Protein AF-A0A0M1JBV6-F1 (afdb_monomer_lite)

Secondary structure (DSSP, 8-state):
---PPP-PPP--SHHHHHHHHHHHHHHHHHHHHHS-TT---EEEEEEEEETTT----HHHHHHHHHHHHHHHHHHHHTS----EEE-HHHHHHHHTT---SSS-----HHHHHTT-SEEEEEEE-TTSEEEEEEEE--SSSS----EEEEEEEE--STTS-HHHHHHHTT-----PPPPPPP-------S------------PPP----PPP-----EEEEEEEEETT---EEEEEEEEE--SSSEEEEEEEESSS--EEEEEEEEEEE-SSSTT-EEEEEEEEEE-SSS-TTS----EEEEEEEE---TTS--EEEEEEEE--BTTBTT-EEEEEEEEEPPHHHHHHHHHHHHHHTT-HHHHHHHHHHHHTSTTGGG-HHHHHHHHHHHHHTT-HHHHHHHHHHHHHH-TT-HHHHHHHHHHHHHTT-HHHHHHHHHHHHHH-SS-HHHHHHHHHHHHHHT-HHHHHHHHHHHGGG---HHHHHHTHHHHHHHHHHTTSSHHHHHHHHHHHHHHHHT-

pLDDT: mean 70.24, std 21.96, range [20.8, 98.56]

Foldseek 3Di:
DDDDDDDDDDDDPPPQLVLLLVVLVVVQVLCVVQDDLPAAWEEAQAAEAEDPQLDDPPVLRVVSSVSSLVSNVVVQVVDVHSYHYQDVVQCVVLNVVFDSHDPCRDSPLVSVLVRTQKYWYWYAYLQQKIKIWIFGRDDDDDDRDDTSDIDMTGGDLVSDDPSSSCVSNVNDDDDDDDDDDDDDDDDDDDDDDDDDDDDDDDDDDDDDDWPDDPWPKWKWKDWKDFPVDPFTWIKIWIWTCPTQKIWIWMATHGDLDGFIWTWIWHWDQDDPDSPKIKTWTKTWTDHDLDAPPDFPTKIKIKIWIFDQDPDPWRWIKTKMWTAAGDVRNRTTITIDTITIDDPLVSLLVVLLRCLSNLVLVVSLVSLVVSVVDPVLLLALSSLQSNLSSCVSVPVLVSSLVSLVSSCVNVVLPLVSLLSNLVSCVSVLVLVVSLVSLVSSCVSPVLDLSSLLSNLSSCVLVVNLVVSVVSLLSNLVRQPDPCSCVVPNLVSLVVCCVVVGSVVSSVVVNVVSVVSNVVD

Sequence (519 aa):
MLVLLPVASYADESELERTLDLASSSVFYSLRSKIPQQSKPNIAFANFYAAKSKHECRPLTEFLADALSEQFVVLNNNQSAPFRVVPRSVLGAVEDECSYGSKDSACDHSSLVTAADILVTAEWKDNGSISIYAIHMDTPSHSGTETLYQTTIKIGLEDLAPDLYQCWTGRAKYAAPKPPESAGTIKPPGSGSNVPPWGEEPRPPRNEEPPSPTSTVRAWHGTAADVASEITDKIFVTIDSKGPQLQLLAKFDGTTMFGTIEGFGNTTICGPKDTIRCYDFTGTMYPNDVAVSNATNPHATVHLTHSASFGGTFLVAGTFEIGPSPGHPQGQKGKLRLELADSTTAERYKLGMLVRMQRYPAALELCQIMAERTENRKTAGFHRDCGTAHAGLQHYPEAVTSLLQATKLEPENIENWNDICVYQTLQGAFTAAQSSCRKGYDLDNQQYPLMVNLANAYLLAGDYNIALEWYRKAVPLIPSREALESGPLADLAGFVAKDWQVADCKKARAWLLQAFEAR

Structure (mmCIF, N/CA/C/O backbone):
data_AF-A0A0M1JBV6-F1
#
_entry.id   AF-A0A0M1JBV6-F1
#
loop_
_atom_site.group_PDB
_atom_site.id
_atom_site.type_symbol
_atom_site.label_atom_id
_atom_site.label_alt_id
_atom_site.label_comp_id
_atom_site.label_asym_id
_atom_site.label_entity_id
_atom_site.label_seq_id
_atom_site.pdbx_PDB_ins_code
_atom_site.Cartn_x
_atom_site.Cartn_y
_atom_site.Cartn_z
_atom_site.occupancy
_atom_site.B_iso_or_equiv
_atom_site.auth_seq_id
_atom_site.auth_comp_id
_atom_site.auth_asym_id
_atom_site.auth_atom_id
_atom_site.pdbx_PDB_model_num
ATOM 1 N N . MET A 1 1 ? -32.955 -26.549 -18.558 1.00 27.52 1 MET A N 1
ATOM 2 C CA . MET A 1 1 ? -33.806 -26.834 -17.386 1.00 27.52 1 MET A CA 1
ATOM 3 C C . MET A 1 1 ? -33.354 -25.888 -16.285 1.00 27.52 1 MET A C 1
ATOM 5 O O . MET A 1 1 ? -32.301 -26.126 -15.714 1.00 27.52 1 MET A O 1
ATOM 9 N N . LEU A 1 2 ? -34.042 -24.756 -16.095 1.00 20.80 2 LEU A N 1
ATOM 10 C CA . LEU A 1 2 ? -33.745 -23.859 -14.973 1.00 20.80 2 LEU A CA 1
ATOM 11 C C . LEU A 1 2 ? -34.314 -24.480 -13.696 1.00 20.80 2 LEU A C 1
ATOM 13 O O . LEU A 1 2 ? -35.461 -24.921 -13.701 1.00 20.80 2 LEU A O 1
ATOM 17 N N . VAL A 1 3 ? -33.547 -24.435 -12.611 1.00 21.39 3 VAL A N 1
ATOM 18 C CA . VAL A 1 3 ? -34.086 -24.527 -11.252 1.00 21.39 3 VAL A CA 1
ATOM 19 C C . VAL A 1 3 ? -33.714 -23.226 -10.558 1.00 21.39 3 VAL A C 1
ATOM 21 O O . VAL A 1 3 ? -32.574 -23.028 -10.150 1.00 21.39 3 VAL A O 1
ATOM 24 N N . LEU A 1 4 ? -34.684 -22.317 -10.487 1.00 22.23 4 LEU A N 1
ATOM 25 C CA . LEU A 1 4 ? -34.633 -21.183 -9.574 1.00 22.23 4 LEU A CA 1
ATOM 26 C C . LEU A 1 4 ? -34.860 -21.736 -8.165 1.00 22.23 4 LEU A C 1
ATOM 28 O O . LEU A 1 4 ? -35.923 -22.295 -7.894 1.00 22.23 4 LEU A O 1
ATOM 32 N N . LEU A 1 5 ? -33.871 -21.594 -7.286 1.00 22.45 5 LEU A N 1
ATOM 33 C CA . LEU A 1 5 ? -34.093 -21.701 -5.845 1.00 22.45 5 LEU A CA 1
ATOM 34 C C . LEU A 1 5 ? -34.523 -20.324 -5.312 1.00 22.45 5 LEU A C 1
ATOM 36 O O . LEU A 1 5 ? -34.151 -19.305 -5.900 1.00 22.45 5 LEU A O 1
ATOM 40 N N . PRO A 1 6 ? -35.380 -20.278 -4.278 1.00 22.20 6 PRO A N 1
ATOM 41 C CA . PRO A 1 6 ? -36.106 -19.066 -3.937 1.00 22.20 6 PRO A CA 1
ATOM 42 C C . PRO A 1 6 ? -35.184 -17.996 -3.356 1.00 22.20 6 PRO A C 1
ATOM 44 O O . PRO A 1 6 ? -34.336 -18.276 -2.510 1.00 22.20 6 PRO A O 1
ATOM 47 N N . VAL A 1 7 ? -35.429 -16.750 -3.758 1.00 25.19 7 VAL A N 1
ATOM 48 C CA . VAL A 1 7 ? -34.974 -15.579 -3.009 1.00 25.19 7 VAL A CA 1
ATOM 49 C C . VAL A 1 7 ? -35.665 -15.631 -1.648 1.00 25.19 7 VAL A C 1
ATOM 51 O O . VAL A 1 7 ? -36.876 -15.426 -1.564 1.00 25.19 7 VAL A O 1
ATOM 54 N N . ALA A 1 8 ? -34.910 -15.927 -0.591 1.00 22.97 8 ALA A N 1
ATOM 55 C CA . ALA A 1 8 ? -35.364 -15.644 0.760 1.00 22.97 8 ALA A CA 1
ATOM 56 C C . ALA A 1 8 ? -35.470 -14.120 0.891 1.00 22.97 8 ALA A C 1
ATOM 58 O O . ALA A 1 8 ? -34.503 -13.399 0.645 1.00 22.97 8 ALA A O 1
ATOM 59 N N . SER A 1 9 ? -36.665 -13.628 1.204 1.00 23.17 9 SER A N 1
ATOM 60 C CA . SER A 1 9 ? -36.906 -12.206 1.418 1.00 23.17 9 SER A CA 1
ATOM 61 C C . SER A 1 9 ? -36.116 -11.729 2.633 1.00 23.17 9 SER A C 1
ATOM 63 O O . SER A 1 9 ? -36.410 -12.156 3.750 1.00 23.17 9 SER A O 1
ATOM 65 N N . TYR A 1 10 ? -35.169 -10.815 2.421 1.00 29.17 10 TYR A N 1
ATOM 66 C CA . TYR A 1 10 ? -34.678 -9.961 3.497 1.00 29.17 10 TYR A CA 1
ATOM 67 C C . TYR A 1 10 ? -35.864 -9.174 4.065 1.00 29.17 10 TYR A C 1
ATOM 69 O O . TYR A 1 10 ? -36.532 -8.449 3.326 1.00 29.17 10 TYR A O 1
ATOM 77 N N . ALA A 1 11 ? -36.116 -9.343 5.359 1.00 24.94 11 ALA A N 1
ATOM 78 C CA . ALA A 1 11 ? -37.010 -8.510 6.145 1.00 24.94 11 ALA A CA 1
ATOM 79 C C . ALA A 1 11 ? -36.175 -7.890 7.274 1.00 24.94 11 ALA A C 1
ATOM 81 O O . ALA A 1 11 ? -35.711 -8.597 8.159 1.00 24.94 11 ALA A O 1
ATOM 82 N N . ASP A 1 12 ? -35.923 -6.592 7.126 1.00 34.09 12 ASP A N 1
ATOM 83 C CA . ASP A 1 12 ? -35.499 -5.604 8.123 1.00 34.09 12 ASP A CA 1
ATOM 84 C C . ASP A 1 12 ? -34.621 -6.008 9.331 1.00 34.09 12 ASP A C 1
ATOM 86 O O . ASP A 1 12 ? -35.067 -5.975 10.470 1.00 34.09 12 ASP A O 1
ATOM 90 N N . GLU A 1 13 ? -33.297 -6.056 9.121 1.00 42.06 13 GLU A N 1
ATOM 91 C CA . GLU A 1 13 ? -32.368 -5.470 10.120 1.00 42.06 13 GLU A CA 1
ATOM 92 C C . GLU A 1 13 ? -32.595 -3.944 10.269 1.00 42.06 13 GLU A C 1
ATOM 94 O O . GLU A 1 13 ? -32.215 -3.343 11.273 1.00 42.06 13 GLU A O 1
ATOM 99 N N . SER A 1 14 ? -33.257 -3.300 9.293 1.00 53.56 14 SER A N 1
ATOM 100 C CA . SER A 1 14 ? -33.427 -1.844 9.254 1.00 53.56 14 SER A CA 1
ATOM 101 C C . SER A 1 14 ? -34.419 -1.289 10.283 1.00 53.56 14 SER A C 1
ATOM 103 O O . SER A 1 14 ? -34.242 -0.155 10.724 1.00 53.56 14 SER A O 1
ATOM 105 N N . GLU A 1 15 ? -35.441 -2.041 10.710 1.00 62.56 15 GLU A N 1
ATOM 106 C CA . GLU A 1 15 ? -36.515 -1.478 11.547 1.00 62.56 15 GLU A CA 1
ATOM 107 C C . GLU A 1 15 ? -36.105 -1.353 13.023 1.00 62.56 15 GLU A C 1
ATOM 109 O O . GLU A 1 15 ? -36.491 -0.378 13.676 1.00 62.56 15 GLU A O 1
ATOM 114 N N . LEU A 1 16 ? -35.255 -2.252 13.540 1.00 66.50 16 LEU A N 1
ATOM 115 C CA . LEU A 1 16 ? -34.654 -2.120 14.874 1.00 66.50 16 LEU A CA 1
ATOM 116 C C . LEU A 1 16 ? -33.731 -0.894 14.942 1.00 66.50 16 LEU A C 1
ATOM 118 O O . LEU A 1 16 ? -33.911 -0.040 15.814 1.00 66.50 16 LEU A O 1
ATOM 122 N N . GLU A 1 17 ? -32.789 -0.768 14.001 1.00 67.06 17 GLU A N 1
ATOM 123 C CA . GLU A 1 17 ? -31.879 0.383 13.932 1.00 67.06 17 GLU A CA 1
ATOM 124 C C . GLU A 1 17 ? -32.648 1.697 13.741 1.00 67.06 17 GLU A C 1
ATOM 126 O O . GLU A 1 17 ? -32.435 2.654 14.487 1.00 67.06 17 GLU A O 1
ATOM 131 N N . ARG A 1 18 ? -33.613 1.732 12.812 1.00 67.75 18 ARG A N 1
ATOM 132 C CA . ARG A 1 18 ? -34.461 2.907 12.554 1.00 67.75 18 ARG A CA 1
ATOM 133 C C . ARG A 1 18 ? -35.306 3.288 13.768 1.00 67.75 18 ARG A C 1
ATOM 135 O O . ARG A 1 18 ? -35.502 4.474 14.029 1.00 67.75 18 ARG A O 1
ATOM 142 N N . THR A 1 19 ? -35.789 2.313 14.535 1.00 70.81 19 THR A N 1
ATOM 143 C CA . THR A 1 19 ? -36.532 2.567 15.779 1.00 70.81 19 THR A CA 1
ATOM 144 C C . THR A 1 19 ? -35.638 3.183 16.856 1.00 70.81 19 THR A C 1
ATOM 146 O O . THR A 1 19 ? -36.072 4.106 17.551 1.00 70.81 19 THR A O 1
ATOM 149 N N . LEU A 1 20 ? -34.394 2.714 16.987 1.00 76.19 20 LEU A N 1
ATOM 150 C CA . LEU A 1 20 ? -33.423 3.247 17.946 1.00 76.19 20 LEU A CA 1
ATOM 151 C C . LEU A 1 20 ? -32.917 4.645 17.542 1.00 76.19 20 LEU A C 1
ATOM 153 O O . LEU A 1 20 ? -32.858 5.528 18.397 1.00 76.19 20 LEU A O 1
ATOM 157 N N . ASP A 1 21 ? -32.662 4.901 16.256 1.00 76.25 21 ASP A N 1
ATOM 158 C CA . ASP A 1 21 ? -32.335 6.243 15.743 1.00 76.25 21 ASP A CA 1
ATOM 159 C C . ASP A 1 21 ? -33.480 7.246 15.981 1.00 76.25 21 ASP A C 1
ATOM 161 O O . ASP A 1 21 ? -33.272 8.324 16.547 1.00 76.25 21 ASP A O 1
ATOM 165 N N . LEU A 1 22 ? -34.725 6.872 15.657 1.00 75.50 22 LEU A N 1
ATOM 166 C CA . LEU A 1 22 ? -35.901 7.702 15.943 1.00 75.50 22 LEU A CA 1
ATOM 167 C C . LEU A 1 22 ? -36.050 7.996 17.445 1.00 75.50 22 LEU A C 1
ATOM 169 O O . LEU A 1 22 ? -36.423 9.113 17.822 1.00 75.50 22 LEU A O 1
ATOM 173 N N . ALA A 1 23 ? -35.735 7.025 18.308 1.00 79.00 23 ALA A N 1
ATOM 174 C CA . ALA A 1 23 ? -35.739 7.204 19.754 1.00 79.00 23 ALA A CA 1
ATOM 175 C C . ALA A 1 23 ? -34.666 8.209 20.207 1.00 79.00 23 ALA A C 1
ATOM 177 O O . ALA A 1 23 ? -35.001 9.188 20.880 1.00 79.00 23 ALA A O 1
ATOM 178 N N . SER A 1 24 ? -33.408 8.029 19.793 1.00 81.75 24 SER A N 1
ATOM 179 C CA . SER A 1 24 ? -32.301 8.935 20.134 1.00 81.75 24 SER A CA 1
ATOM 180 C C . SER A 1 24 ? -32.501 10.343 19.581 1.00 81.75 24 SER A C 1
ATOM 182 O O . SER A 1 24 ? -32.294 11.318 20.307 1.00 81.75 24 SER A O 1
ATOM 184 N N . SER A 1 25 ? -33.007 10.470 18.353 1.00 83.69 25 SER A N 1
ATOM 185 C CA . SER A 1 25 ? -33.442 11.741 17.767 1.00 83.69 25 SER A CA 1
ATOM 186 C C . SER A 1 25 ? -34.508 12.427 18.628 1.00 83.69 25 SER A C 1
ATOM 188 O O . SER A 1 25 ? -34.387 13.612 18.952 1.00 83.69 25 SER A O 1
ATOM 190 N N . SER A 1 26 ? -35.537 11.690 19.061 1.00 83.44 26 SER A N 1
ATOM 191 C CA . SER A 1 26 ? -36.613 12.243 19.893 1.00 83.44 26 SER A CA 1
ATOM 192 C C . SER A 1 26 ? -36.121 12.686 21.280 1.00 83.44 26 SER A C 1
ATOM 194 O O . SER A 1 26 ? -36.504 13.768 21.737 1.00 83.44 26 SER A O 1
ATOM 196 N N . VAL A 1 27 ? -35.223 11.919 21.914 1.00 85.94 27 VAL A N 1
ATOM 197 C CA . VAL A 1 27 ? -34.541 12.303 23.166 1.00 85.94 27 VAL A CA 1
ATOM 198 C C . VAL A 1 27 ? -33.722 13.583 22.952 1.00 85.94 27 VAL A C 1
ATOM 200 O O . VAL A 1 27 ? -33.894 14.557 23.688 1.00 85.94 27 VAL A O 1
ATOM 203 N N . PHE A 1 28 ? -32.876 13.622 21.917 1.00 87.81 28 PHE A N 1
ATOM 204 C CA . PHE A 1 28 ? -31.960 14.729 21.624 1.00 87.81 28 PHE A CA 1
ATOM 205 C C . PHE A 1 28 ? -32.681 16.066 21.419 1.00 87.81 28 PHE A C 1
ATOM 207 O O . PHE A 1 28 ? -32.374 17.049 22.100 1.00 87.81 28 PHE A O 1
ATOM 214 N N . TYR A 1 29 ? -33.672 16.12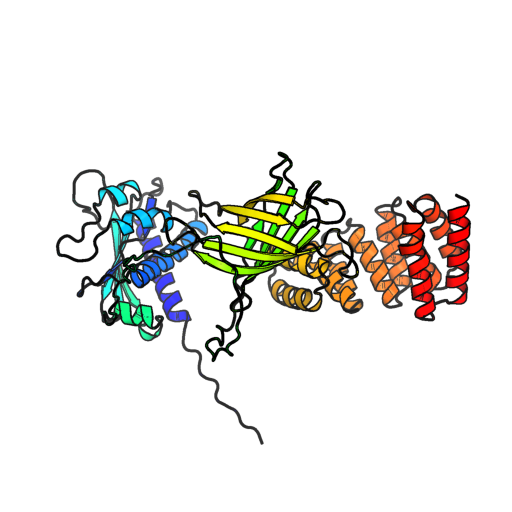1 20.523 1.00 86.38 29 TYR A N 1
ATOM 215 C CA . TYR A 1 29 ? -34.395 17.369 20.249 1.00 86.38 29 TYR A CA 1
ATOM 216 C C . TYR A 1 29 ? -35.273 17.815 21.427 1.00 86.38 29 TYR A C 1
ATOM 218 O O . TYR A 1 29 ? -35.408 19.017 21.680 1.00 86.38 29 TYR A O 1
ATOM 226 N N . SER A 1 30 ? -35.819 16.872 22.199 1.00 86.25 30 SER A N 1
ATOM 227 C CA . SER A 1 30 ? -36.616 17.194 23.386 1.00 86.25 30 SER A CA 1
ATOM 228 C C . SER A 1 30 ? -35.761 17.771 24.512 1.00 86.25 30 SER A C 1
ATOM 230 O O . SER A 1 30 ? -36.137 18.784 25.097 1.00 86.25 30 SER A O 1
ATOM 232 N N . LEU A 1 31 ? -34.576 17.208 24.766 1.00 86.94 31 LEU A N 1
ATOM 233 C CA . LEU A 1 31 ? -33.623 17.778 25.720 1.00 86.94 31 LEU A CA 1
ATOM 234 C C . LEU A 1 31 ? -33.117 19.149 25.245 1.00 86.94 31 LEU A C 1
ATOM 236 O O . LEU A 1 31 ? -33.126 20.109 26.014 1.00 86.94 31 LEU A O 1
ATOM 240 N N . ARG A 1 32 ? -32.776 19.292 23.957 1.00 84.75 32 ARG A N 1
ATOM 241 C CA . ARG A 1 32 ? -32.294 20.560 23.373 1.00 84.75 32 ARG A CA 1
ATOM 242 C C . ARG A 1 32 ? -33.313 21.702 23.425 1.00 84.75 32 ARG A C 1
ATOM 244 O O . ARG A 1 32 ? -32.903 22.858 23.442 1.00 84.75 32 ARG A O 1
ATOM 251 N N . SER A 1 33 ? -34.612 21.406 23.451 1.00 84.25 33 SER A N 1
ATOM 252 C CA . SER A 1 33 ? -35.655 22.434 23.603 1.00 84.25 33 SER A CA 1
ATOM 253 C C . SER A 1 33 ? -35.934 22.828 25.059 1.00 84.25 33 SER A C 1
ATOM 255 O O . SER A 1 33 ? -36.467 23.911 25.291 1.00 84.25 33 SER A O 1
ATOM 257 N N . LYS A 1 34 ? -35.558 21.987 26.032 1.00 82.25 34 LYS A N 1
ATOM 258 C CA . LYS A 1 34 ? -35.791 22.218 27.469 1.00 82.25 34 LYS A CA 1
ATOM 259 C C . LYS A 1 34 ? -34.580 22.766 28.224 1.00 82.25 34 LYS A C 1
ATOM 261 O O . LYS A 1 34 ? -34.753 23.423 29.244 1.00 82.25 34 LYS A O 1
ATOM 266 N N . ILE A 1 35 ? -33.369 22.516 27.732 1.00 78.00 35 ILE A N 1
ATOM 267 C CA . ILE A 1 35 ? -32.118 22.939 28.373 1.00 78.00 35 ILE A CA 1
ATOM 268 C C . ILE A 1 35 ? -31.679 24.306 27.813 1.00 78.00 35 ILE A C 1
ATOM 270 O O . ILE A 1 35 ? -31.635 24.472 26.590 1.00 78.00 35 ILE A O 1
ATOM 274 N N . PRO A 1 36 ? -31.318 25.295 28.657 1.00 71.88 36 PRO A N 1
ATOM 275 C CA . PRO A 1 36 ? -30.829 26.593 28.193 1.00 71.88 36 PRO A CA 1
ATOM 276 C C . PRO A 1 36 ? -29.596 26.480 27.282 1.00 71.88 36 PRO A C 1
ATOM 278 O O . PRO A 1 36 ? -28.641 25.774 27.591 1.00 71.88 36 PRO A O 1
ATOM 281 N N . GLN A 1 37 ? -29.551 27.255 26.192 1.00 61.78 37 GLN A N 1
ATOM 282 C CA . GLN A 1 37 ? -28.463 27.184 25.195 1.00 61.78 37 GLN A CA 1
ATOM 283 C C . GLN A 1 37 ? -27.053 27.516 25.732 1.00 61.78 37 GLN A C 1
ATOM 285 O O . GLN A 1 37 ? -26.066 27.283 25.037 1.00 61.78 37 GLN A O 1
ATOM 290 N N . GLN A 1 38 ? -26.945 28.088 26.936 1.00 60.44 38 GLN A N 1
ATOM 291 C CA . GLN A 1 38 ? -25.669 28.445 27.570 1.00 60.44 38 GLN A CA 1
ATOM 292 C C . GLN A 1 38 ? -25.141 27.369 28.535 1.00 60.44 38 GLN A C 1
ATOM 294 O O . GLN A 1 38 ? -23.945 27.358 28.823 1.00 60.44 38 GLN A O 1
ATOM 299 N N . SER A 1 39 ? -25.989 26.455 29.018 1.00 67.25 39 SER A N 1
ATOM 300 C CA . SER A 1 39 ? -25.554 25.314 29.834 1.00 67.25 39 SER A CA 1
ATOM 301 C C . SER A 1 39 ? -25.032 24.184 28.948 1.00 67.25 39 SER A C 1
ATOM 303 O O . SER A 1 39 ? -25.646 23.870 27.932 1.00 67.25 39 SER A O 1
ATOM 305 N N . LYS A 1 40 ? -23.923 23.553 29.358 1.00 77.19 40 LYS A N 1
ATOM 306 C CA . LYS A 1 40 ? -23.342 22.373 28.695 1.00 77.19 40 LYS A CA 1
ATOM 307 C C . LYS A 1 40 ? -23.359 21.143 29.612 1.00 77.19 40 LYS A C 1
ATOM 309 O O . LYS A 1 40 ? -22.280 20.737 30.053 1.00 77.19 40 LYS A O 1
ATOM 314 N N . PRO A 1 41 ? -24.544 20.592 29.936 1.00 79.56 41 PRO A N 1
ATOM 315 C CA . PRO A 1 41 ? -24.654 19.483 30.873 1.00 79.56 41 PRO A CA 1
ATOM 316 C C . PRO A 1 41 ? -23.985 18.212 30.341 1.00 79.56 41 PRO A C 1
ATOM 318 O O . PRO A 1 41 ? -23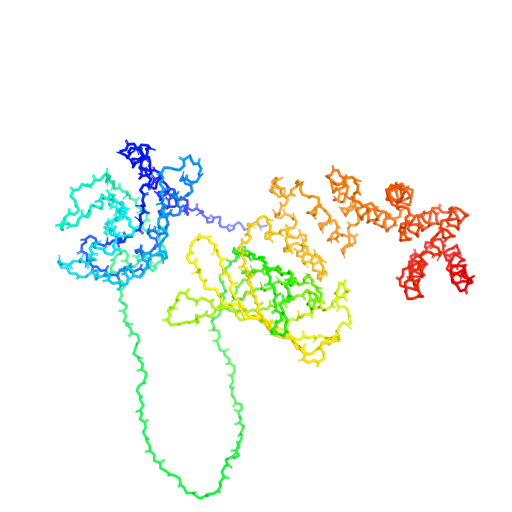.965 17.947 29.132 1.00 79.56 41 PRO A O 1
ATOM 321 N N . ASN A 1 42 ? -23.465 17.432 31.280 1.00 80.50 42 ASN A N 1
ATOM 322 C CA . ASN A 1 42 ? -23.019 16.061 31.122 1.00 80.50 42 ASN A CA 1
ATOM 323 C C . ASN A 1 42 ? -24.250 15.139 31.038 1.00 80.50 42 ASN A C 1
ATOM 325 O O . ASN A 1 42 ? -25.070 15.120 31.956 1.00 80.50 42 ASN A O 1
ATOM 329 N N . ILE A 1 43 ? -24.383 14.374 29.953 1.00 84.25 43 ILE A N 1
ATOM 330 C CA . ILE A 1 43 ? -25.494 13.443 29.708 1.00 84.25 43 ILE A CA 1
ATOM 331 C C . ILE A 1 43 ? -24.968 12.008 29.687 1.00 84.25 43 ILE A C 1
ATOM 333 O O . ILE A 1 43 ? -24.071 11.700 28.903 1.00 84.25 43 ILE A O 1
ATOM 337 N N . ALA A 1 44 ? -25.545 11.134 30.509 1.00 79.19 44 ALA A N 1
ATOM 338 C CA . ALA A 1 44 ? -25.202 9.713 30.604 1.00 79.19 44 ALA A CA 1
ATOM 339 C C . ALA A 1 44 ? -26.354 8.809 30.141 1.00 79.19 44 ALA A C 1
ATOM 341 O O . ALA A 1 44 ? -27.512 9.102 30.427 1.00 79.19 44 ALA A O 1
ATOM 342 N N . PHE A 1 45 ? -26.031 7.685 29.495 1.00 82.88 45 PHE A N 1
ATOM 343 C CA . PHE A 1 45 ? -26.972 6.613 29.144 1.00 82.88 45 PHE A CA 1
ATOM 344 C C . PHE A 1 45 ? -26.638 5.365 29.971 1.00 82.88 45 PHE A C 1
ATOM 346 O O . PHE A 1 45 ? -25.591 4.746 29.765 1.00 82.88 45 PHE A O 1
ATOM 353 N N . ALA A 1 46 ? -27.492 5.019 30.935 1.00 73.94 46 ALA A N 1
ATOM 354 C CA . ALA A 1 46 ? -27.247 3.923 31.878 1.00 73.94 46 ALA A CA 1
ATOM 355 C C . ALA A 1 46 ? -28.538 3.415 32.533 1.00 73.94 46 ALA A C 1
ATOM 357 O O . ALA A 1 46 ? -29.599 4.027 32.399 1.00 73.94 46 ALA A O 1
ATOM 358 N N . ASN A 1 47 ? -28.433 2.314 33.287 1.00 69.75 47 ASN A N 1
ATOM 359 C CA . ASN A 1 47 ? -29.529 1.783 34.108 1.00 69.75 47 ASN A CA 1
ATOM 360 C C . ASN A 1 47 ? -30.814 1.530 33.288 1.00 69.75 47 ASN A C 1
ATOM 362 O O . ASN A 1 47 ? -31.865 2.124 33.528 1.00 69.75 47 ASN A O 1
ATOM 366 N N . PHE A 1 48 ? -30.714 0.675 32.273 1.00 77.50 48 PHE A N 1
ATOM 367 C CA . PHE A 1 48 ? -31.868 0.129 31.555 1.00 77.50 48 PHE A CA 1
ATOM 368 C C . PHE A 1 48 ? -32.316 -1.148 32.280 1.00 77.50 48 PHE A C 1
ATOM 370 O O . PHE A 1 48 ? -31.469 -1.992 32.575 1.00 77.50 48 PHE A O 1
ATOM 377 N N . TYR A 1 49 ? -33.609 -1.312 32.576 1.00 72.81 49 TYR A N 1
ATOM 378 C CA . TYR A 1 49 ? -34.100 -2.419 33.414 1.00 72.81 49 TYR A CA 1
ATOM 379 C C . TYR A 1 49 ? -35.469 -2.985 32.997 1.00 72.81 49 TYR A C 1
ATOM 381 O O . TYR A 1 49 ? -36.258 -2.354 32.294 1.00 72.81 49 TYR A O 1
ATOM 389 N N . ALA A 1 50 ? -35.780 -4.192 33.481 1.00 72.25 50 ALA A N 1
ATOM 390 C CA . ALA A 1 50 ? -37.043 -4.883 33.220 1.00 72.25 50 ALA A CA 1
ATOM 391 C C . ALA A 1 50 ? -38.174 -4.459 34.181 1.00 72.25 50 ALA A C 1
ATOM 393 O O . ALA A 1 50 ? -38.063 -4.637 35.397 1.00 72.25 50 ALA A O 1
ATOM 394 N N . ALA A 1 51 ? -39.309 -4.016 33.629 1.00 67.06 51 ALA A N 1
ATOM 395 C CA . ALA A 1 51 ? -40.481 -3.505 34.356 1.00 67.06 51 ALA A CA 1
ATOM 396 C C . ALA A 1 51 ? -41.040 -4.447 35.439 1.00 67.06 51 ALA A C 1
ATOM 398 O O . ALA A 1 51 ? -41.302 -4.056 36.576 1.00 67.06 51 ALA A O 1
ATOM 399 N N . LYS A 1 52 ? -41.291 -5.707 35.060 1.00 60.16 52 LYS A N 1
ATOM 400 C CA . LYS A 1 52 ? -42.009 -6.682 35.899 1.00 60.16 52 LYS A CA 1
ATOM 401 C C . LYS A 1 52 ? -41.093 -7.581 36.705 1.00 60.16 52 LYS A C 1
ATOM 403 O O . LYS A 1 52 ? -41.403 -7.914 37.844 1.00 60.16 52 LYS A O 1
ATOM 408 N N . SER A 1 53 ? -40.043 -8.073 36.059 1.00 57.19 53 SER A N 1
ATOM 409 C CA . SER A 1 53 ? -39.261 -9.193 36.569 1.00 57.19 53 SER A CA 1
ATOM 410 C C . SER A 1 53 ? -38.174 -8.745 37.543 1.00 57.19 53 SER A C 1
ATOM 412 O O . SER A 1 53 ? -37.738 -9.559 38.355 1.00 57.19 53 SER A O 1
ATOM 414 N N . LYS A 1 54 ? -37.724 -7.478 37.462 1.00 53.75 54 LYS A N 1
ATOM 415 C CA . LYS A 1 54 ? -36.472 -7.008 38.086 1.00 53.75 54 LYS A CA 1
ATOM 416 C C . LYS A 1 54 ? -35.311 -7.988 37.834 1.00 53.75 54 LYS A C 1
ATOM 418 O O . LYS A 1 54 ? -34.517 -8.259 38.725 1.00 53.75 54 LYS A O 1
ATOM 423 N N . HIS A 1 55 ? -35.293 -8.622 36.658 1.00 53.47 55 HIS A N 1
ATOM 424 C CA . HIS A 1 55 ? -34.250 -9.574 36.290 1.00 53.47 55 HIS A CA 1
ATOM 425 C C . HIS A 1 55 ? -33.063 -8.830 35.689 1.00 53.47 55 HIS A C 1
ATOM 427 O O . HIS A 1 55 ? -33.219 -8.026 34.769 1.00 53.47 55 HIS A O 1
ATOM 433 N N . GLU A 1 56 ? -31.880 -9.154 36.193 1.00 58.38 56 GLU A N 1
ATOM 434 C CA . GLU A 1 56 ? -30.612 -8.591 35.753 1.00 58.38 56 GLU A CA 1
ATOM 435 C C . GLU A 1 56 ? -30.193 -9.247 34.428 1.00 58.38 56 GLU A C 1
ATOM 437 O O . GLU A 1 56 ? -29.540 -10.289 34.418 1.00 58.38 56 GLU A O 1
ATOM 442 N N . CYS A 1 57 ? -30.567 -8.652 33.289 1.00 66.44 57 CYS A N 1
ATOM 443 C CA . CYS A 1 57 ? -29.881 -8.938 32.029 1.00 66.44 57 CYS A CA 1
ATOM 444 C C . CYS A 1 57 ? -28.953 -7.791 31.645 1.00 66.44 57 CYS A C 1
ATOM 446 O O . CYS A 1 57 ? -29.293 -6.925 30.838 1.00 66.44 57 CYS A O 1
ATOM 448 N N . ARG A 1 58 ? -27.740 -7.858 32.191 1.00 69.19 58 ARG A N 1
ATOM 449 C CA . ARG A 1 58 ? -26.643 -6.951 31.866 1.00 69.19 58 ARG A CA 1
ATOM 450 C C . ARG A 1 58 ? -26.371 -6.829 30.350 1.00 69.19 58 ARG A C 1
ATOM 452 O O . ARG A 1 58 ? -26.337 -5.690 29.900 1.00 69.19 58 ARG A O 1
ATOM 459 N N . PRO A 1 59 ? -26.301 -7.913 29.541 1.00 65.12 59 PRO A N 1
ATOM 460 C CA . PRO A 1 59 ? -26.126 -7.793 28.086 1.00 65.12 59 PRO A CA 1
ATOM 461 C C . PRO A 1 59 ? -27.186 -6.934 27.380 1.00 65.12 59 PRO A C 1
ATOM 463 O O . PRO A 1 59 ? -26.861 -6.168 26.478 1.00 65.12 59 PRO A O 1
ATOM 466 N N . LEU A 1 60 ? -28.453 -7.027 27.800 1.00 71.69 60 LEU A N 1
ATOM 467 C CA . LEU A 1 60 ? -29.545 -6.245 27.213 1.00 71.69 60 LEU A CA 1
ATOM 468 C C . LEU A 1 60 ? -29.537 -4.792 27.703 1.00 71.69 60 LEU A C 1
ATOM 470 O O . LEU A 1 60 ? -29.766 -3.878 26.913 1.00 71.69 60 LEU A O 1
ATOM 474 N N . THR A 1 61 ? -29.242 -4.579 28.988 1.00 74.19 61 THR A N 1
ATOM 475 C CA . THR A 1 61 ? -29.015 -3.247 29.562 1.00 74.19 61 THR A CA 1
ATOM 476 C C . THR A 1 61 ? -27.885 -2.514 28.837 1.00 74.19 61 THR A C 1
ATOM 478 O O . THR A 1 61 ? -28.045 -1.347 28.489 1.00 74.19 61 THR A O 1
ATOM 481 N N . GLU A 1 62 ? -26.770 -3.204 28.581 1.00 72.38 62 GLU A N 1
ATOM 482 C CA . GLU A 1 62 ? -25.614 -2.677 27.855 1.00 72.38 62 GLU A CA 1
ATOM 483 C C . GLU A 1 62 ? -25.967 -2.362 26.399 1.00 72.38 62 GLU A C 1
ATOM 485 O O . GLU A 1 62 ? -25.832 -1.210 25.993 1.00 72.38 62 GLU A O 1
ATOM 490 N N . PHE A 1 63 ? -26.526 -3.328 25.661 1.00 77.44 63 PHE A N 1
ATOM 491 C CA . PHE A 1 63 ? -26.943 -3.149 24.266 1.00 77.44 63 PHE A CA 1
ATOM 492 C C . PHE A 1 63 ? -27.848 -1.924 24.058 1.00 77.44 63 PHE A C 1
ATOM 494 O O . PHE A 1 63 ? -27.587 -1.100 23.183 1.00 77.44 63 PHE A O 1
ATOM 501 N N . LEU A 1 64 ? -28.900 -1.774 24.873 1.00 75.12 64 LEU A N 1
ATOM 502 C CA . LEU A 1 64 ? -29.856 -0.672 24.727 1.00 75.12 64 LEU A CA 1
ATOM 503 C C . LEU A 1 64 ? -29.250 0.690 25.090 1.00 75.12 64 LEU A C 1
ATOM 505 O O . LEU A 1 64 ? -29.565 1.691 24.443 1.00 75.12 64 LEU A O 1
ATOM 509 N N . ALA A 1 65 ? -28.392 0.738 26.111 1.00 75.62 65 ALA A N 1
ATOM 510 C CA . ALA A 1 65 ? -27.733 1.969 26.525 1.00 75.62 65 ALA A CA 1
ATOM 511 C C . ALA A 1 65 ? -26.684 2.430 25.501 1.00 75.62 65 ALA A C 1
ATOM 513 O O . ALA A 1 65 ? -26.656 3.615 25.165 1.00 75.62 65 ALA A O 1
ATOM 514 N N . ASP A 1 66 ? -25.862 1.511 24.984 1.00 71.06 66 ASP A N 1
ATOM 515 C CA . ASP A 1 66 ? -24.853 1.818 23.967 1.00 71.06 66 ASP A CA 1
ATOM 516 C C . ASP A 1 66 ? -25.501 2.239 22.645 1.00 71.06 66 ASP A C 1
ATOM 518 O O . ASP A 1 66 ? -25.199 3.325 22.151 1.00 71.06 66 ASP A O 1
ATOM 522 N N . ALA A 1 67 ? -26.462 1.470 22.120 1.00 70.12 67 ALA A N 1
ATOM 523 C CA . ALA A 1 67 ? -27.092 1.777 20.833 1.00 70.12 67 ALA A CA 1
ATOM 524 C C . ALA A 1 67 ? -27.780 3.157 20.818 1.00 70.12 67 ALA A C 1
ATOM 526 O O . ALA A 1 67 ? -27.669 3.905 19.844 1.00 70.12 67 ALA A O 1
ATOM 527 N N . LEU A 1 68 ? -28.454 3.542 21.910 1.00 76.81 68 LEU A N 1
ATOM 528 C CA . LEU A 1 68 ? -29.054 4.876 22.016 1.00 76.81 68 LEU A CA 1
ATOM 529 C C . LEU A 1 68 ? -27.992 5.978 22.182 1.00 76.81 68 LEU A C 1
ATOM 531 O O . LEU A 1 68 ? -28.125 7.049 21.579 1.00 76.81 68 LEU A O 1
ATOM 535 N N . SER A 1 69 ? -26.939 5.715 22.960 1.00 78.69 69 SER A N 1
ATOM 536 C CA . SER A 1 69 ? -25.825 6.642 23.191 1.00 78.69 69 SER A CA 1
ATOM 537 C C . SER A 1 69 ? -25.050 6.948 21.905 1.00 78.69 69 SER A C 1
ATOM 539 O O . SER A 1 69 ? -24.804 8.117 21.605 1.00 78.69 69 SER A O 1
ATOM 541 N N . GLU A 1 70 ? -24.724 5.934 21.098 1.00 73.38 70 GLU A N 1
ATOM 542 C CA . GLU A 1 70 ? -23.985 6.099 19.840 1.00 73.38 70 GLU A CA 1
ATOM 543 C C . GLU A 1 70 ? -24.730 7.012 18.855 1.00 73.38 70 GLU A C 1
ATOM 545 O O . GLU A 1 70 ? -24.163 8.002 18.380 1.00 73.38 70 GLU A O 1
ATOM 550 N N . GLN A 1 71 ? -26.025 6.767 18.627 1.00 75.25 71 GLN A N 1
ATOM 551 C CA . GLN A 1 71 ? -26.845 7.625 17.761 1.00 75.25 71 GLN A CA 1
ATOM 552 C C . GLN A 1 71 ? -26.963 9.056 18.318 1.00 75.25 71 GLN A C 1
ATOM 554 O O . GLN A 1 71 ? -26.884 10.039 17.576 1.00 75.25 71 GLN A O 1
ATOM 559 N N . PHE A 1 72 ? -27.062 9.210 19.644 1.00 77.62 72 PHE A N 1
ATOM 560 C CA . PHE A 1 72 ? -27.071 10.527 20.286 1.00 77.62 72 PHE A CA 1
ATOM 561 C C . PHE A 1 72 ? -25.743 11.283 20.092 1.00 77.62 72 PHE A C 1
ATOM 563 O O . PHE A 1 72 ? -25.757 12.495 19.862 1.00 77.62 72 PHE A O 1
ATOM 570 N N . VAL A 1 73 ? -24.593 10.598 20.131 1.00 73.94 73 VAL A N 1
ATOM 571 C CA . VAL A 1 73 ? -23.272 11.195 19.850 1.00 73.94 73 VAL A CA 1
ATOM 572 C C . VAL A 1 73 ? -23.183 11.690 18.405 1.00 73.94 73 VAL A C 1
ATOM 574 O O . VAL A 1 73 ? -22.710 12.808 18.179 1.00 73.94 73 VAL A O 1
ATOM 577 N N . VAL A 1 74 ? -23.677 10.917 17.432 1.00 71.94 74 VAL A N 1
ATOM 578 C CA . VAL A 1 74 ? -23.716 11.321 16.013 1.00 71.94 74 VAL A CA 1
ATOM 579 C C . VAL A 1 74 ? -24.553 12.593 15.826 1.00 71.94 74 VAL A C 1
ATOM 581 O O . VAL A 1 74 ? -24.091 13.556 15.206 1.00 71.94 74 VAL A O 1
ATOM 584 N N . LEU A 1 75 ? -25.749 12.645 16.421 1.00 73.38 75 LEU A N 1
ATOM 585 C CA . LEU A 1 75 ? -26.624 13.824 16.396 1.00 73.38 75 LEU A CA 1
ATOM 586 C C . LEU A 1 75 ? -25.992 15.047 17.078 1.00 73.38 75 LEU A C 1
ATOM 588 O O . LEU A 1 75 ? -26.119 16.166 16.577 1.00 73.38 75 LEU A O 1
ATOM 592 N N . ASN A 1 76 ? -25.288 14.841 18.195 1.00 76.69 76 ASN A N 1
ATOM 593 C CA . ASN A 1 76 ? -24.600 15.907 18.920 1.00 76.69 76 ASN A CA 1
ATOM 594 C C . ASN A 1 76 ? -23.448 16.497 18.087 1.00 76.69 76 ASN A C 1
ATOM 596 O O . ASN A 1 76 ? -23.347 17.717 17.988 1.00 76.69 76 ASN A O 1
ATOM 600 N N . ASN A 1 77 ? -22.633 15.656 17.438 1.00 71.31 77 ASN A N 1
ATOM 601 C CA . ASN A 1 77 ? -21.482 16.077 16.628 1.00 71.31 77 ASN A CA 1
ATOM 602 C C . ASN A 1 77 ? -21.875 16.767 15.309 1.00 71.31 77 ASN A C 1
ATOM 604 O O . ASN A 1 77 ? -21.206 17.707 14.884 1.00 71.31 77 ASN A O 1
ATOM 608 N N . ASN A 1 78 ? -22.968 16.335 14.671 1.00 62.75 78 ASN A N 1
ATOM 609 C CA . ASN A 1 78 ? -23.492 16.936 13.433 1.00 62.75 78 ASN A CA 1
ATOM 610 C C . ASN A 1 78 ? -24.274 18.244 13.667 1.00 62.75 78 ASN A C 1
ATOM 612 O O . ASN A 1 78 ? -24.823 18.840 12.736 1.00 62.75 78 ASN A O 1
ATOM 616 N N . GLN A 1 79 ? -24.363 18.689 14.917 1.00 64.00 79 GLN A N 1
ATOM 617 C CA . GLN A 1 79 ? -24.958 19.950 15.332 1.00 64.00 79 GLN A CA 1
ATOM 618 C C . GLN A 1 79 ? -23.908 20.775 16.084 1.00 64.00 79 GLN A C 1
ATOM 620 O O . GLN A 1 79 ? -22.864 20.276 16.493 1.00 64.00 79 GLN A O 1
ATOM 625 N N . SER A 1 80 ? -24.174 22.061 16.313 1.00 57.03 80 SER A N 1
ATOM 626 C CA . SER A 1 80 ? -23.374 22.869 17.239 1.00 57.03 80 SER A CA 1
ATOM 627 C C . SER A 1 80 ? -23.644 22.429 18.689 1.00 57.03 80 SER A C 1
ATOM 629 O O . SER A 1 80 ? -24.449 23.036 19.394 1.00 57.03 80 SER A O 1
ATOM 631 N N . ALA A 1 81 ? -22.999 21.327 19.088 1.00 58.81 81 ALA A N 1
ATOM 632 C CA . ALA A 1 81 ? -23.230 20.539 20.300 1.00 58.81 81 ALA A CA 1
ATOM 633 C C . ALA A 1 81 ? -23.434 21.371 21.588 1.00 58.81 81 ALA A C 1
ATOM 635 O O . ALA A 1 81 ? -22.478 21.979 22.092 1.00 58.81 81 ALA A O 1
ATOM 636 N N . PRO A 1 82 ? -24.647 21.360 22.179 1.00 69.62 82 PRO A N 1
ATOM 637 C CA . PRO A 1 82 ? -24.902 21.951 23.488 1.00 69.62 82 PRO A CA 1
ATOM 638 C C . PRO A 1 82 ? -24.632 20.978 24.651 1.00 69.62 82 PRO A C 1
ATOM 640 O O . PRO A 1 82 ? -24.716 21.397 25.797 1.00 69.62 82 PRO A O 1
ATOM 643 N N . PHE A 1 83 ? -24.298 19.705 24.398 1.00 79.88 83 PHE A N 1
ATOM 644 C CA . PHE A 1 83 ? -24.165 18.672 25.436 1.00 79.88 83 PHE A CA 1
ATOM 645 C C . PHE A 1 83 ? -22.781 18.026 25.483 1.00 79.88 83 PHE A C 1
ATOM 647 O O . PHE A 1 83 ? -22.112 17.877 24.456 1.00 79.88 83 PHE A O 1
ATOM 654 N N . ARG A 1 84 ? -22.379 17.586 26.679 1.00 79.88 84 ARG A N 1
ATOM 655 C CA . ARG A 1 84 ? -21.222 16.713 26.905 1.00 79.88 84 ARG A CA 1
ATOM 656 C C . ARG A 1 84 ? -21.733 15.290 27.110 1.00 79.88 84 ARG A C 1
ATOM 658 O O . ARG A 1 84 ? -22.391 15.027 28.105 1.00 79.88 84 ARG A O 1
ATOM 665 N N . VAL A 1 85 ? -21.467 14.373 26.187 1.00 79.50 85 VAL A N 1
ATOM 666 C CA . VAL A 1 85 ? -21.889 12.973 26.365 1.00 79.50 85 VAL A CA 1
ATOM 667 C C . VAL A 1 85 ? -20.863 12.243 27.230 1.00 79.50 85 VAL A C 1
ATOM 669 O O . VAL A 1 85 ? -19.666 12.304 26.953 1.00 79.50 85 VAL A O 1
ATOM 672 N N . VAL A 1 86 ? -21.334 11.573 28.280 1.00 72.88 86 VAL A N 1
ATOM 673 C CA . VAL A 1 86 ? -20.535 10.740 29.184 1.00 72.88 86 VAL A CA 1
ATOM 674 C C . VAL A 1 86 ? -20.467 9.327 28.593 1.00 72.88 86 VAL A C 1
ATOM 676 O O . VAL A 1 86 ? -21.509 8.677 28.484 1.00 72.88 86 VAL A O 1
ATOM 679 N N . PRO A 1 87 ? -19.284 8.823 28.193 1.00 63.97 87 PRO A N 1
ATOM 680 C CA . PRO A 1 87 ? -19.169 7.489 27.608 1.00 63.97 87 PRO A CA 1
ATOM 681 C C . PRO A 1 87 ? -19.562 6.391 28.601 1.00 63.97 87 PRO A C 1
ATOM 683 O O . PRO A 1 87 ? -19.194 6.458 29.775 1.00 63.97 87 PRO A O 1
ATOM 686 N N . ARG A 1 88 ? -20.217 5.323 28.129 1.00 62.69 88 ARG A N 1
ATOM 687 C CA . ARG A 1 88 ? -20.619 4.183 28.974 1.00 62.69 88 ARG A CA 1
ATOM 688 C C . ARG A 1 88 ? -19.440 3.514 29.692 1.00 62.69 88 ARG A C 1
ATOM 690 O O . ARG A 1 88 ? -19.579 3.076 30.827 1.00 62.69 88 ARG A O 1
ATOM 697 N N . SER A 1 89 ? -18.245 3.541 29.102 1.00 57.91 89 SER A N 1
ATOM 698 C CA . SER A 1 89 ? -17.003 3.074 29.739 1.00 57.91 89 SER A CA 1
ATOM 699 C C . SER A 1 89 ? -16.621 3.827 31.024 1.00 57.91 89 SER A C 1
ATOM 701 O O . SER A 1 89 ? -15.908 3.272 31.857 1.00 57.91 89 SER A O 1
ATOM 703 N N . VAL A 1 90 ? -17.108 5.060 31.212 1.00 54.75 90 VAL A N 1
ATOM 704 C CA . VAL A 1 90 ? -16.988 5.822 32.468 1.00 54.75 90 VAL A CA 1
ATOM 705 C C . VAL A 1 90 ? -18.005 5.338 33.503 1.00 54.75 90 VAL A C 1
ATOM 707 O O . VAL A 1 90 ? -17.705 5.286 34.693 1.00 54.75 90 VAL A O 1
ATOM 710 N N . LEU A 1 91 ? -19.196 4.959 33.038 1.00 54.38 91 LEU A N 1
ATOM 711 C CA . LEU A 1 91 ? -20.330 4.534 33.857 1.00 54.38 91 LEU A CA 1
ATOM 712 C C . LEU A 1 91 ? -20.217 3.074 34.310 1.00 54.38 91 LEU A C 1
ATOM 714 O O . LEU A 1 91 ? -20.760 2.742 35.354 1.00 54.38 91 LEU A O 1
ATOM 718 N N . GLY A 1 92 ? -19.478 2.220 33.594 1.00 54.19 92 GLY A N 1
ATOM 719 C CA . GLY A 1 92 ? -19.397 0.784 33.891 1.00 54.19 92 GLY A CA 1
ATOM 720 C C . GLY A 1 92 ? -18.952 0.452 35.322 1.00 54.19 92 GLY A C 1
ATOM 721 O O . GLY A 1 92 ? -19.498 -0.461 35.925 1.00 54.19 92 GLY A O 1
ATOM 722 N N . ALA A 1 93 ? -18.039 1.236 35.910 1.00 51.88 93 ALA A N 1
ATOM 723 C CA . ALA A 1 93 ? -17.652 1.065 37.316 1.00 51.88 93 ALA A CA 1
ATOM 724 C C . ALA A 1 93 ? -18.775 1.438 38.304 1.00 51.88 93 ALA A C 1
ATOM 726 O O . ALA A 1 93 ? -18.826 0.889 39.396 1.00 51.88 93 ALA A O 1
ATOM 727 N N . VAL A 1 94 ? -19.669 2.351 37.917 1.00 52.00 94 VAL A N 1
ATOM 728 C CA . VAL A 1 94 ? -20.841 2.754 38.706 1.00 52.00 94 VAL A CA 1
ATOM 729 C C . VAL A 1 94 ? -21.981 1.749 38.527 1.00 52.00 94 VAL A C 1
ATOM 731 O O . VAL A 1 94 ? -22.654 1.409 39.491 1.00 52.00 94 VAL A O 1
ATOM 734 N N . GLU A 1 95 ? -22.174 1.221 37.316 1.00 54.25 95 GLU A N 1
ATOM 735 C CA . GLU A 1 95 ? -23.163 0.173 37.032 1.00 54.25 95 GLU A CA 1
ATOM 736 C C . GLU A 1 95 ? -22.789 -1.182 37.658 1.00 54.25 95 GLU A C 1
ATOM 738 O O . GLU A 1 95 ? -23.686 -1.923 38.047 1.00 54.25 95 GLU A O 1
ATOM 743 N N . ASP A 1 96 ? -21.495 -1.480 37.835 1.00 53.31 96 ASP A N 1
ATOM 744 C CA . ASP A 1 96 ? -21.010 -2.622 38.632 1.00 53.31 96 ASP A CA 1
ATOM 745 C C . ASP A 1 96 ? -21.356 -2.492 40.134 1.00 53.31 96 ASP A C 1
ATOM 747 O O . ASP A 1 96 ? -21.489 -3.500 40.829 1.00 53.31 96 ASP A O 1
ATOM 751 N N . GLU A 1 97 ? -21.508 -1.264 40.645 1.00 50.34 97 GLU A N 1
ATOM 752 C CA . GLU A 1 97 ? -21.902 -0.968 42.034 1.00 50.34 97 GLU A CA 1
ATOM 753 C C . GLU A 1 97 ? -23.435 -0.879 42.212 1.00 50.34 97 GLU A C 1
ATOM 755 O O . GLU A 1 97 ? -23.939 -0.886 43.339 1.00 50.34 97 GLU A O 1
ATOM 760 N N . CYS A 1 98 ? -24.202 -0.843 41.118 1.00 50.47 98 CYS A N 1
ATOM 761 C CA . CYS A 1 98 ? -25.663 -0.804 41.134 1.00 50.47 98 CYS A CA 1
ATOM 762 C C . CYS A 1 98 ? -26.274 -2.208 41.288 1.00 50.47 98 CYS A C 1
ATOM 764 O O . CYS A 1 98 ? -26.172 -3.051 40.402 1.00 50.47 98 CYS A O 1
ATOM 766 N N . SER A 1 99 ? -27.010 -2.447 42.378 1.00 46.44 99 SER A N 1
ATOM 767 C CA . SER A 1 99 ? -27.788 -3.687 42.548 1.00 46.44 99 SER A CA 1
ATOM 768 C C . SER A 1 99 ? -29.158 -3.594 41.860 1.00 46.44 99 SER A C 1
ATOM 770 O O . SER A 1 99 ? -30.031 -2.832 42.290 1.00 46.44 99 SER A O 1
ATOM 772 N N . TYR A 1 100 ? -29.401 -4.415 40.836 1.00 51.34 100 TYR A N 1
ATOM 773 C CA . TYR A 1 100 ? -30.576 -4.333 39.958 1.00 51.34 100 TYR A CA 1
ATOM 774 C C . TYR A 1 100 ? -31.688 -5.344 40.321 1.00 51.34 100 TYR A C 1
ATOM 776 O O . TYR A 1 100 ? -32.365 -5.873 39.442 1.00 51.34 100 TYR A O 1
ATOM 784 N N . GLY A 1 101 ? -31.928 -5.598 41.620 1.00 44.94 101 GLY A N 1
ATOM 785 C CA . GLY A 1 101 ? -32.661 -6.809 42.041 1.00 44.94 101 GLY A CA 1
ATOM 786 C C . GLY A 1 101 ? -33.737 -6.724 43.137 1.00 44.94 101 GLY A C 1
ATOM 787 O O . GLY A 1 101 ? -34.321 -7.759 43.459 1.00 44.94 101 GLY A O 1
ATOM 788 N N . SER A 1 102 ? -34.054 -5.575 43.755 1.00 35.00 102 SER A N 1
ATOM 789 C CA . SER A 1 102 ? -35.096 -5.544 44.813 1.00 35.00 102 SER A CA 1
ATOM 790 C C . SER A 1 102 ? -35.892 -4.231 44.898 1.00 35.00 102 SER A C 1
ATOM 792 O O . SER A 1 102 ? -35.863 -3.429 43.964 1.00 35.00 102 SER A O 1
ATOM 794 N N . LYS A 1 103 ? -36.711 -4.034 45.947 1.00 37.03 103 LYS A N 1
ATOM 795 C CA . LYS A 1 103 ? -37.534 -2.815 46.116 1.00 37.03 103 LYS A CA 1
ATOM 796 C C . LYS A 1 103 ? -36.701 -1.545 46.301 1.00 37.03 103 LYS A C 1
ATOM 798 O O . LYS A 1 103 ? -37.175 -0.495 45.887 1.00 37.03 103 LYS A O 1
ATOM 803 N N . ASP A 1 104 ? -35.471 -1.687 46.780 1.00 42.78 104 ASP A N 1
ATOM 804 C CA . ASP A 1 104 ? -34.468 -0.629 46.851 1.00 42.78 104 ASP A CA 1
ATOM 805 C C . ASP A 1 104 ? -33.390 -0.902 45.789 1.00 42.78 104 ASP A C 1
ATOM 807 O O . ASP A 1 104 ? -32.268 -1.301 46.093 1.00 42.78 104 ASP A O 1
ATOM 811 N N . SER A 1 105 ? -33.754 -0.758 44.509 1.00 44.62 105 SER A N 1
ATOM 812 C CA . SER A 1 105 ? -32.807 -0.797 43.384 1.00 44.62 105 SER A CA 1
ATOM 813 C C . SER A 1 105 ? -32.008 0.506 43.342 1.00 44.62 105 SER A C 1
ATOM 815 O O . SER A 1 105 ? -32.212 1.357 42.474 1.00 44.62 105 SER A O 1
ATOM 817 N N . ALA A 1 106 ? -31.158 0.678 44.349 1.00 42.72 106 ALA A N 1
ATOM 818 C CA . ALA A 1 106 ? -30.282 1.817 44.511 1.00 42.72 106 ALA A CA 1
ATOM 819 C C . ALA A 1 106 ? -28.935 1.528 43.836 1.00 42.72 106 ALA A C 1
ATOM 821 O O . ALA A 1 106 ? -28.043 0.926 44.429 1.00 42.72 106 ALA A O 1
ATOM 822 N N . CYS A 1 107 ? -28.753 2.063 42.628 1.00 50.69 107 CYS A N 1
ATOM 823 C CA . CYS A 1 107 ? -27.551 2.873 42.457 1.00 50.69 107 CYS A CA 1
ATOM 824 C C . CYS A 1 107 ? -27.644 3.971 43.526 1.00 50.69 107 CYS A C 1
ATOM 826 O O . CYS A 1 107 ? -28.670 4.661 43.563 1.00 50.69 107 CYS A O 1
ATOM 828 N N . ASP A 1 108 ? -26.639 4.163 44.385 1.00 47.66 108 ASP A N 1
ATOM 829 C CA . ASP A 1 108 ? -26.593 5.443 45.090 1.00 47.66 108 ASP A CA 1
ATOM 830 C C . ASP A 1 108 ? -26.443 6.518 44.012 1.00 47.66 108 ASP A C 1
ATOM 832 O O . ASP A 1 108 ? -25.483 6.519 43.235 1.00 47.66 108 ASP A O 1
ATOM 836 N N . HIS A 1 109 ? -27.437 7.403 43.927 1.00 49.28 109 HIS A N 1
ATOM 837 C CA . HIS A 1 109 ? -27.446 8.467 42.939 1.00 49.28 109 HIS A CA 1
ATOM 838 C C . HIS A 1 109 ? -26.153 9.293 43.025 1.00 49.28 109 HIS A C 1
ATOM 840 O O . HIS A 1 109 ? -25.731 9.800 41.996 1.00 49.28 109 HIS A O 1
ATOM 846 N N . SER A 1 110 ? -25.477 9.376 44.180 1.00 46.56 110 SER A N 1
ATOM 847 C CA . SER A 1 110 ? -24.217 10.119 44.348 1.00 46.56 110 SER A CA 1
ATOM 848 C C . SER A 1 110 ? -23.149 9.831 43.270 1.00 46.56 110 SER A C 1
ATOM 850 O O . SER A 1 110 ? -22.582 10.778 42.713 1.00 46.56 110 SER A O 1
ATOM 852 N N . SER A 1 111 ? -22.924 8.567 42.893 1.00 53.47 111 SER A N 1
ATOM 853 C CA . SER A 1 111 ? -21.919 8.181 41.884 1.00 53.47 111 SER A CA 1
ATOM 854 C C . SER A 1 111 ? -22.343 8.505 40.443 1.00 53.47 111 SER A C 1
ATOM 856 O O . SER A 1 111 ? -21.498 8.812 39.605 1.00 53.47 111 SER A O 1
ATOM 858 N N . LEU A 1 112 ? -23.647 8.491 40.136 1.00 55.94 112 LEU A N 1
ATOM 859 C CA . LEU A 1 112 ? -24.159 8.897 38.815 1.00 55.94 112 LEU A CA 1
ATOM 860 C C . LEU A 1 112 ? -24.315 10.420 38.696 1.00 55.94 112 LEU A C 1
ATOM 862 O O . LEU A 1 112 ? -24.007 10.981 37.651 1.00 55.94 112 LEU A O 1
ATOM 866 N N . VAL A 1 113 ? -24.740 11.093 39.767 1.00 50.62 113 VAL A N 1
ATOM 867 C CA . VAL A 1 113 ? -24.906 12.555 39.851 1.00 50.62 113 VAL A CA 1
ATOM 868 C C . VAL A 1 113 ? -23.550 13.271 39.758 1.00 50.62 113 VAL A C 1
ATOM 870 O O . VAL A 1 113 ? -23.456 14.352 39.190 1.00 50.62 113 VAL A O 1
ATOM 873 N N . THR A 1 114 ? -22.468 12.672 40.268 1.00 55.09 114 THR A N 1
ATOM 874 C CA . THR A 1 114 ? -21.108 13.217 40.080 1.00 55.09 114 THR A CA 1
ATOM 875 C C . THR A 1 114 ? -20.564 13.021 38.661 1.00 55.09 114 THR A C 1
ATOM 877 O O . THR A 1 114 ? -19.668 13.761 38.253 1.00 55.09 114 THR A O 1
ATOM 880 N N . ALA A 1 115 ? -21.105 12.066 37.897 1.00 60.53 115 ALA A N 1
ATOM 881 C CA . ALA A 1 115 ? -20.717 11.804 36.513 1.00 60.53 115 ALA A CA 1
ATOM 882 C C . ALA A 1 115 ? -21.567 12.576 35.484 1.00 60.53 115 ALA A C 1
ATOM 884 O O . ALA A 1 115 ? -21.041 12.973 34.442 1.00 60.53 115 ALA A O 1
ATOM 885 N N . ALA A 1 116 ? -22.860 12.794 35.754 1.00 72.25 116 ALA A N 1
ATOM 886 C CA . ALA A 1 116 ? -23.813 13.370 34.809 1.00 72.25 116 ALA A CA 1
ATOM 887 C C . ALA A 1 116 ? -24.847 14.295 35.469 1.00 72.25 116 ALA A C 1
ATOM 889 O O . ALA A 1 116 ? -25.476 13.933 36.460 1.00 72.25 116 ALA A O 1
ATOM 890 N N . ASP A 1 117 ? -25.086 15.445 34.832 1.00 75.00 117 ASP A N 1
ATOM 891 C CA . ASP A 1 117 ? -26.147 16.397 35.186 1.00 75.00 117 ASP A CA 1
ATOM 892 C C . ASP A 1 117 ? -27.527 15.912 34.689 1.00 75.00 117 ASP A C 1
ATOM 894 O O . ASP A 1 117 ? -28.571 16.315 35.202 1.00 75.00 117 ASP A O 1
ATOM 898 N N . ILE A 1 118 ? -27.548 15.043 33.667 1.00 79.50 118 ILE A N 1
ATOM 899 C CA . ILE A 1 118 ? -28.761 14.424 33.119 1.00 79.50 118 ILE A CA 1
ATOM 900 C C . ILE A 1 118 ? -28.525 12.933 32.880 1.00 79.50 118 ILE A C 1
ATOM 902 O O . ILE A 1 118 ? -27.611 12.540 32.152 1.00 79.50 118 ILE A O 1
ATOM 906 N N . LEU A 1 119 ? -29.400 12.100 33.439 1.00 79.56 119 LEU A N 1
ATOM 907 C CA . LEU A 1 119 ? -29.384 10.652 33.251 1.00 79.56 119 LEU A CA 1
ATOM 908 C C . LEU A 1 119 ? -30.505 10.222 32.301 1.00 79.56 119 LEU A C 1
ATOM 910 O O . LEU A 1 119 ? -31.679 10.471 32.578 1.00 79.56 119 LEU A O 1
ATOM 914 N N . VAL A 1 120 ? -30.145 9.543 31.211 1.00 85.19 120 VAL A N 1
ATOM 915 C CA . VAL A 1 120 ? -31.065 8.827 30.322 1.00 85.19 120 VAL A CA 1
ATOM 916 C C . VAL A 1 120 ? -31.090 7.350 30.722 1.00 85.19 120 VAL A C 1
ATOM 918 O O . VAL A 1 120 ? -30.058 6.682 30.750 1.00 85.19 120 VAL A O 1
ATOM 921 N N . THR A 1 121 ? -32.282 6.857 31.043 1.00 81.31 121 THR A N 1
ATOM 922 C CA . THR A 1 121 ? -32.572 5.512 31.572 1.00 81.31 121 THR A CA 1
ATOM 923 C C . THR A 1 121 ? -33.844 4.979 30.912 1.00 81.31 121 THR A C 1
ATOM 925 O O . THR A 1 121 ? -34.633 5.760 30.368 1.00 81.31 121 THR A O 1
ATOM 928 N N . ALA A 1 122 ? -34.075 3.665 30.929 1.00 81.94 122 ALA A N 1
ATOM 929 C CA . ALA A 1 122 ? -35.304 3.106 30.378 1.00 81.94 122 ALA A CA 1
ATOM 930 C C . ALA A 1 122 ? -35.807 1.838 31.078 1.00 81.94 122 ALA A C 1
ATOM 932 O O . ALA A 1 122 ? -35.047 1.051 31.635 1.00 81.94 122 ALA A O 1
ATOM 933 N N . GLU A 1 123 ? -37.115 1.626 30.974 1.00 82.62 123 GLU A N 1
ATOM 934 C CA . GLU A 1 123 ? -37.848 0.468 31.476 1.00 82.62 123 GLU A CA 1
ATOM 935 C C . GLU A 1 123 ? -38.397 -0.340 30.284 1.00 82.62 123 GLU A C 1
ATOM 937 O O . GLU A 1 123 ? -39.257 0.156 29.549 1.00 82.62 123 GLU A O 1
ATOM 942 N N . TRP A 1 124 ? -37.960 -1.589 30.091 1.00 84.69 124 TRP A N 1
ATOM 943 C CA . TRP A 1 124 ? -38.512 -2.479 29.058 1.00 84.69 124 TRP A CA 1
ATOM 944 C C . TRP A 1 124 ? -39.578 -3.438 29.604 1.00 84.69 124 TRP A C 1
ATOM 946 O O . TRP A 1 124 ? -39.573 -3.833 30.773 1.00 84.69 124 TRP A O 1
ATOM 956 N N . LYS A 1 125 ? -40.521 -3.827 28.738 1.00 83.75 125 LYS A N 1
ATOM 957 C CA . LYS A 1 125 ? -41.687 -4.668 29.062 1.00 83.75 125 LYS A CA 1
ATOM 958 C C . LYS A 1 125 ? -41.758 -5.875 28.131 1.00 83.75 125 LYS A C 1
ATOM 960 O O . LYS A 1 125 ? -41.443 -5.762 26.950 1.00 83.75 125 LYS A O 1
ATOM 965 N N . ASP A 1 126 ? -42.254 -7.010 28.631 1.00 77.94 126 ASP A N 1
ATOM 966 C CA . ASP A 1 126 ? -42.345 -8.300 27.910 1.00 77.94 126 ASP A CA 1
ATOM 967 C C . ASP A 1 126 ? -43.095 -8.243 26.554 1.00 77.94 126 ASP A C 1
ATOM 969 O O . ASP A 1 126 ? -43.040 -9.185 25.772 1.00 77.94 126 ASP A O 1
ATOM 973 N N . ASN A 1 127 ? -43.825 -7.157 26.285 1.00 79.69 127 ASN A N 1
ATOM 974 C CA . ASN A 1 127 ? -44.598 -6.894 25.067 1.00 79.69 127 ASN A CA 1
ATOM 975 C C . ASN A 1 127 ? -43.831 -6.091 23.989 1.00 79.69 127 ASN A C 1
ATOM 977 O O . ASN A 1 127 ? -44.467 -5.548 23.085 1.00 79.69 127 ASN A O 1
ATOM 981 N N . GLY A 1 128 ? -42.512 -5.933 24.132 1.00 79.56 128 GLY A N 1
ATOM 982 C CA . GLY A 1 128 ? -41.651 -5.211 23.186 1.00 79.56 128 GLY A CA 1
ATOM 983 C C . GLY A 1 128 ? -41.627 -3.689 23.343 1.00 79.56 128 GLY A C 1
ATOM 984 O O . GLY A 1 128 ? -40.953 -3.013 22.575 1.00 79.56 128 GLY A O 1
ATOM 985 N N . SER A 1 129 ? -42.331 -3.107 24.323 1.00 85.06 129 SER A N 1
ATOM 986 C CA . SER A 1 129 ? -42.238 -1.657 24.565 1.00 85.06 129 SER A CA 1
ATOM 987 C C . SER A 1 129 ? -41.111 -1.290 25.530 1.00 85.06 129 SER A C 1
ATOM 989 O O . SER A 1 129 ? -40.987 -1.920 26.582 1.00 85.06 129 SER A O 1
ATOM 991 N N . ILE A 1 130 ? -40.369 -0.225 25.212 1.00 86.44 130 ILE A N 1
ATOM 992 C CA . ILE A 1 130 ? -39.430 0.450 26.118 1.00 86.44 130 ILE A CA 1
ATOM 993 C C . ILE A 1 130 ? -39.978 1.836 26.454 1.00 86.44 130 ILE A C 1
ATOM 995 O O . ILE A 1 130 ? -40.229 2.635 25.553 1.00 86.44 130 ILE A O 1
ATOM 999 N N . SER A 1 131 ? -40.113 2.147 27.740 1.00 86.06 131 SER A N 1
ATOM 1000 C CA . SER A 1 131 ? -40.339 3.504 28.241 1.00 86.06 131 SER A CA 1
ATOM 1001 C C . SER A 1 131 ? -38.989 4.158 28.552 1.00 86.06 131 SER A C 1
ATOM 1003 O O . SER A 1 131 ? -38.293 3.691 29.444 1.00 86.06 131 SER A O 1
ATOM 1005 N N . ILE A 1 132 ? -38.604 5.207 27.819 1.00 87.62 132 ILE A N 1
ATOM 1006 C CA . ILE A 1 132 ? -37.332 5.935 28.001 1.00 87.62 132 ILE A CA 1
ATOM 1007 C C . ILE A 1 132 ? -37.606 7.219 28.785 1.00 87.62 132 ILE A C 1
ATOM 1009 O O . ILE A 1 132 ? -38.591 7.908 28.508 1.00 87.62 132 ILE A O 1
ATOM 1013 N N . TYR A 1 133 ? -36.720 7.558 29.719 1.00 84.38 133 TYR A N 1
ATOM 1014 C CA . TYR A 1 133 ? -36.785 8.733 30.585 1.00 84.38 133 TYR A CA 1
ATOM 1015 C C . TYR A 1 133 ? -35.451 9.484 30.545 1.00 84.38 133 TYR A C 1
ATOM 1017 O O . TYR A 1 133 ? -34.394 8.862 30.475 1.00 84.38 133 TYR A O 1
ATOM 1025 N N . ALA A 1 134 ? -35.491 10.811 30.648 1.00 84.88 134 ALA A N 1
ATOM 1026 C CA . ALA A 1 134 ? -34.322 11.639 30.925 1.00 84.88 134 ALA A CA 1
ATOM 1027 C C . ALA A 1 134 ? -34.599 12.517 32.152 1.00 84.88 134 ALA A C 1
ATOM 1029 O O . ALA A 1 134 ? -35.611 13.223 32.192 1.00 84.88 134 ALA A O 1
ATOM 1030 N N . ILE A 1 135 ? -33.723 12.448 33.151 1.00 77.56 135 ILE A N 1
ATOM 1031 C CA . ILE A 1 135 ? -33.944 12.960 34.511 1.00 77.56 135 ILE A CA 1
ATOM 1032 C C . ILE A 1 135 ? -32.822 13.944 34.865 1.00 77.56 135 ILE A C 1
ATOM 1034 O O . ILE A 1 135 ? -31.659 13.649 34.592 1.00 77.56 135 ILE A O 1
ATOM 1038 N N . HIS A 1 136 ? -33.161 15.096 35.454 1.00 75.81 136 HIS A N 1
ATOM 1039 C CA . HIS A 1 136 ? -32.169 16.060 35.950 1.00 75.81 136 HIS A CA 1
ATOM 1040 C C . HIS A 1 136 ? -31.580 15.611 37.298 1.00 75.81 136 HIS A C 1
ATOM 1042 O O . HIS A 1 136 ? -32.296 15.083 38.153 1.00 75.81 136 HIS A O 1
ATOM 1048 N N . MET A 1 137 ? -30.275 15.810 37.479 1.00 68.62 137 MET A N 1
ATOM 1049 C CA . MET A 1 137 ? -29.479 15.227 38.562 1.00 68.62 137 MET A CA 1
ATOM 1050 C C . MET A 1 137 ? -28.911 16.324 39.481 1.00 68.62 137 MET A C 1
ATOM 1052 O O . MET A 1 137 ? -27.730 16.652 39.423 1.00 68.62 137 MET A O 1
ATOM 1056 N N . ASP A 1 138 ? -29.748 16.901 40.348 1.00 55.69 138 ASP A N 1
ATOM 1057 C CA . ASP A 1 138 ? -29.314 17.929 41.308 1.00 55.69 138 ASP A CA 1
ATOM 1058 C C . ASP A 1 138 ? -28.603 17.348 42.550 1.00 55.69 138 ASP A C 1
ATOM 1060 O O . ASP A 1 138 ? -29.007 16.330 43.120 1.00 55.69 138 ASP A O 1
ATOM 1064 N N . THR A 1 139 ? -27.560 18.040 43.024 1.00 45.66 139 THR A N 1
ATOM 1065 C CA . THR A 1 139 ? -26.841 17.725 44.277 1.00 45.66 139 THR A CA 1
ATOM 1066 C C . THR A 1 139 ? -27.294 18.618 45.444 1.00 45.66 139 THR A C 1
ATOM 1068 O O . THR A 1 139 ? -27.648 19.774 45.218 1.00 45.66 139 THR A O 1
ATOM 1071 N N . PRO A 1 140 ? -27.184 18.188 46.721 1.00 44.72 140 PRO A N 1
ATOM 1072 C CA . PRO A 1 140 ? -27.076 16.830 47.246 1.00 44.72 140 PRO A CA 1
ATOM 1073 C C . PRO A 1 140 ? -28.167 16.586 48.313 1.00 44.72 140 PRO A C 1
ATOM 1075 O O . PRO A 1 140 ? -27.918 16.666 49.516 1.00 44.72 140 PRO A O 1
ATOM 1078 N N . SER A 1 141 ? -29.395 16.282 47.891 1.00 38.78 141 SER A N 1
ATOM 1079 C CA . SER A 1 141 ? -30.415 15.726 48.793 1.00 38.78 141 SER A CA 1
ATOM 1080 C C . SER A 1 141 ? -31.319 14.765 48.025 1.00 38.78 141 SER A C 1
ATOM 1082 O O . SER A 1 141 ? -31.729 15.056 46.905 1.00 38.78 141 SER A O 1
ATOM 1084 N N . HIS A 1 142 ? -31.556 13.579 48.588 1.00 46.56 142 HIS A N 1
ATOM 1085 C CA . HIS A 1 142 ? -32.063 12.424 47.844 1.00 46.56 142 HIS A CA 1
ATOM 1086 C C . HIS A 1 142 ? -33.515 12.587 47.361 1.00 46.56 142 HIS A C 1
ATOM 1088 O O . HIS A 1 142 ? -34.449 12.193 48.054 1.00 46.56 142 HIS A O 1
ATOM 1094 N N . SER A 1 143 ? -33.706 13.116 46.150 1.00 43.38 143 SER A N 1
ATOM 1095 C CA . SER A 1 143 ? -34.745 12.683 45.199 1.00 43.38 143 SER A CA 1
ATOM 1096 C C . SER A 1 143 ? -34.578 13.418 43.862 1.00 43.38 143 SER A C 1
ATOM 1098 O O . SER A 1 143 ? -34.836 14.617 43.774 1.00 43.38 143 SER A O 1
ATOM 1100 N N . GLY A 1 144 ? -34.171 12.702 42.806 1.00 51.72 144 GLY A N 1
ATOM 1101 C CA . GLY A 1 144 ? -34.210 13.235 41.439 1.00 51.72 144 GLY A CA 1
ATOM 1102 C C . GLY A 1 144 ? -35.662 13.527 41.064 1.00 51.72 144 GLY A C 1
ATOM 1103 O O . GLY A 1 144 ? -36.445 12.599 40.869 1.00 51.72 144 GLY A O 1
ATOM 1104 N N . THR A 1 145 ? -36.044 14.804 41.074 1.00 52.38 145 THR A N 1
ATOM 1105 C CA . THR A 1 145 ? -37.454 15.221 41.183 1.00 52.38 145 THR A CA 1
ATOM 1106 C C . THR A 1 145 ? -38.037 15.819 39.906 1.00 52.38 145 THR A C 1
ATOM 1108 O O . THR A 1 145 ? -39.258 15.922 39.808 1.00 52.38 145 THR A O 1
ATOM 1111 N N . GLU A 1 146 ? -37.214 16.135 38.899 1.00 66.25 146 GLU A N 1
ATOM 1112 C CA . GLU A 1 146 ? -37.685 16.637 37.604 1.00 66.25 146 GLU A CA 1
ATOM 1113 C C . GLU A 1 146 ? -37.298 15.704 36.442 1.00 66.25 146 GLU A C 1
ATOM 1115 O O . GLU A 1 146 ? -36.135 15.555 36.061 1.00 66.25 146 GLU A O 1
ATOM 1120 N N . THR A 1 147 ? -38.315 15.063 35.854 1.00 76.38 147 THR A N 1
ATOM 1121 C CA . THR A 1 147 ? -38.178 14.306 34.602 1.00 76.38 147 THR A CA 1
ATOM 1122 C C . THR A 1 147 ? -38.268 15.274 33.426 1.00 76.38 147 THR A C 1
ATOM 1124 O O . THR A 1 147 ? -39.343 15.774 33.092 1.00 76.38 147 THR A O 1
ATOM 1127 N N . LEU A 1 148 ? -37.135 15.527 32.774 1.00 78.12 148 LEU A N 1
ATOM 1128 C CA . LEU A 1 148 ? -37.037 16.437 31.635 1.00 78.12 148 LEU A CA 1
ATOM 1129 C C . LEU A 1 148 ? -37.719 15.865 30.389 1.00 78.12 148 LEU A C 1
ATOM 1131 O O . LEU A 1 148 ? -38.334 16.610 29.628 1.00 78.12 148 LEU A O 1
ATOM 1135 N N . TYR A 1 149 ? -37.654 14.556 30.160 1.00 85.50 149 TYR A N 1
ATOM 1136 C CA . TYR A 1 149 ? -38.275 13.920 28.998 1.00 85.50 149 TYR A CA 1
ATOM 1137 C C . TYR A 1 149 ? -38.723 12.495 29.314 1.00 85.50 149 TYR A C 1
ATOM 1139 O O . TYR A 1 149 ? -38.077 11.793 30.086 1.00 85.50 149 TYR A O 1
ATOM 1147 N N . GLN A 1 150 ? -39.821 12.070 28.691 1.00 85.44 150 GLN A N 1
ATOM 1148 C CA . GLN A 1 150 ? -40.291 10.692 28.716 1.00 85.44 150 GLN A CA 1
ATOM 1149 C C . GLN A 1 150 ? -40.917 10.348 27.361 1.00 85.44 150 GLN A C 1
ATOM 1151 O O . GLN A 1 150 ? -41.675 11.143 26.805 1.00 85.44 150 GLN A O 1
ATOM 1156 N N . THR A 1 151 ? -40.648 9.146 26.859 1.00 84.88 151 THR A N 1
ATOM 1157 C CA . THR A 1 151 ? -41.337 8.567 25.698 1.00 84.88 151 THR A CA 1
ATOM 1158 C C . THR A 1 151 ? -41.550 7.068 25.889 1.00 84.88 151 THR A C 1
ATOM 1160 O O . THR A 1 151 ? -41.062 6.467 26.845 1.00 84.88 151 THR A O 1
ATOM 1163 N N . THR A 1 152 ? -42.306 6.433 24.999 1.00 86.56 152 THR A N 1
ATOM 1164 C CA . THR A 1 152 ? -42.361 4.973 24.905 1.00 86.56 152 THR A CA 1
ATOM 1165 C C . THR A 1 152 ? -42.300 4.561 23.446 1.00 86.56 152 THR A C 1
ATOM 1167 O O . THR A 1 152 ? -43.141 4.968 22.648 1.00 86.56 152 THR A O 1
ATOM 1170 N N . ILE A 1 153 ? -41.306 3.742 23.118 1.00 83.50 153 ILE A N 1
ATOM 1171 C CA . ILE A 1 153 ? -41.114 3.139 21.800 1.00 83.50 153 ILE A CA 1
ATOM 1172 C C . ILE A 1 153 ? -41.553 1.674 21.833 1.00 83.50 153 ILE A C 1
ATOM 1174 O O . ILE A 1 153 ? -41.641 1.062 22.901 1.00 83.50 153 ILE A O 1
ATOM 1178 N N . LYS A 1 154 ? -41.828 1.103 20.661 1.00 82.50 154 LYS A N 1
ATOM 1179 C CA . LYS A 1 154 ? -41.988 -0.341 20.475 1.00 82.50 154 LYS A CA 1
ATOM 1180 C C . LYS A 1 154 ? -40.857 -0.847 19.603 1.00 82.50 154 LYS A C 1
ATOM 1182 O O . LYS A 1 154 ? -40.611 -0.249 18.568 1.00 82.50 154 LYS A O 1
ATOM 1187 N N . ILE A 1 155 ? -40.244 -1.942 20.020 1.00 78.56 155 ILE A N 1
ATOM 1188 C CA . ILE A 1 155 ? -39.212 -2.663 19.287 1.00 78.56 155 ILE A CA 1
ATOM 1189 C C . ILE A 1 155 ? -39.799 -4.008 18.838 1.00 78.56 155 ILE A C 1
ATOM 1191 O O . ILE A 1 155 ? -40.522 -4.647 19.612 1.00 78.56 155 ILE A O 1
ATOM 1195 N N . GLY A 1 156 ? -39.514 -4.415 17.597 1.00 77.12 156 GLY A N 1
ATOM 1196 C CA . GLY A 1 156 ? -39.746 -5.783 17.134 1.00 77.12 156 GLY A CA 1
ATOM 1197 C C . GLY A 1 156 ? -38.834 -6.724 17.915 1.00 77.12 156 GLY A C 1
ATOM 1198 O O . GLY A 1 156 ? -37.617 -6.564 17.934 1.00 77.12 156 GLY A O 1
ATOM 1199 N N . LEU A 1 157 ? -39.421 -7.661 18.658 1.00 68.56 157 LEU A N 1
ATOM 1200 C CA . LEU A 1 157 ? -38.642 -8.565 19.510 1.00 68.56 157 LEU A CA 1
ATOM 1201 C C . LEU A 1 157 ? -38.012 -9.694 18.693 1.00 68.56 157 LEU A C 1
ATOM 1203 O O . LEU A 1 157 ? -36.975 -10.227 19.070 1.00 68.56 157 LEU A O 1
ATOM 1207 N N . GLU A 1 158 ? -38.656 -10.039 17.587 1.00 68.44 158 GLU A N 1
ATOM 1208 C CA . GLU A 1 158 ? -38.182 -10.913 16.521 1.00 68.44 158 GLU A CA 1
ATOM 1209 C C . GLU A 1 158 ? -36.843 -10.468 15.906 1.00 68.44 158 GLU A C 1
ATOM 1211 O O . GLU A 1 158 ? -36.087 -11.329 15.461 1.00 68.44 158 GLU A O 1
ATOM 1216 N N . ASP A 1 159 ? -36.523 -9.171 15.965 1.00 66.81 159 ASP A N 1
ATOM 1217 C CA . ASP A 1 159 ? -35.307 -8.576 15.391 1.00 66.81 159 ASP A CA 1
ATOM 1218 C C . ASP A 1 159 ? -34.109 -8.610 16.367 1.00 66.81 159 ASP A C 1
ATOM 1220 O O . ASP A 1 159 ? -32.983 -8.266 16.009 1.00 66.81 159 ASP A O 1
ATOM 1224 N N . LEU A 1 160 ? -34.329 -9.013 17.627 1.00 64.94 160 LEU A N 1
ATOM 1225 C CA . LEU A 1 160 ? -33.270 -9.130 18.632 1.00 64.94 160 LEU A CA 1
ATOM 1226 C C . LEU A 1 160 ? -32.514 -10.456 18.504 1.00 64.94 160 LEU A C 1
ATOM 1228 O O . LEU A 1 160 ? -33.103 -11.521 18.304 1.00 64.94 160 LEU A O 1
ATOM 1232 N N . ALA A 1 161 ? -31.203 -10.409 18.761 1.00 70.19 161 ALA A N 1
ATOM 1233 C CA . ALA A 1 161 ? -30.380 -11.608 18.889 1.00 70.19 161 ALA A CA 1
ATOM 1234 C C . ALA A 1 161 ? -30.991 -12.604 19.912 1.00 70.19 161 ALA A C 1
ATOM 1236 O O . ALA A 1 161 ? -31.555 -12.170 20.924 1.00 70.19 161 ALA A O 1
ATOM 1237 N N . PRO A 1 162 ? -30.915 -13.935 19.696 1.00 70.94 16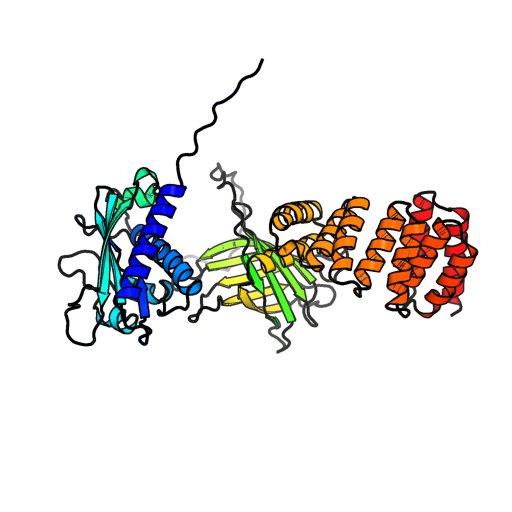2 PRO A N 1
ATOM 1238 C CA . PRO A 1 162 ? -31.688 -14.906 20.484 1.00 70.94 162 PRO A CA 1
ATOM 1239 C C . PRO A 1 162 ? -31.417 -14.894 21.995 1.00 70.94 162 PRO A C 1
ATOM 1241 O O . PRO A 1 162 ? -32.301 -15.226 22.786 1.00 70.94 162 PRO A O 1
ATOM 1244 N N . ASP A 1 163 ? -30.205 -14.527 22.400 1.00 64.00 163 ASP A N 1
ATOM 1245 C CA . ASP A 1 163 ? -29.780 -14.321 23.783 1.00 64.00 163 ASP A CA 1
ATOM 1246 C C . ASP A 1 163 ? -30.385 -13.039 24.378 1.00 64.00 163 ASP A C 1
ATOM 1248 O O . ASP A 1 163 ? -30.989 -13.095 25.452 1.00 64.00 163 ASP A O 1
ATOM 1252 N N . LEU A 1 164 ? -30.341 -11.919 23.648 1.00 72.19 164 LEU A N 1
ATOM 1253 C CA . LEU A 1 164 ? -31.004 -10.665 24.022 1.00 72.19 164 LEU A CA 1
ATOM 1254 C C . LEU A 1 164 ? -32.531 -10.829 24.112 1.00 72.19 164 LEU A C 1
ATOM 1256 O O . LEU A 1 164 ? -33.145 -10.344 25.062 1.00 72.19 164 LEU A O 1
ATOM 1260 N N . TYR A 1 165 ? -33.145 -11.589 23.202 1.00 75.69 165 TYR A N 1
ATOM 1261 C CA . TYR A 1 165 ? -34.565 -11.951 23.251 1.00 75.69 165 TYR A CA 1
ATOM 1262 C C . TYR A 1 165 ? -34.909 -12.819 24.475 1.00 75.69 165 TYR A C 1
ATOM 1264 O O . TYR A 1 165 ? -35.903 -12.575 25.171 1.00 75.69 165 TYR A O 1
ATOM 1272 N N . GLN A 1 166 ? -34.090 -13.830 24.790 1.00 73.50 166 GLN A N 1
ATOM 1273 C CA . GLN A 1 166 ? -34.268 -14.652 25.997 1.00 73.50 166 GLN A CA 1
ATOM 1274 C C . GLN A 1 166 ? -34.100 -13.835 27.279 1.00 73.50 166 GLN A C 1
ATOM 1276 O O . GLN A 1 166 ? -34.830 -14.053 28.248 1.00 73.50 166 GLN A O 1
ATOM 1281 N N . CYS A 1 167 ? -33.182 -12.874 27.272 1.00 73.69 167 CYS A N 1
ATOM 1282 C CA . CYS A 1 167 ? -33.009 -11.890 28.326 1.00 73.69 167 CYS A CA 1
ATOM 1283 C C . CYS A 1 167 ? -34.236 -10.992 28.502 1.00 73.69 167 CYS A C 1
ATOM 1285 O O . CYS A 1 167 ? -34.780 -10.903 29.603 1.00 73.69 167 CYS A O 1
ATOM 1287 N N . TRP A 1 168 ? -34.713 -10.379 27.416 1.00 78.00 168 TRP A N 1
ATOM 1288 C CA . TRP A 1 168 ? -35.879 -9.496 27.418 1.00 78.00 168 TRP A CA 1
ATOM 1289 C C . TRP A 1 168 ? -37.119 -10.213 27.952 1.00 78.00 168 TRP A C 1
ATOM 1291 O O . TRP A 1 168 ? -37.855 -9.680 28.780 1.00 78.00 168 TRP A O 1
ATOM 1301 N N . THR A 1 169 ? -37.329 -11.453 27.504 1.00 73.75 169 THR A N 1
ATOM 1302 C CA . THR A 1 169 ? -38.463 -12.297 27.905 1.00 73.75 169 THR A CA 1
ATOM 1303 C C . THR A 1 169 ? -38.273 -13.003 29.255 1.00 73.75 169 THR A C 1
ATOM 1305 O O . THR A 1 169 ? -39.156 -13.757 29.668 1.00 73.75 169 THR A O 1
ATOM 1308 N N . GLY A 1 170 ? -37.151 -12.781 29.954 1.00 65.38 170 GLY A N 1
ATOM 1309 C CA . GLY A 1 170 ? -36.869 -13.354 31.276 1.00 65.38 170 GLY A CA 1
ATOM 1310 C C . GLY A 1 170 ? -36.706 -14.880 31.293 1.00 65.38 170 GLY A C 1
ATOM 1311 O O . GLY A 1 170 ? -36.951 -15.512 32.318 1.00 65.38 170 GLY A O 1
ATOM 1312 N N . ARG A 1 171 ? -36.339 -15.493 30.160 1.00 62.09 171 ARG A N 1
ATOM 1313 C CA . ARG A 1 171 ? -36.229 -16.957 29.996 1.00 62.09 171 ARG A CA 1
ATOM 1314 C C . ARG A 1 171 ? -34.829 -17.513 30.274 1.00 62.09 171 ARG A C 1
ATOM 1316 O O . ARG A 1 171 ? -34.685 -18.728 30.407 1.00 62.09 171 ARG A O 1
ATOM 1323 N N . ALA A 1 172 ? -33.816 -16.655 30.378 1.00 52.81 172 ALA A N 1
ATOM 1324 C CA . ALA A 1 172 ? -32.443 -17.058 30.667 1.00 52.81 172 ALA A CA 1
ATOM 1325 C C . ALA A 1 172 ? -32.241 -17.451 32.147 1.00 52.81 172 ALA A C 1
ATOM 1327 O O . ALA A 1 172 ? -32.691 -16.759 33.058 1.00 52.81 172 ALA A O 1
ATOM 1328 N N . LYS A 1 173 ? -31.499 -18.540 32.392 1.00 43.03 173 LYS A N 1
ATOM 1329 C CA . LYS A 1 173 ? -30.943 -18.900 33.709 1.00 43.03 173 LYS A CA 1
ATOM 1330 C C . LYS A 1 173 ? -29.421 -18.960 33.611 1.00 43.03 173 LYS A C 1
ATOM 1332 O O . LYS A 1 173 ? -28.885 -19.977 33.178 1.00 43.03 173 LYS A O 1
ATOM 1337 N N . TYR A 1 174 ? -28.733 -17.907 34.041 1.00 40.53 174 TYR A N 1
ATOM 1338 C CA . TYR A 1 174 ? -27.276 -17.923 34.180 1.00 40.53 174 TYR A CA 1
ATOM 1339 C C . TYR A 1 174 ? -26.872 -18.376 35.588 1.00 40.53 174 TYR A C 1
ATOM 1341 O O . TYR A 1 174 ? -27.448 -17.942 36.582 1.00 40.53 174 TYR A O 1
ATOM 1349 N N . ALA A 1 175 ? -25.875 -19.258 35.666 1.00 31.94 175 ALA A N 1
ATOM 1350 C CA . ALA A 1 175 ? -25.246 -19.693 36.910 1.00 31.94 175 ALA A CA 1
ATOM 1351 C C . ALA A 1 175 ? -23.733 -19.461 36.805 1.00 31.94 175 ALA A C 1
ATOM 1353 O O . ALA A 1 175 ? -23.114 -19.876 35.826 1.00 31.94 175 ALA A O 1
ATOM 1354 N N . ALA A 1 176 ? -23.147 -18.789 37.797 1.00 28.58 176 ALA A N 1
ATOM 1355 C CA . ALA A 1 176 ? -21.727 -18.443 37.788 1.00 28.58 176 ALA A CA 1
ATOM 1356 C C . ALA A 1 176 ? -20.824 -19.690 37.961 1.00 28.58 176 ALA A C 1
ATOM 1358 O O . ALA A 1 176 ? -21.157 -20.566 38.770 1.00 28.58 176 ALA A O 1
ATOM 1359 N N . PRO A 1 177 ? -19.669 -19.785 37.269 1.00 30.42 177 PRO A N 1
ATOM 1360 C CA . PRO A 1 177 ? -18.724 -20.884 37.464 1.00 30.42 177 PRO A CA 1
ATOM 1361 C C . PRO A 1 177 ? -18.004 -20.769 38.816 1.00 30.42 177 PRO A C 1
ATOM 1363 O O . PRO A 1 177 ? -17.576 -19.685 39.209 1.00 30.42 177 PRO A O 1
ATOM 1366 N N . LYS A 1 178 ? -17.816 -21.893 39.519 1.00 27.84 178 LYS A N 1
ATOM 1367 C CA . LYS A 1 178 ? -16.971 -21.957 40.726 1.00 27.84 178 LYS A CA 1
ATOM 1368 C C . LYS A 1 178 ? -15.502 -22.253 40.378 1.00 27.84 178 LYS A C 1
ATOM 1370 O O . LYS A 1 178 ? -15.262 -23.031 39.454 1.00 27.84 178 LYS A O 1
ATOM 1375 N N . PRO A 1 179 ? -14.529 -21.722 41.143 1.00 27.77 179 PRO A N 1
ATOM 1376 C CA . PRO A 1 179 ? -13.124 -22.104 41.015 1.00 27.77 179 PRO A CA 1
ATOM 1377 C C . PRO A 1 179 ? -12.874 -23.518 41.588 1.00 27.77 179 PRO A C 1
ATOM 1379 O O . PRO A 1 179 ? -13.572 -23.913 42.527 1.00 27.77 179 PRO A O 1
ATOM 1382 N N . PRO A 1 180 ? -11.888 -24.288 41.082 1.00 33.06 180 PRO A N 1
ATOM 1383 C CA . PRO A 1 180 ? -11.570 -25.612 41.622 1.00 33.06 180 PRO A CA 1
ATOM 1384 C C . PRO A 1 180 ? -10.759 -25.529 42.926 1.00 33.06 180 PRO A C 1
ATOM 1386 O O . PRO A 1 180 ? -9.719 -24.872 42.977 1.00 33.06 180 PRO A O 1
ATOM 1389 N N . GLU A 1 181 ? -11.203 -26.239 43.964 1.00 30.33 181 GLU A N 1
ATOM 1390 C CA . GLU A 1 181 ? -10.464 -26.416 45.223 1.00 30.33 181 GLU A CA 1
ATOM 1391 C C . GLU A 1 181 ? -9.388 -27.512 45.116 1.00 30.33 181 GLU A C 1
ATOM 1393 O O . GLU A 1 181 ? -9.484 -28.438 44.309 1.00 30.33 181 GLU A O 1
ATOM 1398 N N . SER A 1 182 ? -8.353 -27.417 45.955 1.00 42.25 182 SER A N 1
ATOM 1399 C CA . SER A 1 182 ? -7.179 -28.293 45.936 1.00 42.25 182 SER A CA 1
ATOM 1400 C C . SER A 1 182 ? -7.186 -29.354 47.049 1.00 42.25 182 SER A C 1
ATOM 1402 O O . SER A 1 182 ? -7.304 -29.053 48.234 1.00 42.25 182 SER A O 1
ATOM 1404 N N . ALA A 1 183 ? -6.971 -30.616 46.665 1.00 29.80 183 ALA A N 1
ATOM 1405 C CA . ALA A 1 183 ? -6.667 -31.749 47.547 1.00 29.80 183 ALA A CA 1
ATOM 1406 C C . ALA A 1 183 ? -5.903 -32.824 46.740 1.00 29.80 183 ALA A C 1
ATOM 1408 O O . ALA A 1 183 ? -6.175 -32.995 45.557 1.00 29.80 183 ALA A O 1
ATOM 1409 N N . GLY A 1 184 ? -4.949 -33.594 47.270 1.00 25.98 184 GLY A N 1
ATOM 1410 C CA . GLY A 1 184 ? -4.326 -33.589 48.595 1.00 25.98 184 GLY A CA 1
ATOM 1411 C C . GLY A 1 184 ? -3.133 -34.569 48.621 1.00 25.98 184 GLY A C 1
ATOM 1412 O O . GLY A 1 184 ? -3.146 -35.593 47.951 1.00 25.98 184 GLY A O 1
ATOM 1413 N N . THR A 1 185 ? -2.084 -34.221 49.367 1.00 32.56 185 THR A N 1
ATOM 1414 C CA . THR A 1 185 ? -0.761 -34.880 49.516 1.00 32.56 185 THR A CA 1
ATOM 1415 C C . THR A 1 185 ? -0.689 -36.415 49.649 1.00 32.56 185 THR A C 1
ATOM 1417 O O . THR A 1 185 ? -1.518 -36.985 50.348 1.00 32.56 185 THR A O 1
ATOM 1420 N N . ILE A 1 186 ? 0.445 -37.017 49.219 1.00 26.78 186 ILE A N 1
ATOM 1421 C CA . ILE A 1 186 ? 1.375 -37.848 50.046 1.00 26.78 186 ILE A CA 1
ATOM 1422 C C . ILE A 1 186 ? 2.760 -38.021 49.343 1.00 26.78 186 ILE A C 1
ATOM 1424 O O . ILE A 1 186 ? 2.900 -37.720 48.162 1.00 26.78 186 ILE A O 1
ATOM 1428 N N . LYS A 1 187 ? 3.813 -38.374 50.111 1.00 28.00 187 LYS A N 1
ATOM 1429 C CA . LYS A 1 187 ? 5.267 -38.205 49.826 1.00 28.00 187 LYS A CA 1
ATOM 1430 C C . LYS A 1 187 ? 6.001 -39.402 49.147 1.00 28.00 187 LYS A C 1
ATOM 1432 O O . LYS A 1 187 ? 5.482 -40.512 49.178 1.00 28.00 187 LYS A O 1
ATOM 1437 N N . PRO A 1 188 ? 7.235 -39.196 48.609 1.00 28.50 188 PRO A N 1
ATOM 1438 C CA . PRO A 1 188 ? 8.001 -40.180 47.818 1.00 28.50 188 PRO A CA 1
ATOM 1439 C C . PRO A 1 188 ? 9.200 -40.841 48.554 1.00 28.50 188 PRO A C 1
ATOM 1441 O O . PRO A 1 188 ? 9.628 -40.333 49.594 1.00 28.50 188 PRO A O 1
ATOM 1444 N N . PRO A 1 189 ? 9.840 -41.878 47.964 1.00 30.27 189 PRO A N 1
ATOM 1445 C CA . PRO A 1 189 ? 11.167 -42.361 48.360 1.00 30.27 189 PRO A CA 1
ATOM 1446 C C . PRO A 1 189 ? 12.271 -42.185 47.282 1.00 30.27 189 PRO A C 1
ATOM 1448 O O . PRO A 1 189 ? 12.186 -42.748 46.198 1.00 30.27 189 PRO A O 1
ATOM 1451 N N . GLY A 1 190 ? 13.368 -41.503 47.647 1.00 27.89 190 GLY A N 1
ATOM 1452 C CA . GLY A 1 190 ? 14.742 -41.893 47.259 1.00 27.89 190 GLY A CA 1
ATOM 1453 C C . GLY A 1 190 ? 15.337 -41.469 45.900 1.00 27.89 190 GLY A C 1
ATOM 1454 O O . GLY A 1 190 ? 15.404 -42.287 44.996 1.00 27.89 190 GLY A O 1
ATOM 1455 N N . SER A 1 191 ? 15.922 -40.258 45.842 1.00 26.83 191 SER A N 1
ATOM 1456 C CA . SER A 1 191 ? 17.011 -39.803 44.928 1.00 26.83 191 SER A CA 1
ATOM 1457 C C . SER A 1 191 ? 16.888 -40.052 43.403 1.00 26.83 191 SER A C 1
ATOM 1459 O O . SER A 1 191 ? 17.024 -41.178 42.945 1.00 26.83 191 SER A O 1
ATOM 1461 N N . GLY A 1 192 ? 16.800 -39.038 42.534 1.00 36.59 192 GLY A N 1
ATOM 1462 C CA . GLY A 1 192 ? 16.724 -37.591 42.764 1.00 36.59 192 GLY A CA 1
ATOM 1463 C C . GLY A 1 192 ? 16.729 -36.810 41.437 1.00 36.59 192 GLY A C 1
ATOM 1464 O O . GLY A 1 192 ? 17.644 -36.982 40.640 1.00 36.59 192 GLY A O 1
ATOM 1465 N N . SER A 1 193 ? 15.729 -35.937 41.242 1.00 30.84 193 SER A N 1
ATOM 1466 C CA . SER A 1 193 ? 15.409 -35.158 40.017 1.00 30.84 193 SER A CA 1
ATOM 1467 C C . SER A 1 193 ? 15.087 -35.984 38.753 1.00 30.84 193 SER A C 1
ATOM 1469 O O . SER A 1 193 ? 15.913 -36.724 38.234 1.00 30.84 193 SER A O 1
ATOM 1471 N N . ASN A 1 194 ? 13.844 -35.848 38.273 1.00 26.06 194 ASN A N 1
ATOM 1472 C CA . ASN A 1 194 ? 13.181 -36.791 37.363 1.00 26.06 194 ASN A CA 1
ATOM 1473 C C . ASN A 1 194 ? 13.577 -36.700 35.878 1.00 26.06 194 ASN A C 1
ATOM 1475 O O . ASN A 1 194 ? 13.847 -35.632 35.333 1.00 26.06 194 ASN A O 1
ATOM 1479 N N . VAL A 1 195 ? 13.459 -37.858 35.225 1.00 28.83 195 VAL A N 1
ATOM 1480 C CA . VAL A 1 195 ? 13.444 -38.097 33.772 1.00 28.83 195 VAL A CA 1
ATOM 1481 C C . VAL A 1 195 ? 11.975 -38.036 33.262 1.00 28.83 195 VAL A C 1
ATOM 1483 O O . VAL A 1 195 ? 11.069 -38.237 34.074 1.00 28.83 195 VAL A O 1
ATOM 1486 N N . PRO A 1 196 ? 11.698 -37.734 31.972 1.00 36.81 196 PRO A N 1
ATOM 1487 C CA . PRO A 1 196 ? 10.352 -37.801 31.358 1.00 36.81 196 PRO A CA 1
ATOM 1488 C C . PRO A 1 196 ? 10.079 -39.276 30.905 1.00 36.81 196 PRO A C 1
ATOM 1490 O O . PRO A 1 196 ? 10.395 -40.141 31.724 1.00 36.81 196 PRO A O 1
ATOM 1493 N N . PRO A 1 197 ? 9.623 -39.695 29.690 1.00 42.22 197 PRO A N 1
ATOM 1494 C CA . PRO A 1 197 ? 8.967 -39.037 28.534 1.00 42.22 197 PRO A CA 1
ATOM 1495 C C . PRO A 1 197 ? 7.760 -39.811 27.908 1.00 42.22 197 PRO A C 1
ATOM 1497 O O . PRO A 1 197 ? 7.373 -40.868 28.395 1.00 42.22 197 PRO A O 1
ATOM 1500 N N . TRP A 1 198 ? 7.275 -39.297 26.757 1.00 25.97 198 TRP A N 1
ATOM 1501 C CA . TRP A 1 198 ? 6.481 -39.947 25.677 1.00 25.97 198 TRP A CA 1
ATOM 1502 C C . TRP A 1 198 ? 4.942 -39.948 25.719 1.00 25.97 198 TRP A C 1
ATOM 1504 O O . TRP A 1 198 ? 4.333 -40.301 26.720 1.00 25.97 198 TRP A O 1
ATOM 1514 N N . GLY A 1 199 ? 4.345 -39.757 24.530 1.00 27.41 199 GLY A N 1
ATOM 1515 C CA . GLY A 1 199 ? 3.303 -40.682 24.054 1.00 27.41 199 GLY A CA 1
ATOM 1516 C C . GLY A 1 199 ? 2.052 -40.067 23.420 1.00 27.41 199 GLY A C 1
ATOM 1517 O O . GLY A 1 199 ? 1.227 -39.495 24.112 1.00 27.41 199 GLY A O 1
ATOM 1518 N N . GLU A 1 200 ? 1.928 -40.254 22.106 1.00 32.94 200 GLU A N 1
ATOM 1519 C CA . GLU A 1 200 ? 0.755 -40.122 21.219 1.00 32.94 200 GLU A CA 1
ATOM 1520 C C . GLU A 1 200 ? -0.644 -40.393 21.826 1.00 32.94 200 GLU A C 1
ATOM 1522 O O . GLU A 1 200 ? -0.802 -41.374 22.542 1.00 32.94 200 GLU A O 1
ATOM 1527 N N . GLU A 1 201 ? -1.675 -39.628 21.408 1.00 22.61 201 GLU A N 1
ATOM 1528 C CA . GLU A 1 201 ? -3.009 -40.145 20.994 1.00 22.61 201 GLU A CA 1
ATOM 1529 C C . GLU A 1 201 ? -3.857 -39.056 20.239 1.00 22.61 201 GLU A C 1
ATOM 1531 O O . GLU A 1 201 ? -3.293 -37.995 19.949 1.00 22.61 201 GLU A O 1
ATOM 1536 N N . PRO A 1 202 ? -5.098 -39.295 19.723 1.00 26.61 202 PRO A N 1
ATOM 1537 C CA . PRO A 1 202 ? -5.425 -38.913 18.338 1.00 26.61 202 PRO A CA 1
ATOM 1538 C C . PRO A 1 202 ? -6.386 -37.710 18.118 1.00 26.61 202 PRO A C 1
ATOM 1540 O O . PRO A 1 202 ? -6.759 -36.964 19.015 1.00 26.61 202 PRO A O 1
ATOM 1543 N N . ARG A 1 203 ? -6.752 -37.538 16.835 1.00 24.72 203 ARG A N 1
ATOM 1544 C CA . ARG A 1 203 ? -7.423 -36.406 16.154 1.00 24.72 203 ARG A CA 1
ATOM 1545 C C . ARG A 1 203 ? -8.664 -35.795 16.847 1.00 24.72 203 ARG A C 1
ATOM 1547 O O . ARG A 1 203 ? -9.500 -36.539 17.357 1.00 24.72 203 ARG A O 1
ATOM 1554 N N . PRO A 1 204 ? -8.890 -34.473 16.689 1.00 25.69 204 PRO A N 1
ATOM 1555 C CA . PRO A 1 204 ? -10.094 -33.794 17.164 1.00 25.69 204 PRO A CA 1
ATOM 1556 C C . PRO A 1 204 ? -11.291 -33.961 16.203 1.00 25.69 204 PRO A C 1
ATOM 1558 O O . PRO A 1 204 ? -11.121 -33.850 14.983 1.00 25.69 204 PRO A O 1
ATOM 1561 N N . PRO A 1 205 ? -12.524 -34.133 16.709 1.00 30.95 205 PRO A N 1
ATOM 1562 C CA . PRO A 1 205 ? -13.737 -33.883 15.946 1.00 30.95 205 PRO A CA 1
ATOM 1563 C C . PRO A 1 205 ? -14.241 -32.446 16.171 1.00 30.95 205 PRO A C 1
ATOM 1565 O O . PRO A 1 205 ? -14.512 -32.054 17.299 1.00 30.95 205 PRO A O 1
ATOM 1568 N N . ARG A 1 206 ? -14.364 -31.705 15.060 1.00 39.50 206 ARG A N 1
ATOM 1569 C CA . ARG A 1 206 ? -15.209 -30.516 14.798 1.00 39.50 206 ARG A CA 1
ATOM 1570 C C . ARG A 1 206 ? -15.758 -29.723 15.997 1.00 39.50 206 ARG A C 1
ATOM 1572 O O . ARG A 1 206 ? -16.596 -30.231 16.732 1.00 39.50 206 ARG A O 1
ATOM 1579 N N . ASN A 1 207 ? -15.486 -28.414 15.996 1.00 33.12 207 ASN A N 1
ATOM 1580 C CA . ASN A 1 207 ? -16.548 -27.396 15.942 1.00 33.12 207 ASN A CA 1
ATOM 1581 C C . ASN A 1 207 ? -15.980 -26.005 15.609 1.00 33.12 207 ASN A C 1
ATOM 1583 O O . ASN A 1 207 ? -15.915 -25.134 16.465 1.00 33.12 207 ASN A O 1
ATOM 1587 N N . GLU A 1 208 ? -15.635 -25.792 14.340 1.00 32.78 208 GLU A N 1
ATOM 1588 C CA 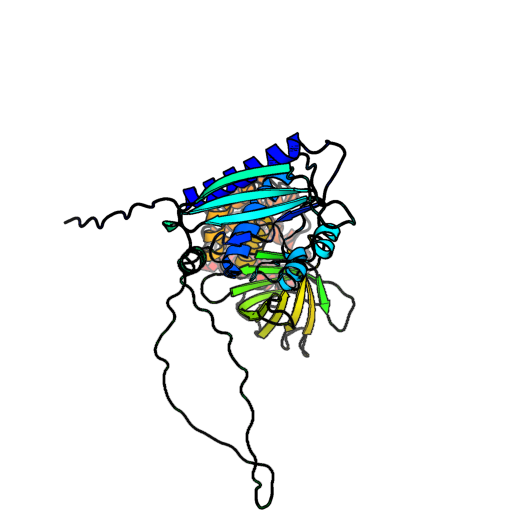. GLU A 1 208 ? -15.750 -24.473 13.710 1.00 32.78 208 GLU A CA 1
ATOM 1589 C C . GLU A 1 208 ? -16.290 -24.670 12.290 1.00 32.78 208 GLU A C 1
ATOM 1591 O O . GLU A 1 208 ? -15.698 -25.387 11.485 1.00 32.78 208 GLU A O 1
ATOM 1596 N N . GLU A 1 209 ? -17.408 -24.018 11.987 1.00 23.20 209 GLU A N 1
ATOM 1597 C CA . GLU A 1 209 ? -17.561 -23.330 10.708 1.00 23.20 209 GLU A CA 1
ATOM 1598 C C . GLU A 1 209 ? -17.922 -21.873 11.068 1.00 23.20 209 GLU A C 1
ATOM 1600 O O . GLU A 1 209 ? -18.691 -21.675 12.016 1.00 23.20 209 GLU A O 1
ATOM 1605 N N . PRO A 1 210 ? -17.289 -20.852 10.461 1.00 29.02 210 PRO A N 1
ATOM 1606 C CA . PRO A 1 210 ? -17.143 -19.544 11.104 1.00 29.02 210 PRO A CA 1
ATOM 1607 C C . PRO A 1 210 ? -18.291 -18.583 10.756 1.00 29.02 210 PRO A C 1
ATOM 1609 O O . PRO A 1 210 ? -19.033 -18.832 9.802 1.00 29.02 210 PRO A O 1
ATOM 1612 N N . PRO A 1 211 ? -18.408 -17.430 11.445 1.00 26.92 211 PRO A N 1
ATOM 1613 C CA . PRO A 1 211 ? -19.217 -16.328 10.934 1.00 26.92 211 PRO A CA 1
ATOM 1614 C C . PRO A 1 211 ? -18.707 -15.887 9.552 1.00 26.92 211 PRO A C 1
ATOM 1616 O O . PRO A 1 211 ? -17.502 -15.709 9.347 1.00 26.92 211 PRO A O 1
ATOM 1619 N N . SER A 1 212 ? -19.620 -15.671 8.603 1.00 22.78 212 SER A N 1
ATOM 1620 C CA . SER A 1 212 ? -19.286 -15.009 7.338 1.00 22.78 212 SER A CA 1
ATOM 1621 C C . SER A 1 212 ? -18.952 -13.527 7.586 1.00 22.78 212 SER A C 1
ATOM 1623 O O . SER A 1 212 ? -19.609 -12.905 8.422 1.00 22.78 212 SER A O 1
ATOM 1625 N N . PRO A 1 213 ? -17.950 -12.936 6.905 1.00 30.20 213 PRO A N 1
ATOM 1626 C CA . PRO A 1 213 ? -17.190 -11.849 7.511 1.00 30.20 213 PRO A CA 1
ATOM 1627 C C . PRO A 1 213 ? -17.477 -10.476 6.889 1.00 30.20 213 PRO A C 1
ATOM 1629 O O . PRO A 1 213 ? -17.080 -10.200 5.756 1.00 30.20 213 PRO A O 1
ATOM 1632 N N . THR A 1 214 ? -18.044 -9.560 7.672 1.00 26.88 214 THR A N 1
ATOM 1633 C CA . THR A 1 214 ? -17.802 -8.125 7.477 1.00 26.88 214 THR A CA 1
ATOM 1634 C C . THR A 1 214 ? -16.480 -7.769 8.156 1.00 26.88 214 THR A C 1
ATOM 1636 O O . THR A 1 214 ? -16.374 -7.716 9.380 1.00 26.88 214 THR A O 1
ATOM 1639 N N . SER A 1 215 ? -15.436 -7.550 7.354 1.00 36.06 215 SER A N 1
ATOM 1640 C CA . SER A 1 215 ? -14.107 -7.176 7.846 1.00 36.06 215 SER A CA 1
ATOM 1641 C C . SER A 1 215 ? -14.157 -5.844 8.602 1.00 36.06 215 SER A C 1
ATOM 1643 O O . SER A 1 215 ? -14.177 -4.774 7.986 1.00 36.06 215 SER A O 1
ATOM 1645 N N . THR A 1 216 ? -14.124 -5.890 9.933 1.00 49.88 216 THR A N 1
ATOM 1646 C CA . THR A 1 216 ? -13.923 -4.705 10.777 1.00 49.88 216 THR A CA 1
ATOM 1647 C C . THR A 1 216 ? -12.444 -4.336 10.785 1.00 49.88 216 THR A C 1
ATOM 1649 O O . THR A 1 216 ? -11.718 -4.576 11.749 1.00 49.88 216 THR A O 1
ATOM 1652 N N . VAL A 1 217 ? -11.991 -3.744 9.678 1.00 47.38 217 VAL A N 1
ATOM 1653 C CA . VAL A 1 217 ? -10.641 -3.187 9.563 1.00 47.38 217 VAL A CA 1
ATOM 1654 C C . VAL A 1 217 ? -10.507 -2.033 10.553 1.00 47.38 217 VAL A C 1
ATOM 1656 O O . VAL A 1 217 ? -11.152 -0.996 10.404 1.00 47.38 217 VAL A O 1
ATOM 1659 N N . ARG A 1 218 ? -9.647 -2.199 11.556 1.00 61.09 218 ARG A N 1
ATOM 1660 C CA . ARG A 1 218 ? -9.227 -1.117 12.452 1.00 61.09 218 ARG A CA 1
ATOM 1661 C C . ARG A 1 218 ? -7.758 -0.834 12.191 1.00 61.09 218 ARG A C 1
ATOM 1663 O O . ARG A 1 218 ? -6.966 -1.770 12.109 1.00 61.09 218 ARG A O 1
ATOM 1670 N N . ALA A 1 219 ? -7.384 0.435 12.074 1.00 56.41 219 ALA A N 1
ATOM 1671 C CA . ALA A 1 219 ? -5.981 0.816 12.023 1.00 56.41 219 ALA A CA 1
ATOM 1672 C C . ALA A 1 219 ? -5.641 1.821 13.113 1.00 56.41 219 ALA A C 1
ATOM 1674 O O . ALA A 1 219 ? -6.476 2.615 13.542 1.00 56.41 219 ALA A O 1
ATOM 1675 N N . TRP A 1 220 ? -4.384 1.790 13.522 1.00 63.59 220 TRP A N 1
ATOM 1676 C CA . TRP A 1 220 ? -3.790 2.706 14.469 1.00 63.59 220 TRP A CA 1
ATOM 1677 C C . TRP A 1 220 ? -2.434 3.168 13.939 1.00 63.59 220 TRP A C 1
ATOM 1679 O O . TRP A 1 220 ? -1.739 2.432 13.236 1.00 63.59 220 TRP A O 1
ATOM 1689 N N . HIS A 1 221 ? -2.035 4.378 14.302 1.00 59.38 221 HIS A N 1
ATOM 1690 C CA . HIS A 1 221 ? -0.717 4.928 14.006 1.00 59.38 221 HIS A CA 1
ATOM 1691 C C . HIS A 1 221 ? -0.048 5.412 15.286 1.00 59.38 221 HIS A C 1
ATOM 1693 O O . HIS A 1 221 ? -0.723 5.801 16.234 1.00 59.38 221 HIS A O 1
ATOM 1699 N N . GLY A 1 222 ? 1.274 5.484 15.322 1.00 57.56 222 GLY A N 1
ATOM 1700 C CA . GLY A 1 222 ? 1.952 6.126 16.440 1.00 57.56 222 GLY A CA 1
ATOM 1701 C C . GLY A 1 222 ? 3.444 5.879 16.443 1.00 57.56 222 GLY A C 1
ATOM 1702 O O . GLY A 1 222 ? 4.081 5.896 15.388 1.00 57.56 222 GLY A O 1
ATOM 1703 N N . THR A 1 223 ? 4.000 5.677 17.634 1.00 54.12 223 THR A N 1
ATOM 1704 C CA . THR A 1 223 ? 5.440 5.521 17.833 1.00 54.12 223 THR A CA 1
ATOM 1705 C C . THR A 1 223 ? 5.795 4.158 18.413 1.00 54.12 223 THR A C 1
ATOM 1707 O O . THR A 1 223 ? 5.127 3.628 19.307 1.00 54.12 223 THR A O 1
ATOM 1710 N N . ALA A 1 224 ? 6.880 3.601 17.884 1.00 53.06 224 ALA A N 1
ATOM 1711 C CA . ALA A 1 224 ? 7.604 2.476 18.441 1.00 53.06 224 ALA A CA 1
ATOM 1712 C C . ALA A 1 224 ? 8.906 3.000 19.059 1.00 53.06 224 ALA A C 1
ATOM 1714 O O . ALA A 1 224 ? 9.590 3.819 18.447 1.00 53.06 224 ALA A O 1
ATOM 1715 N N . ALA A 1 225 ? 9.248 2.533 20.258 1.00 54.06 225 ALA A N 1
ATOM 1716 C CA . ALA A 1 225 ? 10.512 2.853 20.920 1.00 54.06 225 ALA A CA 1
ATOM 1717 C C . ALA A 1 225 ? 11.213 1.568 21.372 1.00 54.06 225 ALA A C 1
ATOM 1719 O O . ALA A 1 225 ? 10.582 0.700 21.987 1.00 54.06 225 ALA A O 1
ATOM 1720 N N . ASP A 1 226 ? 12.508 1.459 21.078 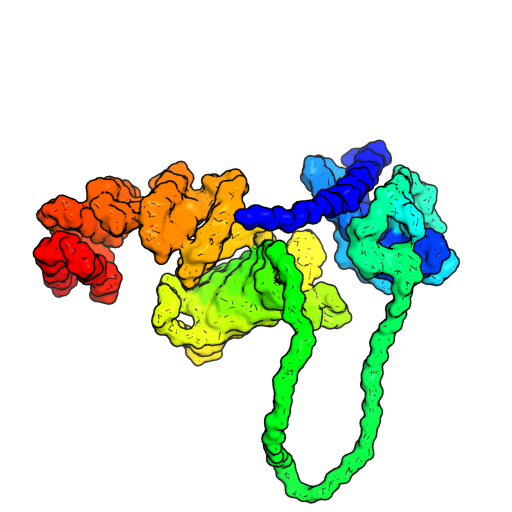1.00 53.06 226 ASP A N 1
ATOM 1721 C CA . ASP A 1 226 ? 13.385 0.405 21.600 1.00 53.06 226 ASP A CA 1
ATOM 1722 C C . ASP A 1 226 ? 13.487 0.532 23.134 1.00 53.06 226 ASP A C 1
ATOM 1724 O O . ASP A 1 226 ? 13.531 1.634 23.678 1.00 53.06 226 ASP A O 1
ATOM 1728 N N . VAL A 1 227 ? 13.544 -0.585 23.866 1.00 49.03 227 VAL A N 1
ATOM 1729 C CA . VAL A 1 227 ? 13.803 -0.554 25.319 1.00 49.03 227 VAL A CA 1
ATOM 1730 C C . VAL A 1 227 ? 15.171 0.075 25.644 1.00 49.03 227 VAL A C 1
ATOM 1732 O O . VAL A 1 227 ? 15.347 0.609 26.739 1.00 49.03 227 VAL A O 1
ATOM 1735 N N . ALA A 1 228 ? 16.128 0.039 24.712 1.00 42.19 228 ALA A N 1
ATOM 1736 C CA . ALA A 1 228 ? 17.482 0.560 24.886 1.00 42.19 228 ALA A CA 1
ATOM 1737 C C . ALA A 1 228 ? 17.689 2.029 24.453 1.00 42.19 228 ALA A C 1
ATOM 1739 O O . ALA A 1 228 ? 18.760 2.574 24.726 1.00 42.19 228 ALA A O 1
ATOM 1740 N N . SER A 1 229 ? 16.726 2.688 23.789 1.00 46.72 229 SER A N 1
ATOM 1741 C CA . SER A 1 229 ? 16.898 4.080 23.333 1.00 46.72 229 SER A CA 1
ATOM 1742 C C . SER A 1 229 ? 15.593 4.884 23.301 1.00 46.72 229 SER A C 1
ATOM 1744 O O . SER A 1 229 ? 14.537 4.361 22.966 1.00 46.72 229 SER A O 1
ATOM 1746 N N . GLU A 1 230 ? 15.664 6.190 23.579 1.00 47.94 230 GLU A N 1
ATOM 1747 C CA . GLU A 1 230 ? 14.510 7.109 23.480 1.00 47.94 230 GLU A CA 1
ATOM 1748 C C . GLU A 1 230 ? 14.140 7.480 22.024 1.00 47.94 230 GLU A C 1
ATOM 1750 O O . GLU A 1 230 ? 13.358 8.402 21.783 1.00 47.94 230 GLU A O 1
ATOM 1755 N N . ILE A 1 231 ? 14.701 6.781 21.031 1.00 50.22 231 ILE A N 1
ATOM 1756 C CA . ILE A 1 231 ? 14.419 7.010 19.612 1.00 50.22 231 ILE A CA 1
ATOM 1757 C C . ILE A 1 231 ? 13.012 6.486 19.309 1.00 50.22 231 ILE A C 1
ATOM 1759 O O . ILE A 1 231 ? 12.686 5.335 19.598 1.00 50.22 231 ILE A O 1
ATOM 1763 N N . THR A 1 232 ? 12.171 7.349 18.737 1.00 55.16 232 THR A N 1
ATOM 1764 C CA . THR A 1 232 ? 10.787 7.018 18.380 1.00 55.16 232 THR A CA 1
ATOM 1765 C C . THR A 1 232 ? 10.638 6.905 16.868 1.00 55.16 232 THR A C 1
ATOM 1767 O O . THR A 1 232 ? 10.591 7.903 16.150 1.00 55.16 232 THR A O 1
ATOM 1770 N N . ASP A 1 233 ? 10.539 5.669 16.391 1.00 60.94 233 ASP A N 1
ATOM 1771 C CA . ASP A 1 233 ? 10.269 5.352 14.991 1.00 60.94 233 ASP A CA 1
ATOM 1772 C C . ASP A 1 233 ? 8.750 5.325 14.749 1.00 60.94 233 ASP A C 1
ATOM 1774 O O . ASP A 1 233 ? 7.968 5.004 15.653 1.00 60.94 233 ASP A O 1
ATOM 1778 N N . LYS A 1 234 ? 8.292 5.683 13.543 1.00 61.84 234 LYS A N 1
ATOM 1779 C CA . LYS A 1 234 ? 6.851 5.695 13.245 1.00 61.84 234 LYS A CA 1
ATOM 1780 C C . LYS A 1 234 ? 6.365 4.288 12.945 1.00 61.84 234 LYS A C 1
ATOM 1782 O O . LYS A 1 234 ? 6.963 3.579 12.139 1.00 61.84 234 LYS A O 1
ATOM 1787 N N . ILE A 1 235 ? 5.240 3.918 13.546 1.00 67.88 235 ILE A N 1
ATOM 1788 C CA . ILE A 1 235 ? 4.569 2.647 13.290 1.00 67.88 235 ILE A CA 1
ATOM 1789 C C . ILE A 1 235 ? 3.129 2.877 12.829 1.00 67.88 235 ILE A C 1
ATOM 1791 O O . ILE A 1 235 ? 2.393 3.687 13.395 1.00 67.88 235 ILE A O 1
ATOM 1795 N N . PHE A 1 236 ? 2.723 2.125 11.811 1.00 67.25 236 PHE A N 1
ATOM 1796 C CA . PHE A 1 236 ? 1.337 2.009 11.366 1.00 67.25 236 PHE A CA 1
ATOM 1797 C C . PHE A 1 236 ? 0.913 0.554 11.499 1.00 67.25 236 PHE A C 1
ATOM 1799 O O . PHE A 1 236 ? 1.649 -0.329 11.073 1.00 67.25 236 PHE A O 1
ATOM 1806 N N . VAL A 1 237 ? -0.248 0.310 12.098 1.00 70.19 237 VAL A N 1
ATOM 1807 C CA . VAL A 1 237 ? -0.797 -1.016 12.396 1.00 70.19 237 VAL A CA 1
ATOM 1808 C C . VAL A 1 237 ? -2.208 -1.084 11.839 1.00 70.19 237 VAL A C 1
ATOM 1810 O O . VAL A 1 237 ? -3.047 -0.275 12.210 1.00 70.19 237 VAL A O 1
ATOM 1813 N N . THR A 1 238 ? -2.494 -2.068 10.997 1.00 69.62 238 THR A N 1
ATOM 1814 C CA . THR A 1 238 ? -3.853 -2.424 10.579 1.00 69.62 238 THR A CA 1
ATOM 1815 C C . THR A 1 238 ? -4.167 -3.827 11.074 1.00 69.62 238 THR A C 1
ATOM 1817 O O . THR A 1 238 ? -3.383 -4.746 10.846 1.00 69.62 238 THR A O 1
ATOM 1820 N N . ILE A 1 239 ? -5.313 -3.997 11.729 1.00 68.50 239 ILE A N 1
ATOM 1821 C CA . ILE A 1 239 ? -5.861 -5.298 12.112 1.00 68.50 239 ILE A CA 1
ATOM 1822 C C . ILE A 1 239 ? -7.128 -5.542 11.289 1.00 68.50 239 ILE A C 1
ATOM 1824 O O . ILE A 1 239 ? -8.026 -4.698 11.254 1.00 68.50 239 ILE A O 1
ATOM 1828 N N . ASP A 1 240 ? -7.189 -6.692 10.625 1.00 64.19 240 ASP A N 1
ATOM 1829 C CA . ASP A 1 240 ? -8.315 -7.141 9.807 1.00 64.19 240 ASP A CA 1
ATOM 1830 C C . ASP A 1 240 ? -8.935 -8.419 10.392 1.00 64.19 240 ASP A C 1
ATOM 1832 O O . ASP A 1 240 ? -8.229 -9.383 10.692 1.00 64.19 240 ASP A O 1
ATOM 1836 N N . SER A 1 241 ? -10.258 -8.440 10.538 1.00 57.06 241 SER A N 1
ATOM 1837 C CA . SER A 1 241 ? -11.040 -9.581 11.028 1.00 57.06 241 SER A CA 1
ATOM 1838 C C . SER A 1 241 ? -11.571 -10.438 9.872 1.00 57.06 241 SER A C 1
ATOM 1840 O O . SER A 1 241 ? -12.776 -10.567 9.652 1.00 57.06 241 SER A O 1
ATOM 1842 N N . LYS A 1 242 ? -10.660 -11.060 9.112 1.00 47.22 242 LYS A N 1
ATOM 1843 C CA . LYS A 1 242 ? -11.018 -12.060 8.090 1.00 47.22 242 LYS A CA 1
ATOM 1844 C C . LYS A 1 242 ? -11.133 -13.462 8.712 1.00 47.22 242 LYS A C 1
ATOM 1846 O O . LYS A 1 242 ? -10.240 -14.292 8.573 1.00 47.22 242 LYS A O 1
ATOM 1851 N N . GLY A 1 243 ? -12.277 -13.732 9.345 1.00 46.62 243 GLY A N 1
ATOM 1852 C CA . GLY A 1 243 ? -12.617 -15.038 9.929 1.00 46.62 243 GLY A CA 1
ATOM 1853 C C . GLY A 1 243 ? -12.253 -15.159 11.420 1.00 46.62 243 GLY A C 1
ATOM 1854 O O . GLY A 1 243 ? -12.232 -14.144 12.114 1.00 46.62 243 GLY A O 1
ATOM 1855 N N . PRO A 1 244 ? -11.995 -16.379 11.941 1.00 45.69 244 PRO A N 1
ATOM 1856 C CA . PRO A 1 244 ? -11.758 -16.606 13.373 1.00 45.69 244 PRO A CA 1
ATOM 1857 C C . PRO A 1 244 ? -10.386 -16.111 13.869 1.00 45.69 244 PRO A C 1
ATOM 1859 O O . PRO A 1 244 ? -10.185 -15.991 15.075 1.00 45.69 244 PRO A O 1
ATOM 1862 N N . GLN A 1 245 ? -9.453 -15.804 12.962 1.00 60.41 245 GLN A N 1
ATOM 1863 C CA . GLN A 1 245 ? -8.155 -15.202 13.279 1.00 60.41 245 GLN A CA 1
ATOM 1864 C C . GLN A 1 245 ? -8.099 -13.746 12.814 1.00 60.41 245 GLN A C 1
ATOM 1866 O O . GLN A 1 245 ? -8.612 -13.391 11.752 1.00 60.41 245 GLN A O 1
ATOM 1871 N N . LEU A 1 246 ? -7.416 -12.910 13.591 1.00 67.38 246 LEU A N 1
ATOM 1872 C CA . LEU A 1 246 ? -7.106 -11.536 13.220 1.00 67.38 246 LEU A CA 1
ATOM 1873 C C . LEU A 1 246 ? -5.795 -11.493 12.433 1.00 67.38 246 LEU A C 1
ATOM 1875 O O . LEU A 1 246 ? -4.782 -12.032 12.879 1.00 67.38 246 LEU A O 1
ATOM 1879 N N . GLN A 1 247 ? -5.792 -10.800 11.295 1.00 72.12 247 GLN A N 1
ATOM 1880 C CA . GLN A 1 247 ? -4.579 -10.488 10.541 1.00 72.12 247 GLN A CA 1
ATOM 1881 C C . GLN A 1 247 ? -4.021 -9.131 10.988 1.00 72.12 247 GLN A C 1
ATOM 1883 O O . GLN A 1 247 ? -4.718 -8.123 10.917 1.00 72.12 247 GLN A O 1
ATOM 1888 N N . LEU A 1 248 ? -2.750 -9.104 11.390 1.00 77.69 248 LEU A N 1
ATOM 1889 C CA . LEU A 1 248 ? -1.945 -7.906 11.613 1.00 77.69 248 LEU A CA 1
ATOM 1890 C C . LEU A 1 248 ? -1.123 -7.580 10.363 1.00 77.69 248 LEU A C 1
ATOM 1892 O O . LEU A 1 248 ? -0.380 -8.421 9.857 1.00 77.69 248 LEU A O 1
ATOM 1896 N N . LEU A 1 249 ? -1.183 -6.321 9.944 1.00 74.75 249 LEU A N 1
ATOM 1897 C CA . LEU A 1 249 ? -0.240 -5.699 9.024 1.00 74.75 249 LEU A CA 1
ATOM 1898 C C . LEU A 1 249 ? 0.388 -4.500 9.751 1.00 74.75 249 LEU A C 1
ATOM 1900 O O . LEU A 1 249 ? -0.327 -3.553 10.073 1.00 74.75 249 LEU A O 1
ATOM 1904 N N . ALA A 1 250 ? 1.699 -4.521 10.022 1.00 76.44 250 ALA A N 1
ATOM 1905 C CA . ALA A 1 250 ? 2.416 -3.372 10.595 1.00 76.44 250 ALA A CA 1
ATOM 1906 C C . ALA A 1 250 ? 3.567 -2.860 9.707 1.00 76.44 250 ALA A C 1
ATOM 1908 O O . ALA A 1 250 ? 4.309 -3.667 9.155 1.00 76.44 250 ALA A O 1
ATOM 1909 N N . LYS A 1 251 ? 3.758 -1.539 9.582 1.00 76.44 251 LYS A N 1
ATOM 1910 C CA . LYS A 1 251 ? 4.957 -0.915 8.979 1.00 76.44 251 LYS A CA 1
ATOM 1911 C C . LYS A 1 251 ? 5.732 -0.163 10.057 1.00 76.44 251 LYS A C 1
ATOM 1913 O O . LYS A 1 251 ? 5.133 0.664 10.738 1.00 76.44 251 LYS A O 1
ATOM 1918 N N . PHE A 1 252 ? 7.040 -0.395 10.138 1.00 73.50 252 PHE A N 1
ATOM 1919 C CA . PHE A 1 252 ? 7.994 0.395 10.916 1.00 73.50 252 PHE A CA 1
ATOM 1920 C C . PHE A 1 252 ? 8.812 1.262 9.953 1.00 73.50 252 PHE A C 1
ATOM 1922 O O . PHE A 1 252 ? 9.409 0.752 9.001 1.00 73.50 252 PHE A O 1
ATOM 1929 N N . ASP A 1 253 ? 8.781 2.573 10.169 1.00 65.56 253 ASP A N 1
ATOM 1930 C CA . ASP A 1 253 ? 9.362 3.595 9.297 1.00 65.56 253 ASP A CA 1
ATOM 1931 C C . ASP A 1 253 ? 10.308 4.460 10.137 1.00 65.56 253 ASP A C 1
ATOM 1933 O O . ASP A 1 253 ? 9.893 5.419 10.800 1.00 65.56 253 ASP A O 1
ATOM 1937 N N . GLY A 1 254 ? 11.561 4.012 10.215 1.00 65.69 254 GLY A N 1
ATOM 1938 C CA . GLY A 1 254 ? 12.429 4.319 11.340 1.00 65.69 254 GLY A CA 1
ATOM 1939 C C . GLY A 1 254 ? 13.917 4.121 11.089 1.00 65.69 254 GLY A C 1
ATOM 1940 O O . GLY A 1 254 ? 14.333 3.547 10.084 1.00 65.69 254 GLY A O 1
ATOM 1941 N N . THR A 1 255 ? 14.721 4.616 12.029 1.00 60.31 255 THR A N 1
ATOM 1942 C CA . THR A 1 255 ? 16.193 4.514 11.998 1.00 60.31 255 THR A CA 1
ATOM 1943 C C . THR A 1 255 ? 16.723 3.311 12.770 1.00 60.31 255 THR A C 1
ATOM 1945 O O . THR A 1 255 ? 17.810 2.827 12.462 1.00 60.31 255 THR A O 1
ATOM 1948 N N . THR A 1 256 ? 15.963 2.818 13.753 1.00 60.69 256 THR A N 1
ATOM 1949 C CA . THR A 1 256 ? 16.309 1.628 14.546 1.00 60.69 256 THR A CA 1
ATOM 1950 C C . THR A 1 256 ? 15.450 0.424 14.179 1.00 60.69 256 THR A C 1
ATOM 1952 O O . THR A 1 256 ? 15.925 -0.703 14.254 1.00 60.69 256 THR A O 1
ATOM 1955 N N . MET A 1 257 ? 14.215 0.652 13.729 1.00 64.00 257 MET A N 1
ATOM 1956 C CA . MET A 1 257 ? 13.286 -0.358 13.233 1.00 64.00 257 MET A CA 1
ATOM 1957 C C . MET A 1 257 ? 12.813 0.019 11.831 1.00 64.00 257 MET A C 1
ATOM 1959 O O . MET A 1 257 ? 12.133 1.029 11.646 1.00 64.00 257 MET A O 1
ATOM 1963 N N . PHE A 1 258 ? 13.120 -0.825 10.847 1.00 67.31 258 PHE A N 1
ATOM 1964 C CA . PHE A 1 258 ? 12.677 -0.634 9.470 1.00 67.31 258 PHE A CA 1
ATOM 1965 C C . PHE A 1 258 ? 12.174 -1.942 8.864 1.00 67.31 258 PHE A C 1
ATOM 1967 O O . PHE A 1 258 ? 12.859 -2.965 8.907 1.00 67.31 258 PHE A O 1
ATOM 1974 N N . GLY A 1 259 ? 10.979 -1.904 8.278 1.00 71.88 259 GLY A N 1
ATOM 1975 C CA . GLY A 1 259 ? 10.400 -3.046 7.578 1.00 71.88 259 GLY A CA 1
ATOM 1976 C C . GLY A 1 259 ? 8.903 -3.205 7.802 1.00 71.88 259 GLY A C 1
ATOM 1977 O O . GLY A 1 259 ? 8.230 -2.350 8.384 1.00 71.88 259 GLY A O 1
ATOM 1978 N N . THR A 1 260 ? 8.380 -4.332 7.329 1.00 75.69 260 THR A N 1
ATOM 1979 C CA . THR A 1 260 ? 6.942 -4.624 7.341 1.00 75.69 260 THR A CA 1
ATOM 1980 C C . THR A 1 260 ? 6.679 -5.963 8.028 1.00 75.69 260 THR A C 1
ATOM 1982 O O . THR A 1 260 ? 7.418 -6.911 7.797 1.00 75.69 260 THR A O 1
ATOM 1985 N N . ILE A 1 261 ? 5.642 -6.072 8.856 1.00 78.12 261 ILE A N 1
ATOM 1986 C CA . ILE A 1 261 ? 5.219 -7.317 9.512 1.00 78.12 261 ILE A CA 1
ATOM 1987 C C . ILE A 1 261 ? 3.876 -7.757 8.935 1.00 78.12 261 ILE A C 1
ATOM 1989 O O . ILE A 1 261 ? 2.928 -6.969 8.918 1.00 78.12 261 ILE A O 1
ATOM 1993 N N . GLU A 1 262 ? 3.788 -9.022 8.526 1.00 78.19 262 GLU A N 1
ATOM 1994 C CA . GLU A 1 262 ? 2.519 -9.739 8.368 1.00 78.19 262 GLU A CA 1
ATOM 1995 C C . GLU A 1 262 ? 2.420 -10.788 9.476 1.00 78.19 262 GLU A C 1
ATOM 1997 O O . GLU A 1 262 ? 3.322 -11.614 9.637 1.00 78.19 262 GLU A O 1
ATOM 2002 N N . GLY A 1 263 ? 1.342 -10.749 10.257 1.00 76.88 263 GLY A N 1
ATOM 2003 C CA . GLY A 1 263 ? 1.124 -11.677 11.360 1.00 76.88 263 GLY A CA 1
ATOM 2004 C C . GLY A 1 263 ? -0.333 -12.072 11.528 1.00 76.88 263 GLY A C 1
ATOM 2005 O O . GLY A 1 263 ? -1.239 -11.419 11.015 1.00 76.88 263 GLY A O 1
ATOM 2006 N N . PHE A 1 264 ? -0.547 -13.144 12.279 1.00 76.50 264 PHE A N 1
ATOM 2007 C CA . PHE A 1 264 ? -1.862 -13.648 12.651 1.00 76.50 264 PHE A CA 1
ATOM 2008 C C . PHE A 1 264 ? -1.925 -13.827 14.164 1.00 76.50 264 PHE A C 1
ATOM 2010 O O . PHE A 1 264 ? -0.919 -14.136 14.811 1.00 76.50 264 PHE A O 1
ATOM 2017 N N . GLY A 1 265 ? -3.097 -13.577 14.734 1.00 72.19 265 GLY A N 1
ATOM 2018 C CA . GLY A 1 265 ? -3.289 -13.563 16.175 1.00 72.19 265 GLY A CA 1
ATOM 2019 C C . GLY A 1 265 ? -4.749 -13.696 16.566 1.00 72.19 265 GLY A C 1
ATOM 2020 O O . GLY A 1 265 ? -5.652 -13.551 15.742 1.00 72.19 265 GLY A O 1
ATOM 2021 N N . ASN A 1 266 ? -4.968 -13.952 17.849 1.00 67.94 266 ASN A N 1
ATOM 2022 C CA . ASN A 1 266 ? -6.296 -14.104 18.433 1.00 67.94 266 ASN A CA 1
ATOM 2023 C C . ASN A 1 266 ? -6.520 -13.029 19.500 1.00 67.94 266 ASN A C 1
ATOM 2025 O O . ASN A 1 266 ? -5.570 -12.511 20.090 1.00 67.94 266 ASN A O 1
ATOM 2029 N N . THR A 1 267 ? -7.785 -12.716 19.779 1.00 65.50 267 THR A N 1
ATOM 2030 C CA . THR A 1 267 ? -8.142 -11.886 20.934 1.00 65.50 267 THR A CA 1
ATOM 2031 C C . THR A 1 267 ? -8.141 -12.717 22.208 1.00 65.50 267 THR A C 1
ATOM 2033 O O . THR A 1 267 ? -8.823 -13.741 22.272 1.00 65.50 267 THR A O 1
ATOM 2036 N N . THR A 1 268 ? -7.468 -12.236 23.244 1.00 62.38 268 THR A N 1
ATOM 2037 C CA . THR A 1 268 ? -7.520 -12.790 24.602 1.00 62.38 268 THR A CA 1
ATOM 2038 C C . THR A 1 268 ? -7.964 -11.703 25.585 1.00 62.38 268 THR A C 1
ATOM 2040 O O . THR A 1 268 ? -7.829 -10.509 25.315 1.00 62.38 268 THR A O 1
ATOM 2043 N N . ILE A 1 269 ? -8.543 -12.090 26.721 1.00 58.34 269 ILE A N 1
ATOM 2044 C CA . ILE A 1 269 ? -8.847 -11.158 27.817 1.00 58.34 269 ILE A CA 1
ATOM 2045 C C . ILE A 1 269 ? -7.624 -11.129 28.738 1.00 58.34 269 ILE A C 1
ATOM 2047 O O . ILE A 1 269 ? -7.141 -12.185 29.144 1.00 58.34 269 ILE A O 1
ATOM 2051 N N . CYS A 1 270 ? -7.095 -9.939 29.035 1.00 47.34 270 CYS A N 1
ATOM 2052 C CA . CYS A 1 270 ? -5.822 -9.790 29.744 1.00 47.34 270 CYS A CA 1
ATOM 2053 C C . CYS A 1 270 ? -5.831 -8.624 30.747 1.00 47.34 270 CYS A C 1
ATOM 2055 O O . CYS A 1 270 ? -5.319 -7.530 30.512 1.00 47.34 270 CYS A O 1
ATOM 2057 N N . GLY A 1 271 ? -6.386 -8.852 31.932 1.00 49.28 271 GLY A N 1
ATOM 2058 C CA . GLY A 1 271 ? -6.292 -7.865 32.999 1.00 49.28 271 GLY A CA 1
ATOM 2059 C C . GLY A 1 271 ? -7.050 -8.260 34.257 1.00 49.28 271 GLY A C 1
ATOM 2060 O O . GLY A 1 271 ? -7.766 -9.256 34.259 1.00 49.28 271 GLY A O 1
ATOM 2061 N N . PRO A 1 272 ? -6.941 -7.455 35.328 1.00 38.16 272 PRO A N 1
ATOM 2062 C CA . PRO A 1 272 ? -7.755 -7.610 36.534 1.00 38.16 272 PRO A CA 1
ATOM 2063 C C . PRO A 1 272 ? -9.230 -7.204 36.328 1.00 38.16 272 PRO A C 1
ATOM 2065 O O . PRO A 1 272 ? -10.010 -7.250 37.274 1.00 38.16 272 PRO A O 1
ATOM 2068 N N . LYS A 1 273 ? -9.603 -6.766 35.117 1.00 42.53 273 LYS A N 1
ATOM 2069 C CA . LYS A 1 273 ? -10.974 -6.512 34.662 1.00 42.53 273 LYS A CA 1
ATOM 2070 C C . LYS A 1 273 ? -11.128 -7.084 33.252 1.00 42.53 273 LYS A C 1
ATOM 2072 O O . LYS A 1 273 ? -10.258 -6.843 32.413 1.00 42.53 273 LYS A O 1
ATOM 2077 N N . ASP A 1 274 ? -12.252 -7.743 32.975 1.00 41.56 274 ASP A N 1
ATOM 2078 C CA . ASP A 1 274 ? -12.520 -8.452 31.707 1.00 41.56 274 ASP A CA 1
ATOM 2079 C C . ASP A 1 274 ? -12.698 -7.538 30.471 1.00 41.56 274 ASP A C 1
ATOM 2081 O O . ASP A 1 274 ? -13.008 -7.988 29.370 1.00 41.56 274 ASP A O 1
ATOM 2085 N N . THR A 1 275 ? -12.482 -6.231 30.633 1.00 45.00 275 THR A N 1
ATOM 2086 C CA . THR A 1 275 ? -12.625 -5.202 29.596 1.00 45.00 275 THR A CA 1
ATOM 2087 C C . THR A 1 275 ? -11.339 -4.928 28.808 1.00 45.00 275 THR A C 1
ATOM 2089 O O . THR A 1 275 ? -11.388 -4.267 27.768 1.00 45.00 275 THR A O 1
ATOM 2092 N N . ILE A 1 276 ? -10.184 -5.430 29.264 1.00 47.41 276 ILE A N 1
ATOM 2093 C CA . ILE A 1 276 ? -8.897 -5.266 28.571 1.00 47.41 276 ILE A CA 1
ATOM 2094 C C . ILE A 1 276 ? -8.691 -6.436 27.604 1.00 47.41 276 ILE A C 1
ATOM 2096 O O . ILE A 1 276 ? -8.537 -7.585 28.022 1.00 47.41 276 ILE A O 1
ATOM 2100 N N . ARG A 1 277 ? -8.656 -6.134 26.300 1.00 55.31 277 ARG A N 1
ATOM 2101 C CA . ARG A 1 277 ? -8.342 -7.113 25.248 1.00 55.31 277 ARG A CA 1
ATOM 2102 C C . ARG A 1 277 ? -6.852 -7.084 24.918 1.00 55.31 277 ARG A C 1
ATOM 2104 O O . ARG A 1 277 ? -6.327 -6.027 24.558 1.00 55.31 277 ARG A O 1
ATOM 2111 N N . CYS A 1 278 ? -6.207 -8.242 24.979 1.00 60.94 278 CYS A N 1
ATOM 2112 C CA . CYS A 1 278 ? -4.918 -8.474 24.343 1.00 60.94 278 CYS A CA 1
ATOM 2113 C C . CYS A 1 278 ? -5.117 -9.042 22.947 1.00 60.94 278 CYS A C 1
ATOM 2115 O O . CYS A 1 278 ? -6.109 -9.711 22.643 1.00 60.94 278 CYS A O 1
ATOM 2117 N N . TYR A 1 279 ? -4.137 -8.752 22.109 1.00 71.50 279 TYR A N 1
ATOM 2118 C CA . TYR A 1 279 ? -4.014 -9.261 20.763 1.00 71.50 279 TYR A CA 1
ATOM 2119 C C . TYR A 1 279 ? -2.575 -9.739 20.621 1.00 71.50 279 TYR A C 1
ATOM 2121 O O . TYR A 1 279 ? -1.650 -8.934 20.489 1.00 71.50 279 TYR A O 1
ATOM 2129 N N . ASP A 1 280 ? -2.401 -11.052 20.711 1.00 69.56 280 ASP A N 1
ATOM 2130 C CA . ASP A 1 280 ? -1.103 -11.699 20.582 1.00 69.56 280 ASP A CA 1
ATOM 2131 C C . ASP A 1 280 ? -0.929 -12.121 19.126 1.00 69.56 280 ASP A C 1
ATOM 2133 O O . ASP A 1 280 ? -1.523 -13.100 18.670 1.00 69.56 280 ASP A O 1
ATOM 2137 N N . PHE A 1 281 ? -0.144 -11.347 18.380 1.00 76.31 281 PHE A N 1
ATOM 2138 C CA . PHE A 1 281 ? 0.171 -11.617 16.985 1.00 76.31 281 PHE A CA 1
ATOM 2139 C C . PHE A 1 281 ? 1.529 -12.291 16.857 1.00 76.31 281 PHE A C 1
ATOM 2141 O O . PHE A 1 281 ? 2.514 -11.875 17.468 1.00 76.31 281 PHE A O 1
ATOM 2148 N N . THR A 1 282 ? 1.599 -13.291 15.987 1.00 74.69 282 THR A N 1
ATOM 2149 C CA . THR A 1 282 ? 2.853 -13.914 15.560 1.00 74.69 282 THR A CA 1
ATOM 2150 C C . THR A 1 282 ? 2.952 -13.819 14.047 1.00 74.69 282 THR A C 1
ATOM 2152 O O . THR A 1 282 ? 1.962 -14.003 13.339 1.00 74.69 282 THR A O 1
ATOM 2155 N N . GLY A 1 283 ? 4.125 -13.459 13.538 1.00 75.75 283 GLY A N 1
ATOM 2156 C CA . GLY A 1 283 ? 4.281 -13.109 12.135 1.00 75.75 283 GLY A CA 1
ATOM 2157 C C . GLY A 1 283 ? 5.710 -13.200 11.632 1.00 75.75 283 GLY A C 1
ATOM 2158 O O . GLY A 1 283 ? 6.637 -13.562 12.360 1.00 75.75 283 GLY A O 1
ATOM 2159 N N . THR A 1 284 ? 5.869 -12.859 10.359 1.00 74.62 284 THR A N 1
ATOM 2160 C CA . THR A 1 284 ? 7.175 -12.682 9.723 1.00 74.62 284 THR A CA 1
ATOM 2161 C C . THR A 1 284 ? 7.412 -11.193 9.549 1.00 74.62 284 THR A C 1
ATOM 2163 O O . THR A 1 284 ? 6.543 -10.483 9.036 1.00 74.62 284 THR A O 1
ATOM 2166 N N . MET A 1 285 ? 8.575 -10.714 9.987 1.00 75.12 285 MET A N 1
ATOM 2167 C CA . MET A 1 285 ? 9.027 -9.370 9.646 1.00 75.12 285 MET A CA 1
ATOM 2168 C C . MET A 1 285 ? 9.898 -9.437 8.393 1.00 75.12 285 MET A C 1
ATOM 2170 O O . MET A 1 285 ? 10.796 -10.265 8.284 1.00 75.12 285 MET A O 1
ATOM 2174 N N . TYR A 1 286 ? 9.636 -8.533 7.461 1.00 72.12 286 TYR A N 1
ATOM 2175 C CA . TYR A 1 286 ? 10.374 -8.346 6.225 1.00 72.12 286 TYR A CA 1
ATOM 2176 C C . TYR A 1 286 ? 11.258 -7.100 6.388 1.00 72.12 286 TYR A C 1
ATOM 2178 O O . TYR A 1 286 ? 10.748 -5.979 6.271 1.00 72.12 286 TYR A O 1
ATOM 2186 N N . PRO A 1 287 ? 12.548 -7.263 6.749 1.00 60.09 287 PRO A N 1
ATOM 2187 C CA . PRO A 1 287 ? 13.489 -6.154 6.823 1.00 60.09 287 PRO A CA 1
ATOM 2188 C C . PRO A 1 287 ? 13.878 -5.690 5.412 1.00 60.09 287 PRO A C 1
ATOM 2190 O O . PRO A 1 287 ? 14.218 -6.506 4.554 1.00 60.09 287 PRO A O 1
ATOM 2193 N N . ASN A 1 288 ? 13.910 -4.367 5.228 1.00 59.50 288 ASN A N 1
ATOM 2194 C CA . ASN A 1 288 ? 14.082 -3.638 3.961 1.00 59.50 288 ASN A CA 1
ATOM 2195 C C . ASN A 1 288 ? 12.856 -3.621 3.027 1.00 59.50 288 ASN A C 1
ATOM 2197 O O . ASN A 1 288 ? 12.067 -4.556 2.975 1.00 59.50 288 ASN A O 1
ATOM 2201 N N . ASP A 1 289 ? 12.766 -2.570 2.202 1.00 51.28 289 ASP A N 1
ATOM 2202 C CA . ASP A 1 289 ? 11.787 -2.399 1.108 1.00 51.28 289 ASP A CA 1
ATOM 2203 C C . ASP A 1 289 ? 12.072 -3.310 -0.116 1.00 51.28 289 ASP A C 1
ATOM 2205 O O . ASP A 1 289 ? 11.627 -3.052 -1.234 1.00 51.28 289 ASP A O 1
ATOM 2209 N N . VAL A 1 290 ? 12.844 -4.384 0.074 1.00 42.28 290 VAL A N 1
ATOM 2210 C CA . VAL A 1 290 ? 13.230 -5.320 -0.988 1.00 42.28 290 VAL A CA 1
ATOM 2211 C C . VAL A 1 290 ? 12.226 -6.468 -1.046 1.00 42.28 290 VAL A C 1
ATOM 2213 O O . VAL A 1 290 ? 11.791 -6.984 -0.020 1.00 42.28 290 VAL A O 1
ATOM 2216 N N . ALA A 1 291 ? 11.885 -6.878 -2.269 1.00 42.72 291 ALA A N 1
ATOM 2217 C CA . ALA A 1 291 ? 11.001 -8.001 -2.562 1.00 42.72 291 ALA A CA 1
ATOM 2218 C C . ALA A 1 291 ? 11.257 -9.233 -1.670 1.00 42.72 291 ALA A C 1
ATOM 2220 O O . ALA A 1 291 ? 12.404 -9.610 -1.430 1.00 42.72 291 ALA A O 1
ATOM 2221 N N . VAL A 1 292 ? 10.167 -9.907 -1.286 1.00 45.41 292 VAL A N 1
ATOM 2222 C CA . VAL A 1 292 ? 10.039 -11.045 -0.341 1.00 45.41 292 VAL A CA 1
ATOM 2223 C C . VAL A 1 292 ? 10.955 -12.260 -0.638 1.00 45.41 292 VAL A C 1
ATOM 2225 O O . VAL A 1 292 ? 10.976 -13.236 0.104 1.00 45.41 292 VAL A O 1
ATOM 2228 N N . SER A 1 293 ? 11.731 -12.241 -1.721 1.00 39.34 293 SER A N 1
ATOM 2229 C CA . SER A 1 293 ? 12.356 -13.416 -2.329 1.00 39.34 293 SER A CA 1
ATOM 2230 C C . SER A 1 293 ? 13.568 -14.015 -1.607 1.00 39.34 293 SER A C 1
ATOM 2232 O O . SER A 1 293 ? 13.887 -15.159 -1.917 1.00 39.34 293 SER A O 1
ATOM 2234 N N . ASN A 1 294 ? 14.266 -13.303 -0.705 1.00 39.59 294 ASN A N 1
ATOM 2235 C CA . ASN A 1 294 ? 15.532 -13.806 -0.123 1.00 39.59 294 ASN A CA 1
ATOM 2236 C C . ASN A 1 294 ? 15.936 -13.255 1.267 1.00 39.59 294 ASN A C 1
ATOM 2238 O O . ASN A 1 294 ? 17.099 -13.375 1.661 1.00 39.59 294 ASN A O 1
ATOM 2242 N N . ALA A 1 295 ? 15.022 -12.664 2.043 1.00 42.91 295 ALA A N 1
ATOM 2243 C CA . ALA A 1 295 ? 15.341 -12.305 3.428 1.00 42.91 295 ALA A CA 1
ATOM 2244 C C . ALA A 1 295 ? 15.506 -13.570 4.296 1.00 42.91 295 ALA A C 1
ATOM 2246 O O . ALA A 1 295 ? 14.714 -14.509 4.215 1.00 42.91 295 ALA A O 1
ATOM 2247 N N . THR A 1 296 ? 16.514 -13.593 5.173 1.00 49.97 296 THR A N 1
ATOM 2248 C CA . THR A 1 296 ? 16.550 -14.550 6.290 1.00 49.97 296 THR A CA 1
ATOM 2249 C C . THR A 1 296 ? 15.413 -14.174 7.231 1.00 49.97 296 THR A C 1
ATOM 2251 O O . THR A 1 296 ? 15.536 -13.171 7.916 1.00 49.97 296 THR A O 1
ATOM 2254 N N . ASN A 1 297 ? 14.303 -14.919 7.217 1.00 53.97 297 ASN A N 1
ATOM 2255 C CA . ASN A 1 297 ? 13.051 -14.544 7.889 1.00 53.97 297 ASN A CA 1
ATOM 2256 C C . ASN A 1 297 ? 13.190 -14.461 9.425 1.00 53.97 297 ASN A C 1
ATOM 2258 O O . ASN A 1 297 ? 13.215 -15.514 10.073 1.00 53.97 297 ASN A O 1
ATOM 2262 N N . PRO A 1 298 ? 13.200 -13.264 10.049 1.00 61.03 298 PRO A N 1
ATOM 2263 C CA . PRO A 1 298 ? 12.932 -13.158 11.473 1.00 61.03 298 PRO A CA 1
ATOM 2264 C C . PRO A 1 298 ? 11.445 -13.425 11.740 1.00 61.03 298 PRO A C 1
ATOM 2266 O O . PRO A 1 298 ? 10.553 -12.807 11.149 1.00 61.03 298 PRO A O 1
ATOM 2269 N N . HIS A 1 299 ? 11.174 -14.309 12.696 1.00 67.69 299 HIS A N 1
ATOM 2270 C CA . HIS A 1 299 ? 9.869 -14.336 13.343 1.00 67.69 299 HIS A CA 1
ATOM 2271 C C . HIS A 1 299 ? 9.755 -13.130 14.279 1.00 67.69 299 HIS A C 1
ATOM 2273 O O . HIS A 1 299 ? 10.674 -12.842 15.051 1.00 67.69 299 HIS A O 1
ATOM 2279 N N . ALA A 1 300 ? 8.624 -12.437 14.204 1.00 67.88 300 ALA A N 1
ATOM 2280 C CA . ALA A 1 300 ? 8.281 -11.337 15.090 1.00 67.88 300 ALA A CA 1
ATOM 2281 C C . ALA A 1 300 ? 6.994 -11.669 15.848 1.00 67.88 300 ALA A C 1
ATOM 2283 O O . ALA A 1 300 ? 6.032 -12.182 15.268 1.00 67.88 300 ALA A O 1
ATOM 2284 N N . THR A 1 301 ? 6.970 -11.362 17.140 1.00 63.47 301 THR A N 1
ATOM 2285 C CA . THR A 1 301 ? 5.763 -11.375 17.961 1.00 63.47 301 THR A CA 1
ATOM 2286 C C . THR A 1 301 ? 5.393 -9.941 18.322 1.00 63.47 301 THR A C 1
ATOM 2288 O O . THR A 1 301 ? 6.243 -9.106 18.638 1.00 63.47 301 THR A O 1
ATOM 2291 N N . VAL A 1 302 ? 4.110 -9.615 18.221 1.00 65.19 302 VAL A N 1
ATOM 2292 C CA . VAL A 1 302 ? 3.584 -8.285 18.535 1.00 65.19 302 VAL A CA 1
ATOM 2293 C C . VAL A 1 302 ? 2.430 -8.476 19.504 1.00 65.19 302 VAL A C 1
ATOM 2295 O O . VAL A 1 302 ? 1.404 -9.052 19.156 1.00 65.19 302 VAL A O 1
ATOM 2298 N N . HIS A 1 303 ? 2.621 -8.001 20.728 1.00 63.59 303 HIS A N 1
ATOM 2299 C CA . HIS A 1 303 ? 1.687 -8.145 21.834 1.00 63.59 303 HIS A CA 1
ATOM 2300 C C . HIS A 1 303 ? 1.019 -6.790 22.070 1.00 63.59 303 HIS A C 1
ATOM 2302 O O . HIS A 1 303 ? 1.594 -5.895 22.692 1.00 63.59 303 HIS A O 1
ATOM 2308 N N . LEU A 1 304 ? -0.185 -6.599 21.530 1.00 62.84 304 LEU A N 1
ATOM 2309 C CA . LEU A 1 304 ? -0.937 -5.356 21.711 1.00 62.84 304 LEU A CA 1
ATOM 2310 C C . LEU A 1 304 ? -1.909 -5.504 22.880 1.00 62.84 304 LEU A C 1
ATOM 2312 O O . LEU A 1 304 ? -2.723 -6.423 22.906 1.00 62.84 304 LEU A O 1
ATOM 2316 N N . THR A 1 305 ? -1.870 -4.566 23.820 1.00 53.88 305 THR A N 1
ATOM 2317 C CA . THR A 1 305 ? -2.793 -4.486 24.955 1.00 53.88 305 THR A CA 1
ATOM 2318 C C . THR A 1 305 ? -3.694 -3.269 24.771 1.00 53.88 305 THR A C 1
ATOM 2320 O O . THR A 1 305 ? -3.296 -2.122 24.980 1.00 53.88 305 THR A O 1
ATOM 2323 N N . HIS A 1 306 ? -4.947 -3.502 24.388 1.00 52.00 306 HIS A N 1
ATOM 2324 C CA . HIS A 1 306 ? -5.929 -2.433 24.258 1.00 52.00 306 HIS A CA 1
ATOM 2325 C C . HIS A 1 306 ? -6.457 -2.025 25.642 1.00 52.00 306 HIS A C 1
ATOM 2327 O O . HIS A 1 306 ? -7.471 -2.535 26.127 1.00 52.00 306 HIS A O 1
ATOM 2333 N N . SER A 1 307 ? -5.770 -1.068 26.263 1.00 42.78 307 SER A N 1
ATOM 2334 C CA . SER A 1 307 ? -6.232 -0.350 27.450 1.00 42.78 307 SER A CA 1
ATOM 2335 C C . SER A 1 307 ? -6.879 0.976 27.039 1.00 42.78 307 SER A C 1
ATOM 2337 O O . SER A 1 307 ? -6.180 1.963 26.817 1.00 42.78 307 SER A O 1
ATOM 2339 N N . ALA A 1 308 ? -8.209 1.025 26.954 1.00 37.06 308 ALA A N 1
ATOM 2340 C CA . ALA A 1 308 ? -8.914 2.273 26.665 1.00 37.06 308 ALA A CA 1
ATOM 2341 C C . ALA A 1 308 ? -8.644 3.318 27.768 1.00 37.06 308 ALA A C 1
ATOM 2343 O O . ALA A 1 308 ? -9.103 3.168 28.901 1.00 37.06 308 ALA A O 1
ATOM 2344 N N . SER A 1 309 ? -7.895 4.375 27.445 1.00 31.75 309 SER A N 1
ATOM 2345 C CA . SER A 1 309 ? -7.653 5.501 28.350 1.00 31.75 309 SER A CA 1
ATOM 2346 C C . SER A 1 309 ? -8.788 6.524 28.292 1.00 31.75 309 SER A C 1
ATOM 2348 O O . SER A 1 309 ? -9.301 6.845 27.220 1.00 31.75 309 SER A O 1
ATOM 2350 N N . PHE A 1 310 ? -9.149 7.079 29.450 1.00 26.23 310 PHE A N 1
ATOM 2351 C CA . PHE A 1 310 ? -10.112 8.176 29.561 1.00 26.23 310 PHE A CA 1
ATOM 2352 C C . PHE A 1 310 ? -9.681 9.396 28.728 1.00 26.23 310 PHE A C 1
ATOM 2354 O O . PHE A 1 310 ? -8.527 9.815 28.800 1.00 26.23 310 PHE A O 1
ATOM 2361 N N . GLY A 1 311 ? -10.627 10.005 28.002 1.00 27.83 311 GLY A N 1
ATOM 2362 C CA . GLY A 1 311 ? -10.423 11.283 27.299 1.00 27.83 311 GLY A CA 1
ATOM 2363 C C . GLY A 1 311 ? -10.750 11.300 25.801 1.00 27.83 311 GLY A C 1
ATOM 2364 O O . GLY A 1 311 ? -10.652 12.356 25.187 1.00 27.83 311 GLY A O 1
ATOM 2365 N N . GLY A 1 312 ? -11.154 10.172 25.207 1.00 33.31 312 GLY A N 1
ATOM 2366 C CA . GLY A 1 312 ? -11.546 10.093 23.788 1.00 33.31 312 GLY A CA 1
ATOM 2367 C C . GLY A 1 312 ? -10.405 9.767 22.817 1.00 33.31 312 GLY A C 1
ATOM 2368 O O . GLY A 1 312 ? -10.660 9.506 21.645 1.00 33.31 312 GLY A O 1
ATOM 2369 N N . THR A 1 313 ? -9.160 9.697 23.290 1.00 34.56 313 THR A N 1
ATOM 2370 C CA . THR A 1 313 ? -8.045 9.090 22.554 1.00 34.56 313 THR A CA 1
ATOM 2371 C C . THR A 1 313 ? -7.993 7.586 22.820 1.00 34.56 313 THR A C 1
ATOM 2373 O O . THR A 1 313 ? -7.664 7.133 23.917 1.00 34.56 313 THR A O 1
ATOM 2376 N N . PHE A 1 314 ? -8.299 6.796 21.788 1.00 47.00 314 PHE A N 1
ATOM 2377 C CA . PHE A 1 314 ? -8.075 5.350 21.782 1.00 47.00 314 PHE A CA 1
ATOM 2378 C C . PHE A 1 314 ? -6.575 5.058 21.792 1.00 47.00 314 PHE A C 1
ATOM 2380 O O . PHE A 1 314 ? -5.943 5.042 20.736 1.00 47.00 314 PHE A O 1
ATOM 2387 N N . LEU A 1 315 ? -6.017 4.820 22.978 1.00 44.66 315 LEU A N 1
ATOM 2388 C CA . LEU A 1 315 ? -4.622 4.440 23.131 1.00 44.66 315 LEU A CA 1
ATOM 2389 C C . LEU A 1 315 ? -4.475 2.914 23.156 1.00 44.66 315 LEU A C 1
ATOM 2391 O O . LEU A 1 315 ? -4.833 2.260 24.133 1.00 44.66 315 LEU A O 1
ATOM 2395 N N . VAL A 1 316 ? -3.909 2.341 22.096 1.00 56.75 316 VAL A N 1
ATOM 2396 C CA . VAL A 1 316 ? -3.395 0.968 22.141 1.00 56.75 316 VAL A CA 1
ATOM 2397 C C . VAL A 1 316 ? -1.938 1.043 22.568 1.00 56.75 316 VAL A C 1
ATOM 2399 O O . VAL A 1 316 ? -1.081 1.533 21.832 1.00 56.75 316 VAL A O 1
ATOM 2402 N N . ALA A 1 317 ? -1.664 0.568 23.778 1.00 56.72 317 ALA A N 1
ATOM 2403 C CA . ALA A 1 317 ? -0.309 0.281 24.210 1.00 56.72 317 ALA A CA 1
ATOM 2404 C C . ALA A 1 317 ? 0.071 -1.133 23.753 1.00 56.72 317 ALA A C 1
ATOM 2406 O O . ALA A 1 317 ? -0.784 -1.992 23.546 1.00 56.72 317 ALA A O 1
ATOM 2407 N N . GLY A 1 318 ? 1.357 -1.409 23.606 1.00 64.62 318 GLY A N 1
ATOM 2408 C CA . GLY A 1 318 ? 1.807 -2.762 23.315 1.00 64.62 318 GLY A CA 1
ATOM 2409 C C . GLY A 1 318 ? 3.299 -2.927 23.496 1.00 64.62 318 GLY A C 1
ATOM 2410 O O . GLY A 1 318 ? 4.024 -1.975 23.798 1.00 64.62 318 GLY A O 1
ATOM 2411 N N . THR A 1 319 ? 3.753 -4.144 23.263 1.00 65.06 319 THR A N 1
ATOM 2412 C CA . THR A 1 319 ? 5.156 -4.472 23.063 1.00 65.06 319 THR A CA 1
ATOM 2413 C C . THR A 1 319 ? 5.323 -5.235 21.758 1.00 65.06 319 THR A C 1
ATOM 2415 O O . THR A 1 319 ? 4.383 -5.809 21.209 1.00 65.06 319 THR A O 1
ATOM 2418 N N . PHE A 1 320 ? 6.542 -5.234 21.244 1.00 70.75 320 PHE A N 1
ATOM 2419 C CA . PHE A 1 320 ? 6.948 -6.125 20.168 1.00 70.75 320 PHE A CA 1
ATOM 2420 C C . PHE A 1 320 ? 8.256 -6.807 20.554 1.00 70.75 320 PHE A C 1
ATOM 2422 O O . PHE A 1 320 ? 9.036 -6.281 21.356 1.00 70.75 320 PHE A O 1
ATOM 2429 N N . GLU A 1 321 ? 8.489 -7.962 19.952 1.00 72.50 321 GLU A N 1
ATOM 2430 C CA . GLU A 1 321 ? 9.735 -8.703 19.996 1.00 72.50 321 GLU A CA 1
ATOM 2431 C C . GLU A 1 321 ? 10.029 -9.237 18.592 1.00 72.50 321 GLU A C 1
ATOM 2433 O O . GLU A 1 321 ? 9.201 -9.892 17.965 1.00 72.50 321 GLU A O 1
ATOM 2438 N N . ILE A 1 322 ? 11.210 -8.922 18.072 1.00 71.62 322 ILE A N 1
ATOM 2439 C CA . ILE A 1 322 ? 11.683 -9.349 16.755 1.00 71.62 322 ILE A CA 1
ATOM 2440 C C . ILE A 1 322 ? 12.903 -10.233 16.994 1.00 71.62 322 ILE A C 1
ATOM 2442 O O . ILE A 1 322 ? 13.845 -9.822 17.678 1.00 71.62 322 ILE A O 1
ATOM 2446 N N . GLY A 1 323 ? 12.889 -11.450 16.449 1.00 68.50 323 GLY A N 1
ATOM 2447 C CA . GLY A 1 323 ? 14.032 -12.358 16.528 1.00 68.50 323 GLY A CA 1
ATOM 2448 C C . GLY A 1 323 ? 15.281 -11.808 15.813 1.00 68.50 323 GLY A C 1
ATOM 2449 O O . GLY A 1 323 ? 15.174 -10.883 15.007 1.00 68.50 323 GLY A O 1
ATOM 2450 N N . PRO A 1 324 ? 16.478 -12.366 16.076 1.00 68.31 324 PRO A N 1
ATOM 2451 C CA . PRO A 1 324 ? 17.716 -11.938 15.428 1.00 68.31 324 PRO A CA 1
ATOM 2452 C C . PRO A 1 324 ? 17.622 -11.863 13.898 1.00 68.31 324 PRO A C 1
ATOM 2454 O O . PRO A 1 324 ? 17.159 -12.802 13.250 1.00 68.31 324 PRO A O 1
ATOM 2457 N N . SER A 1 325 ? 18.103 -10.761 13.323 1.00 60.03 325 SER A N 1
ATOM 2458 C CA . SER A 1 325 ? 18.041 -10.479 11.882 1.00 60.03 325 SER A CA 1
ATOM 2459 C C . SER A 1 325 ? 19.344 -9.848 11.361 1.00 60.03 325 SER A C 1
ATOM 2461 O O . SER A 1 325 ? 20.163 -9.369 12.158 1.00 60.03 325 SER A O 1
ATOM 2463 N N . PRO A 1 326 ? 19.580 -9.812 10.033 1.00 50.91 326 PRO A N 1
ATOM 2464 C CA . PRO A 1 326 ? 20.676 -9.038 9.452 1.00 50.91 326 PRO A CA 1
ATOM 2465 C C . PRO A 1 326 ? 20.505 -7.544 9.770 1.00 50.91 326 PRO A C 1
ATOM 2467 O O . PRO A 1 326 ? 19.590 -6.899 9.268 1.00 50.91 326 PRO A O 1
ATOM 2470 N N . GLY A 1 327 ? 21.380 -7.011 10.626 1.00 56.75 327 GLY A N 1
ATOM 2471 C CA . GLY A 1 327 ? 21.287 -5.657 11.193 1.00 56.75 327 GLY A CA 1
ATOM 2472 C C . GLY A 1 327 ? 21.059 -5.655 12.709 1.00 56.75 327 GLY A C 1
ATOM 2473 O O . GLY A 1 327 ? 21.671 -4.856 13.414 1.00 56.75 327 GLY A O 1
ATOM 2474 N N . HIS A 1 328 ? 20.295 -6.621 13.234 1.00 61.47 328 HIS A N 1
ATOM 2475 C CA . HIS A 1 328 ? 19.976 -6.743 14.663 1.00 61.47 328 HIS A CA 1
ATOM 2476 C C . HIS A 1 328 ? 20.243 -8.171 15.181 1.00 61.47 328 HIS A C 1
ATOM 2478 O O . HIS A 1 328 ? 19.312 -8.929 15.461 1.00 61.47 328 HIS A O 1
ATOM 2484 N N . PRO A 1 329 ? 21.520 -8.575 15.341 1.00 62.88 329 PRO A N 1
ATOM 2485 C CA . PRO A 1 329 ? 21.901 -9.955 15.670 1.00 62.88 329 PRO A CA 1
ATOM 2486 C C . PRO A 1 329 ? 21.539 -10.412 17.096 1.00 62.88 329 PRO A C 1
ATOM 2488 O O . PRO A 1 329 ? 21.702 -11.587 17.408 1.00 62.88 329 PRO A O 1
ATOM 2491 N N . GLN A 1 330 ? 21.058 -9.514 17.962 1.00 67.69 330 GLN A N 1
ATOM 2492 C CA . GLN A 1 330 ? 20.534 -9.838 19.300 1.00 67.69 330 GLN A CA 1
ATOM 2493 C C . GLN A 1 330 ? 18.992 -9.878 19.342 1.00 67.69 330 GLN A C 1
ATOM 2495 O O . GLN A 1 330 ? 18.411 -10.098 20.403 1.00 67.69 330 GLN A O 1
ATOM 2500 N N . GLY A 1 331 ? 18.326 -9.660 18.201 1.00 68.75 331 GLY A N 1
ATOM 2501 C CA . GLY A 1 331 ? 16.902 -9.335 18.151 1.00 68.75 331 GLY A CA 1
ATOM 2502 C C . GLY A 1 331 ? 16.618 -7.916 18.654 1.00 68.75 331 GLY A C 1
ATOM 2503 O O . GLY A 1 331 ? 17.534 -7.157 18.976 1.00 68.75 331 GLY A O 1
ATOM 2504 N N . GLN A 1 332 ? 15.339 -7.554 18.708 1.00 70.75 332 GLN A N 1
ATOM 2505 C CA . GLN A 1 332 ? 14.858 -6.273 19.232 1.00 70.75 332 GLN A CA 1
ATOM 2506 C C . GLN A 1 332 ? 13.625 -6.485 20.099 1.00 70.75 332 GLN A C 1
ATOM 2508 O O . GLN A 1 332 ? 12.810 -7.363 19.819 1.00 70.75 332 GLN A O 1
ATOM 2513 N N . LYS A 1 333 ? 13.452 -5.646 21.121 1.00 73.25 333 LYS A N 1
ATOM 2514 C CA 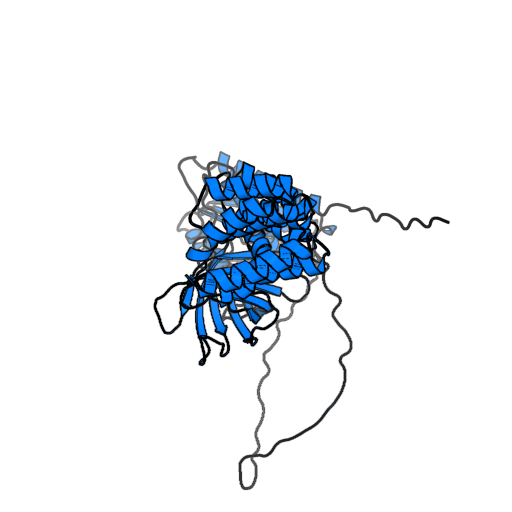. LYS A 1 333 ? 12.202 -5.539 21.879 1.00 73.25 333 LYS A CA 1
ATOM 2515 C C . LYS A 1 333 ? 11.904 -4.074 22.137 1.00 73.25 333 LYS A C 1
ATOM 2517 O O . LYS A 1 333 ? 12.822 -3.281 22.330 1.00 73.25 333 LYS A O 1
ATOM 2522 N N . GLY A 1 334 ? 10.631 -3.721 22.203 1.00 67.69 334 GLY A N 1
ATOM 2523 C CA . GLY A 1 334 ? 10.244 -2.336 22.430 1.00 67.69 334 GLY A CA 1
ATOM 2524 C C . GLY A 1 334 ? 8.793 -2.171 22.822 1.00 67.69 334 GLY A C 1
ATOM 2525 O O . GLY A 1 334 ? 8.051 -3.142 22.988 1.00 67.69 334 GLY A O 1
ATOM 2526 N N . LYS A 1 335 ? 8.405 -0.911 23.000 1.00 64.12 335 LYS A N 1
ATOM 2527 C CA . LYS A 1 335 ? 7.045 -0.499 23.346 1.00 64.12 335 LYS A CA 1
ATOM 2528 C C . LYS A 1 335 ? 6.391 0.182 22.158 1.00 64.12 335 LYS A C 1
ATOM 2530 O O . LYS A 1 335 ? 7.034 0.939 21.435 1.00 64.12 335 LYS A O 1
ATOM 2535 N N . LEU A 1 336 ? 5.099 -0.068 22.007 1.00 63.28 336 LEU A N 1
ATOM 2536 C CA . LEU A 1 336 ? 4.230 0.551 21.019 1.00 63.28 336 LEU A CA 1
ATOM 2537 C C . LEU A 1 336 ? 3.244 1.470 21.730 1.00 63.28 336 LEU A C 1
ATOM 2539 O O . LEU A 1 336 ? 2.656 1.096 22.748 1.00 63.28 336 LEU A O 1
ATOM 2543 N N . ARG A 1 337 ? 3.044 2.660 21.171 1.00 63.38 337 ARG A N 1
ATOM 2544 C CA . ARG A 1 337 ? 1.963 3.571 21.535 1.00 63.38 337 ARG A CA 1
ATOM 2545 C C . ARG A 1 337 ? 1.248 3.968 20.255 1.00 63.38 337 ARG A C 1
ATOM 2547 O O . ARG A 1 337 ? 1.824 4.677 19.435 1.00 63.38 337 ARG A O 1
ATOM 2554 N N . LEU A 1 338 ? 0.016 3.499 20.094 1.00 63.88 338 LEU A N 1
ATOM 2555 C CA . LEU A 1 338 ? -0.779 3.671 18.885 1.00 63.88 338 LEU A CA 1
ATOM 2556 C C . LEU A 1 338 ? -2.086 4.410 19.202 1.00 63.88 338 LEU A C 1
ATOM 2558 O O . LEU A 1 338 ? -2.709 4.180 20.239 1.00 63.88 338 LEU A O 1
ATOM 2562 N N . GLU A 1 339 ? -2.508 5.261 18.280 1.00 61.94 339 GLU A N 1
ATOM 2563 C CA . GLU A 1 339 ? -3.731 6.061 18.302 1.00 61.94 339 GLU A CA 1
ATOM 2564 C C . GLU A 1 339 ? -4.614 5.638 17.123 1.00 61.94 339 GLU A C 1
ATOM 2566 O O . GLU A 1 339 ? -4.098 5.351 16.043 1.00 61.94 339 GLU A O 1
ATOM 2571 N N . LEU A 1 340 ? -5.931 5.537 17.327 1.00 60.16 340 LEU A N 1
ATOM 2572 C CA . LEU A 1 340 ? -6.862 5.059 16.296 1.00 60.16 340 LEU A CA 1
ATOM 2573 C C . LEU A 1 340 ? -6.894 6.011 15.088 1.00 60.16 340 LEU A C 1
ATOM 2575 O O . LEU A 1 340 ? -7.167 7.200 15.237 1.00 60.16 340 LEU A O 1
ATOM 2579 N N . ALA A 1 341 ? -6.669 5.462 13.895 1.00 59.88 341 ALA A N 1
ATOM 2580 C CA . ALA A 1 341 ? -6.812 6.174 12.632 1.00 59.88 341 ALA A CA 1
ATOM 2581 C C . ALA A 1 341 ? -8.273 6.151 12.150 1.00 59.88 341 ALA A C 1
ATOM 2583 O O . ALA A 1 341 ? -9.014 5.204 12.422 1.00 59.88 341 ALA A O 1
ATOM 2584 N N . ASP A 1 342 ? -8.681 7.160 11.377 1.00 67.50 342 ASP A N 1
ATOM 2585 C CA . ASP A 1 342 ? -9.966 7.117 10.675 1.00 67.50 342 ASP A CA 1
ATOM 2586 C C . ASP A 1 342 ? -9.996 5.985 9.626 1.00 67.50 342 ASP A C 1
ATOM 2588 O O . ASP A 1 342 ? -8.956 5.545 9.128 1.00 67.50 342 ASP A O 1
ATOM 2592 N N . SER A 1 343 ? -11.192 5.519 9.259 1.00 68.19 343 SER A N 1
ATOM 2593 C CA . SER A 1 343 ? -11.369 4.380 8.345 1.00 68.19 343 SER A CA 1
ATOM 2594 C C . SER A 1 343 ? -10.804 4.611 6.937 1.00 68.19 343 SER A C 1
ATOM 2596 O O . SER A 1 343 ? -10.315 3.672 6.312 1.00 68.19 343 SER A O 1
ATOM 2598 N N . THR A 1 344 ? -10.799 5.852 6.444 1.00 70.94 344 THR A N 1
ATOM 2599 C CA . THR A 1 344 ? -10.257 6.200 5.117 1.00 70.94 344 THR A CA 1
ATOM 2600 C C . THR A 1 344 ? -8.730 6.132 5.136 1.00 70.94 344 THR A C 1
ATOM 2602 O O . THR A 1 344 ? -8.081 5.659 4.203 1.00 70.94 344 THR A O 1
ATOM 2605 N N . THR A 1 345 ? -8.122 6.585 6.227 1.00 71.25 345 THR A N 1
ATOM 2606 C CA . THR A 1 345 ? -6.684 6.476 6.481 1.00 71.25 345 THR A CA 1
ATOM 2607 C C . THR A 1 345 ? -6.265 5.025 6.729 1.00 71.25 345 THR A C 1
ATOM 2609 O O . THR A 1 345 ? -5.266 4.589 6.157 1.00 71.25 345 THR A O 1
ATOM 2612 N N . ALA A 1 346 ? -7.059 4.248 7.471 1.00 71.75 346 ALA A N 1
ATOM 2613 C CA . ALA A 1 346 ? -6.855 2.814 7.680 1.00 71.75 346 ALA A CA 1
ATOM 2614 C C . ALA A 1 346 ? -6.780 2.030 6.358 1.00 71.75 346 ALA A C 1
ATOM 2616 O O . ALA A 1 346 ? -5.825 1.291 6.120 1.00 71.75 346 ALA A O 1
ATOM 2617 N N . GLU A 1 347 ? -7.757 2.230 5.470 1.00 76.06 347 GLU A N 1
ATOM 2618 C CA . GLU A 1 347 ? -7.807 1.571 4.160 1.00 76.06 347 GLU A CA 1
ATOM 2619 C C . GLU A 1 347 ? -6.635 1.981 3.256 1.00 76.06 347 GLU A C 1
ATOM 2621 O O . GLU A 1 347 ? -6.017 1.117 2.633 1.00 76.06 347 GLU A O 1
ATOM 2626 N N . ARG A 1 348 ? -6.261 3.270 3.236 1.00 77.25 348 ARG A N 1
ATOM 2627 C CA . ARG A 1 348 ? -5.095 3.760 2.475 1.00 77.25 348 ARG A CA 1
ATOM 2628 C C . ARG A 1 348 ? -3.782 3.136 2.954 1.00 77.25 348 ARG A C 1
ATOM 2630 O O . ARG A 1 348 ? -2.993 2.695 2.121 1.00 77.25 348 ARG A O 1
ATOM 2637 N N . TYR A 1 349 ? -3.557 3.035 4.267 1.00 76.25 349 TYR A N 1
ATOM 2638 C CA . TYR A 1 349 ? -2.372 2.347 4.792 1.00 76.25 349 TYR A CA 1
ATOM 2639 C C . TYR A 1 349 ? -2.383 0.857 4.448 1.00 76.25 349 TYR A C 1
ATOM 2641 O O . TYR A 1 349 ? -1.383 0.347 3.943 1.00 76.25 349 TYR A O 1
ATOM 2649 N N . LYS A 1 350 ? -3.517 0.171 4.637 1.00 79.00 350 LYS A N 1
ATOM 2650 C CA . LYS A 1 350 ? -3.681 -1.242 4.270 1.00 79.00 350 LYS A CA 1
ATOM 2651 C C . LYS A 1 350 ? -3.351 -1.496 2.796 1.00 79.00 350 LYS A C 1
ATOM 2653 O O . LYS A 1 350 ? -2.651 -2.458 2.490 1.00 79.00 350 LYS A O 1
ATOM 2658 N N . LEU A 1 351 ? -3.801 -0.622 1.894 1.00 84.75 351 LEU A N 1
ATOM 2659 C CA . LEU A 1 351 ? -3.503 -0.705 0.465 1.00 84.75 351 LEU A CA 1
ATOM 2660 C C . LEU A 1 351 ? -1.995 -0.603 0.189 1.00 84.75 351 LEU A C 1
ATOM 2662 O O . LEU A 1 351 ? -1.424 -1.525 -0.396 1.00 84.75 351 LEU A O 1
ATOM 2666 N N . GLY A 1 352 ? -1.335 0.460 0.661 1.00 83.06 352 GLY A N 1
ATOM 2667 C CA . GLY A 1 352 ? 0.107 0.647 0.463 1.00 83.06 352 GLY A CA 1
ATOM 2668 C C . GLY A 1 352 ? 0.951 -0.490 1.061 1.00 83.06 352 GLY A C 1
ATOM 2669 O O . GLY A 1 352 ? 1.980 -0.873 0.502 1.00 83.06 352 GLY A O 1
ATOM 2670 N N . MET A 1 353 ? 0.489 -1.093 2.160 1.00 76.25 353 MET A N 1
ATOM 2671 C CA . MET A 1 353 ? 1.098 -2.287 2.752 1.00 76.25 353 MET A CA 1
ATOM 2672 C C . MET A 1 353 ? 0.956 -3.537 1.875 1.00 76.25 353 MET A C 1
ATOM 2674 O O . MET A 1 353 ? 1.952 -4.215 1.624 1.00 76.25 353 MET A O 1
ATOM 2678 N N . LEU A 1 354 ? -0.249 -3.830 1.372 1.00 79.88 354 LEU A N 1
ATOM 2679 C CA . LEU A 1 354 ? -0.490 -4.967 0.474 1.00 79.88 354 LEU A CA 1
ATOM 2680 C C . LEU A 1 354 ? 0.337 -4.855 -0.817 1.00 79.88 354 LEU A C 1
ATOM 2682 O O . LEU A 1 354 ? 0.854 -5.860 -1.303 1.00 79.88 354 LEU A O 1
ATOM 2686 N N . VAL A 1 355 ? 0.513 -3.635 -1.335 1.00 84.44 355 VAL A N 1
ATOM 2687 C CA . VAL A 1 355 ? 1.376 -3.341 -2.489 1.00 84.44 355 VAL A CA 1
ATOM 2688 C C . VAL A 1 355 ? 2.848 -3.639 -2.186 1.00 84.44 355 VAL A C 1
ATOM 2690 O O . VAL A 1 355 ? 3.490 -4.339 -2.970 1.00 84.44 355 VAL A O 1
ATOM 2693 N N . ARG A 1 356 ? 3.379 -3.176 -1.043 1.00 77.94 356 ARG A N 1
ATOM 2694 C CA . ARG A 1 356 ? 4.774 -3.442 -0.626 1.00 77.94 356 ARG A CA 1
ATOM 2695 C C . ARG A 1 356 ? 5.051 -4.929 -0.406 1.00 77.94 356 ARG A C 1
ATOM 2697 O O . ARG A 1 356 ? 6.082 -5.427 -0.845 1.00 77.94 356 ARG A O 1
ATOM 2704 N N . MET A 1 357 ? 4.101 -5.656 0.184 1.00 74.31 357 MET A N 1
ATOM 2705 C CA . MET A 1 357 ? 4.162 -7.118 0.340 1.00 74.31 357 MET A CA 1
ATOM 2706 C C . MET A 1 357 ? 3.936 -7.897 -0.969 1.00 74.31 357 MET A C 1
ATOM 2708 O O . MET A 1 357 ? 3.914 -9.125 -0.949 1.00 74.31 357 MET A O 1
ATOM 2712 N N . GLN A 1 358 ? 3.728 -7.218 -2.103 1.00 82.31 358 GLN A N 1
ATOM 2713 C CA . GLN A 1 358 ? 3.429 -7.830 -3.405 1.00 82.31 358 GLN A CA 1
ATOM 2714 C C . GLN A 1 358 ? 2.143 -8.679 -3.420 1.00 82.31 358 GLN A C 1
ATOM 2716 O O . GLN A 1 358 ? 1.919 -9.495 -4.316 1.00 82.31 358 GLN A O 1
ATOM 2721 N N . ARG A 1 359 ? 1.229 -8.451 -2.464 1.00 80.19 359 ARG A N 1
ATOM 2722 C CA . ARG A 1 359 ? -0.097 -9.090 -2.380 1.00 80.19 359 ARG A CA 1
ATOM 2723 C C . ARG A 1 359 ? -1.088 -8.410 -3.335 1.00 80.19 359 ARG A C 1
ATOM 2725 O O . ARG A 1 359 ? -2.203 -8.048 -2.959 1.00 80.19 359 ARG A O 1
ATOM 2732 N N . TYR A 1 360 ? -0.677 -8.244 -4.593 1.00 87.44 360 TYR A N 1
ATOM 2733 C CA . TYR A 1 360 ? -1.366 -7.441 -5.604 1.00 87.44 360 TYR A CA 1
ATOM 2734 C C . TYR A 1 360 ? -2.846 -7.808 -5.842 1.00 87.44 360 TYR A C 1
ATOM 2736 O O . TYR A 1 360 ? -3.645 -6.881 -5.967 1.00 87.44 360 TYR A O 1
ATOM 2744 N N . PRO A 1 361 ? -3.281 -9.089 -5.831 1.00 86.00 361 PRO A N 1
ATOM 2745 C CA . PRO A 1 361 ? -4.705 -9.415 -5.963 1.00 86.00 361 PRO A CA 1
ATOM 2746 C C . PRO A 1 361 ? -5.564 -8.841 -4.825 1.00 86.00 361 PRO A C 1
ATOM 2748 O O . PRO A 1 361 ? -6.628 -8.285 -5.081 1.00 86.00 361 PRO A O 1
ATOM 2751 N N . ALA A 1 362 ? -5.077 -8.907 -3.580 1.00 80.19 362 ALA A N 1
ATOM 2752 C CA . ALA A 1 362 ? -5.764 -8.343 -2.415 1.00 80.19 362 ALA A CA 1
ATOM 2753 C C . ALA A 1 362 ? -5.701 -6.805 -2.398 1.00 80.19 362 ALA A C 1
ATOM 2755 O O . ALA A 1 362 ? -6.642 -6.149 -1.956 1.00 80.19 362 ALA A O 1
ATOM 2756 N N . ALA A 1 363 ? -4.615 -6.217 -2.915 1.00 87.06 363 ALA A N 1
ATOM 2757 C CA . ALA A 1 363 ? -4.532 -4.775 -3.133 1.00 87.06 363 ALA A CA 1
ATOM 2758 C C . ALA A 1 363 ? -5.586 -4.297 -4.151 1.00 87.06 363 ALA A C 1
ATOM 2760 O O . ALA A 1 363 ? -6.249 -3.294 -3.904 1.00 87.06 363 ALA A O 1
ATOM 2761 N N . LEU A 1 364 ? -5.804 -5.027 -5.255 1.00 89.25 364 LEU A N 1
ATOM 2762 C CA . LEU A 1 364 ? -6.823 -4.673 -6.252 1.00 89.25 364 LEU A CA 1
ATOM 2763 C C . LEU A 1 364 ? -8.265 -4.871 -5.757 1.00 89.25 364 LEU A C 1
ATOM 2765 O O . LEU A 1 364 ? -9.108 -4.027 -6.055 1.00 89.25 364 LEU A O 1
ATOM 2769 N N . GLU A 1 365 ? -8.545 -5.918 -4.973 1.00 86.81 365 GLU A N 1
ATOM 2770 C CA . GLU A 1 365 ? -9.828 -6.083 -4.259 1.00 86.81 365 GLU A CA 1
ATOM 2771 C C . GLU A 1 365 ? -10.124 -4.835 -3.405 1.00 86.81 365 GLU A C 1
ATOM 2773 O O . GLU A 1 365 ? -11.188 -4.222 -3.511 1.00 86.81 365 GLU A O 1
ATOM 2778 N N . LEU A 1 366 ? -9.137 -4.389 -2.620 1.00 83.94 366 LEU A N 1
ATOM 2779 C CA . LEU A 1 366 ? -9.263 -3.196 -1.787 1.00 83.94 366 LEU A CA 1
ATOM 2780 C C . LEU A 1 366 ? -9.385 -1.905 -2.618 1.00 83.94 366 LEU A C 1
ATOM 2782 O O . LEU A 1 366 ? -10.203 -1.051 -2.282 1.00 83.94 366 LEU A O 1
ATOM 2786 N N . CYS A 1 367 ? -8.654 -1.775 -3.731 1.00 88.31 367 CYS A N 1
ATOM 2787 C CA . CYS A 1 367 ? -8.795 -0.651 -4.663 1.00 88.31 367 CYS A CA 1
ATOM 2788 C C . CYS A 1 367 ? -10.222 -0.507 -5.202 1.00 88.31 367 CYS A C 1
ATOM 2790 O O . CYS A 1 367 ? -10.714 0.615 -5.306 1.00 88.31 367 CYS A O 1
ATOM 2792 N N . GLN A 1 368 ? -10.893 -1.618 -5.526 1.00 87.50 368 GLN A N 1
ATOM 2793 C CA . GLN A 1 368 ? -12.277 -1.609 -6.012 1.00 87.50 368 GLN A CA 1
ATOM 2794 C C . GLN A 1 368 ? -13.236 -1.081 -4.936 1.00 87.50 368 GLN A C 1
ATOM 2796 O O . GLN A 1 368 ? -13.950 -0.112 -5.190 1.00 87.50 368 GLN A O 1
ATOM 2801 N N . ILE A 1 369 ? -13.169 -1.633 -3.719 1.00 84.06 369 ILE A N 1
ATOM 2802 C CA . ILE A 1 369 ? -13.981 -1.203 -2.565 1.00 84.06 369 ILE A CA 1
ATOM 2803 C C . ILE A 1 369 ? -13.744 0.284 -2.248 1.00 84.06 369 ILE A C 1
ATOM 2805 O O . ILE A 1 369 ? -14.676 1.063 -2.046 1.00 84.06 369 ILE A O 1
ATOM 2809 N N . MET A 1 370 ? -12.481 0.712 -2.232 1.00 83.50 370 MET A N 1
ATOM 2810 C CA . MET A 1 370 ? -12.112 2.099 -1.949 1.00 83.50 370 MET A CA 1
ATOM 2811 C C . MET A 1 370 ? -12.568 3.072 -3.043 1.00 83.50 370 MET A C 1
ATOM 2813 O O . MET A 1 370 ? -12.890 4.220 -2.721 1.00 83.50 370 MET A O 1
ATOM 2817 N N . ALA A 1 371 ? -12.609 2.643 -4.311 1.00 85.19 371 ALA A N 1
ATOM 2818 C CA . ALA A 1 371 ? -12.969 3.479 -5.456 1.00 85.19 371 ALA A CA 1
ATOM 2819 C C . ALA A 1 371 ? -14.450 3.881 -5.488 1.00 85.19 371 ALA A C 1
ATOM 2821 O O . ALA A 1 371 ? -14.781 4.879 -6.133 1.00 85.19 371 ALA A O 1
ATOM 2822 N N . GLU A 1 372 ? -15.339 3.167 -4.793 1.00 82.25 372 GLU A N 1
ATOM 2823 C CA . GLU A 1 372 ? -16.750 3.551 -4.644 1.00 82.25 372 GLU A CA 1
ATOM 2824 C C . GLU A 1 372 ? -16.897 4.884 -3.889 1.00 82.25 372 GLU A C 1
ATOM 2826 O O . GLU A 1 372 ? -17.793 5.685 -4.174 1.00 82.25 372 GLU A O 1
ATOM 2831 N N . ARG A 1 373 ? -15.959 5.173 -2.978 1.00 80.19 373 ARG A N 1
ATOM 2832 C CA . ARG A 1 373 ? -15.981 6.345 -2.097 1.00 80.19 373 ARG A CA 1
ATOM 2833 C C . ARG A 1 373 ? -15.281 7.536 -2.753 1.00 80.19 373 ARG A C 1
ATOM 2835 O O . ARG A 1 373 ? -14.133 7.462 -3.191 1.00 80.19 373 ARG A O 1
ATOM 2842 N N . THR A 1 374 ? -15.966 8.677 -2.803 1.00 70.62 374 THR A N 1
ATOM 2843 C CA . THR A 1 374 ? -15.496 9.886 -3.505 1.00 70.62 374 THR A CA 1
ATOM 2844 C C . THR A 1 374 ? -14.218 10.489 -2.927 1.00 70.62 374 THR A C 1
ATOM 2846 O O . THR A 1 374 ? -13.472 11.113 -3.679 1.00 70.62 374 THR A O 1
ATOM 2849 N N . GLU A 1 375 ? -13.954 10.309 -1.632 1.00 78.25 375 GLU A N 1
ATOM 2850 C CA . GLU A 1 375 ? -12.800 10.903 -0.949 1.00 78.25 375 GLU A CA 1
ATOM 2851 C C . GLU A 1 375 ? -11.477 10.212 -1.311 1.00 78.25 375 GLU A C 1
ATOM 2853 O O . GLU A 1 375 ? -10.502 10.880 -1.660 1.00 78.25 375 GLU A O 1
ATOM 2858 N N . ASN A 1 376 ? -11.464 8.875 -1.371 1.00 75.12 376 ASN A N 1
ATOM 2859 C CA . ASN A 1 376 ? -10.298 8.097 -1.809 1.00 75.12 376 ASN A CA 1
ATOM 2860 C C . ASN A 1 376 ? -9.825 8.523 -3.207 1.00 75.12 376 ASN A C 1
ATOM 2862 O O . ASN A 1 376 ? -8.633 8.748 -3.425 1.00 75.12 376 ASN A O 1
ATOM 2866 N N . ARG A 1 377 ? -10.770 8.749 -4.132 1.00 77.25 377 ARG A N 1
ATOM 2867 C CA . ARG A 1 377 ? -10.486 9.166 -5.517 1.00 77.25 377 ARG A CA 1
ATOM 2868 C C . ARG A 1 377 ? -9.817 10.545 -5.644 1.00 77.25 377 ARG A C 1
ATOM 2870 O O . ARG A 1 377 ? -9.358 10.865 -6.739 1.00 77.25 377 ARG A O 1
ATOM 2877 N N . LYS A 1 378 ? -9.742 11.345 -4.572 1.00 83.75 378 LYS A N 1
ATOM 2878 C CA . LYS A 1 378 ? -9.030 12.639 -4.530 1.00 83.75 378 LYS A CA 1
ATOM 2879 C C . LYS A 1 378 ? -7.597 12.539 -3.992 1.00 83.75 378 LYS A C 1
ATOM 2881 O O . LYS A 1 378 ? -6.891 13.541 -3.999 1.00 83.75 378 LYS A O 1
ATOM 2886 N N . THR A 1 379 ? -7.157 11.371 -3.515 1.00 86.06 379 THR A N 1
ATOM 2887 C CA . THR A 1 379 ? -5.803 11.187 -2.964 1.00 86.06 379 THR A CA 1
ATOM 2888 C C . THR A 1 379 ? -4.864 10.637 -4.043 1.00 86.06 379 THR A C 1
ATOM 2890 O O . THR A 1 379 ? -5.139 9.577 -4.601 1.00 86.06 379 THR A O 1
ATOM 2893 N N . ALA A 1 380 ? -3.733 11.295 -4.325 1.00 88.88 380 ALA A N 1
ATOM 2894 C CA . ALA A 1 380 ? -2.783 10.810 -5.336 1.00 88.88 380 ALA A CA 1
ATOM 2895 C C . ALA A 1 380 ? -2.173 9.448 -4.962 1.00 88.88 380 ALA A C 1
ATOM 2897 O O . ALA A 1 380 ? -2.113 8.552 -5.802 1.00 88.88 380 ALA A O 1
ATOM 2898 N N . GLY A 1 381 ? -1.820 9.259 -3.683 1.00 87.56 381 GLY A N 1
ATOM 2899 C CA . GLY A 1 381 ? -1.285 7.996 -3.162 1.00 87.56 381 GLY A CA 1
ATOM 2900 C C . GLY A 1 381 ? -2.200 6.787 -3.390 1.00 87.56 381 GLY A C 1
ATOM 2901 O O . GLY A 1 381 ? -1.704 5.723 -3.732 1.00 87.56 381 GLY A O 1
ATOM 2902 N N . PHE A 1 382 ? -3.528 6.952 -3.316 1.00 90.38 382 PHE A N 1
ATOM 2903 C CA . PHE A 1 382 ? -4.479 5.880 -3.653 1.00 90.38 382 PHE A CA 1
ATOM 2904 C C . PHE A 1 382 ? -4.317 5.428 -5.113 1.00 90.38 382 PHE A C 1
ATOM 2906 O O . PHE A 1 382 ? -4.171 4.240 -5.392 1.00 90.38 382 PHE A O 1
ATOM 2913 N N . HIS A 1 383 ? -4.285 6.383 -6.046 1.00 94.25 383 HIS A N 1
ATOM 2914 C CA . HIS A 1 383 ? -4.122 6.098 -7.473 1.00 94.25 383 HIS A CA 1
ATOM 2915 C C . HIS A 1 383 ? -2.742 5.527 -7.813 1.00 94.25 383 HIS A C 1
ATOM 2917 O O . HIS A 1 383 ? -2.649 4.652 -8.674 1.00 94.25 383 HIS A O 1
ATOM 2923 N N . ARG A 1 384 ? -1.681 5.982 -7.134 1.00 93.69 384 ARG A N 1
ATOM 2924 C CA . ARG A 1 384 ? -0.334 5.412 -7.269 1.00 93.69 384 ARG A CA 1
ATOM 2925 C C . ARG A 1 384 ? -0.309 3.961 -6.800 1.00 93.69 384 ARG A C 1
ATOM 2927 O O . ARG A 1 384 ? 0.059 3.091 -7.579 1.00 93.69 384 ARG A O 1
ATOM 2934 N N . ASP A 1 385 ? -0.767 3.692 -5.582 1.00 92.62 385 ASP A N 1
ATOM 2935 C CA . ASP A 1 385 ? -0.691 2.361 -4.980 1.00 92.62 385 ASP A CA 1
ATOM 2936 C C . ASP A 1 385 ? -1.573 1.350 -5.756 1.00 92.62 385 ASP A C 1
ATOM 2938 O O . ASP A 1 385 ? -1.136 0.231 -6.037 1.00 92.62 385 ASP A O 1
ATOM 2942 N N . CYS A 1 386 ? -2.758 1.757 -6.236 1.00 95.00 386 CYS A N 1
ATOM 2943 C CA . CYS A 1 386 ? -3.549 0.952 -7.180 1.00 95.00 386 CYS A CA 1
ATOM 2944 C C . CYS A 1 386 ? -2.852 0.766 -8.539 1.00 95.00 386 CYS A C 1
ATOM 2946 O O . CYS A 1 386 ? -2.935 -0.310 -9.133 1.00 95.00 386 CYS A O 1
ATOM 2948 N N . GLY A 1 387 ? -2.136 1.780 -9.033 1.00 95.94 387 GLY A N 1
ATOM 2949 C CA . GLY A 1 387 ? -1.311 1.679 -10.236 1.00 95.94 387 GLY A CA 1
ATOM 2950 C C . GLY A 1 387 ? -0.211 0.623 -10.098 1.00 95.94 387 GLY A C 1
ATOM 2951 O O . GLY A 1 387 ? -0.096 -0.264 -10.944 1.00 95.94 387 GLY A O 1
ATOM 2952 N N . THR A 1 388 ? 0.532 0.646 -8.990 1.00 91.56 388 THR A N 1
ATOM 2953 C CA . THR A 1 388 ? 1.551 -0.360 -8.665 1.00 91.56 388 THR A CA 1
ATOM 2954 C C . THR A 1 388 ? 0.940 -1.756 -8.492 1.00 91.56 388 THR A C 1
ATOM 2956 O O . THR A 1 388 ? 1.518 -2.732 -8.967 1.00 91.56 388 THR A O 1
ATOM 2959 N N . ALA A 1 389 ? -0.251 -1.877 -7.890 1.00 93.69 389 ALA A N 1
ATOM 2960 C CA . ALA A 1 389 ? -0.967 -3.153 -7.789 1.00 93.69 389 ALA A CA 1
ATOM 2961 C C . ALA A 1 389 ? -1.335 -3.740 -9.166 1.00 93.69 389 ALA A C 1
ATOM 2963 O O . ALA A 1 389 ? -1.139 -4.932 -9.405 1.00 93.69 389 ALA A O 1
ATOM 2964 N N . HIS A 1 390 ? -1.806 -2.906 -10.097 1.00 96.06 390 HIS A N 1
ATOM 2965 C CA . HIS A 1 390 ? -2.051 -3.319 -11.479 1.00 96.06 390 HIS A CA 1
ATOM 2966 C C . HIS A 1 390 ? -0.754 -3.743 -12.187 1.00 96.06 390 HIS A C 1
ATOM 2968 O O . HIS A 1 390 ? -0.711 -4.808 -12.805 1.00 96.06 390 HIS A O 1
ATOM 2974 N N . ALA A 1 391 ? 0.326 -2.968 -12.054 1.00 93.19 391 ALA A N 1
ATOM 2975 C CA . ALA A 1 391 ? 1.613 -3.287 -12.672 1.00 93.19 391 ALA A CA 1
ATOM 2976 C C . ALA A 1 391 ? 2.242 -4.581 -12.131 1.00 93.19 391 ALA A C 1
ATOM 2978 O O . ALA A 1 391 ? 2.838 -5.337 -12.900 1.00 93.19 391 ALA A O 1
ATOM 2979 N N . GLY A 1 392 ? 2.056 -4.874 -10.841 1.00 88.94 392 GLY A N 1
ATOM 2980 C CA . GLY A 1 392 ? 2.477 -6.125 -10.209 1.00 88.94 392 GLY A CA 1
ATOM 2981 C C . GLY A 1 392 ? 1.804 -7.378 -10.786 1.00 88.94 392 GLY A C 1
ATOM 2982 O O . GLY A 1 392 ? 2.396 -8.455 -10.778 1.00 88.94 392 GLY A O 1
ATOM 2983 N N . LEU A 1 393 ? 0.605 -7.232 -11.365 1.00 92.19 393 LEU A N 1
ATOM 2984 C CA . LEU A 1 393 ? -0.084 -8.272 -12.144 1.00 92.19 393 LEU A CA 1
ATOM 2985 C C . LEU A 1 393 ? 0.111 -8.128 -13.665 1.00 92.19 393 LEU A C 1
ATOM 2987 O O . LEU A 1 393 ? -0.558 -8.805 -14.438 1.00 92.19 393 LEU A O 1
ATOM 2991 N N . GLN A 1 394 ? 1.029 -7.263 -14.107 1.00 93.19 394 GLN A N 1
ATOM 2992 C CA . GLN A 1 394 ? 1.295 -6.944 -15.518 1.00 93.19 394 GLN A CA 1
ATOM 2993 C C . GLN A 1 394 ? 0.103 -6.304 -16.264 1.00 93.19 394 GLN A C 1
ATOM 2995 O O . GLN A 1 394 ? 0.114 -6.197 -17.491 1.00 93.19 394 GLN A O 1
ATOM 3000 N N . HIS A 1 395 ? -0.895 -5.789 -15.534 1.00 96.06 395 HIS A N 1
ATOM 3001 C CA . HIS A 1 395 ? -2.000 -4.972 -16.053 1.00 96.06 395 HIS A CA 1
ATOM 3002 C C . HIS A 1 395 ? -1.520 -3.529 -16.296 1.00 96.06 395 HIS A C 1
ATOM 3004 O O . HIS A 1 395 ? -1.955 -2.564 -15.665 1.00 96.06 395 HIS A O 1
ATOM 3010 N N . TYR A 1 396 ? -0.512 -3.382 -17.155 1.00 95.50 396 TYR A N 1
ATOM 3011 C CA . TYR A 1 396 ? 0.180 -2.113 -17.367 1.00 95.50 396 TYR A CA 1
ATOM 3012 C C . TYR A 1 396 ? -0.702 -0.976 -17.940 1.00 95.50 396 TYR A C 1
ATOM 3014 O O . TYR A 1 396 ? -0.471 0.171 -17.542 1.00 95.50 396 TYR A O 1
ATOM 3022 N N . PRO A 1 397 ? -1.694 -1.212 -18.830 1.00 96.25 397 PRO A N 1
ATOM 3023 C CA . PRO A 1 397 ? -2.593 -0.147 -19.290 1.00 96.25 397 PRO A CA 1
ATOM 3024 C C . PRO A 1 397 ? -3.388 0.484 -18.139 1.00 96.25 397 PRO A C 1
ATOM 3026 O O . PRO A 1 397 ? -3.482 1.709 -18.026 1.00 96.25 397 PRO A O 1
ATOM 3029 N N . GLU A 1 398 ? -3.911 -0.345 -17.239 1.00 96.44 398 GLU A N 1
ATOM 3030 C CA . GLU A 1 398 ? -4.618 0.064 -16.029 1.00 96.44 398 GLU A CA 1
ATOM 3031 C C . GLU A 1 398 ? -3.672 0.746 -15.034 1.00 96.44 398 GLU A C 1
ATOM 3033 O O . GLU A 1 398 ? -4.029 1.775 -14.462 1.00 96.44 398 GLU A O 1
ATOM 3038 N N . ALA A 1 399 ? -2.435 0.254 -14.895 1.00 97.06 399 ALA A N 1
ATOM 3039 C CA . ALA A 1 399 ? -1.409 0.885 -14.065 1.00 97.06 399 ALA A CA 1
ATOM 3040 C C . ALA A 1 399 ? -1.110 2.327 -14.509 1.00 97.06 399 ALA A C 1
ATOM 3042 O O . ALA A 1 399 ? -1.161 3.261 -13.706 1.00 97.06 399 ALA A O 1
ATOM 3043 N N . VAL A 1 400 ? -0.870 2.520 -15.811 1.00 97.69 400 VAL A N 1
ATOM 3044 C CA . VAL A 1 400 ? -0.683 3.844 -16.425 1.00 97.69 400 VAL A CA 1
ATOM 3045 C C . VAL A 1 400 ? -1.937 4.705 -16.281 1.00 97.69 400 VAL A C 1
ATOM 3047 O O . VAL A 1 400 ? -1.824 5.889 -15.974 1.00 97.69 400 VAL A O 1
ATOM 3050 N N . THR A 1 401 ? -3.134 4.139 -16.453 1.00 97.06 401 THR A N 1
ATOM 3051 C CA . THR A 1 401 ? -4.397 4.879 -16.293 1.00 97.06 401 THR A CA 1
ATOM 3052 C C . THR A 1 401 ? -4.568 5.412 -14.869 1.00 97.06 401 THR A C 1
ATOM 3054 O O . THR A 1 401 ? -4.963 6.568 -14.702 1.00 97.06 401 THR A O 1
ATOM 3057 N N . SER A 1 402 ? -4.234 4.611 -13.854 1.00 95.69 402 SER A N 1
ATOM 3058 C CA . SER A 1 402 ? -4.273 5.006 -12.442 1.00 95.69 402 SER A CA 1
ATOM 3059 C C . SER A 1 402 ? -3.221 6.072 -12.126 1.00 95.69 402 SER A C 1
ATOM 3061 O O . SER A 1 402 ? -3.563 7.148 -11.637 1.00 95.69 402 SER A O 1
ATOM 3063 N N . LEU A 1 403 ? -1.957 5.870 -12.509 1.00 96.62 403 LEU A N 1
ATOM 3064 C CA . LEU A 1 403 ? -0.900 6.871 -12.301 1.00 96.62 403 LEU A CA 1
ATOM 3065 C C . LEU A 1 403 ? -1.167 8.193 -13.044 1.00 96.62 403 LEU A C 1
ATOM 3067 O O . LEU A 1 403 ? -0.836 9.270 -12.547 1.00 96.62 403 LEU A O 1
ATOM 3071 N N . LEU A 1 404 ? -1.845 8.163 -14.195 1.00 96.81 404 LEU A N 1
ATOM 3072 C CA . LEU A 1 404 ? -2.311 9.380 -14.868 1.00 96.81 404 LEU A CA 1
ATOM 3073 C C . LEU A 1 404 ? -3.384 10.142 -14.070 1.00 96.81 404 LEU A C 1
ATOM 3075 O O . LEU A 1 404 ? -3.545 11.339 -14.288 1.00 96.81 404 LEU A O 1
ATOM 3079 N N . GLN A 1 405 ? -4.111 9.508 -13.145 1.00 96.12 405 GLN A N 1
ATOM 3080 C CA . GLN A 1 405 ? -4.929 10.232 -12.163 1.00 96.12 405 GLN A CA 1
ATOM 3081 C C . GLN A 1 405 ? -4.067 10.775 -11.015 1.00 96.12 405 GLN A C 1
ATOM 3083 O O . GLN A 1 405 ? -4.268 11.919 -10.614 1.00 96.12 405 GLN A O 1
ATOM 3088 N N . ALA A 1 406 ? -3.065 10.019 -10.545 1.00 95.19 406 ALA A N 1
ATOM 3089 C CA . ALA A 1 406 ? -2.112 10.500 -9.538 1.00 95.19 406 ALA A CA 1
ATOM 3090 C C . ALA A 1 406 ? -1.395 11.785 -10.003 1.00 95.19 406 ALA A C 1
ATOM 3092 O O . ALA A 1 406 ? -1.408 12.780 -9.286 1.00 95.19 406 ALA A O 1
ATOM 3093 N N . THR A 1 407 ? -0.894 11.831 -11.244 1.00 95.06 407 THR A N 1
ATOM 3094 C CA . THR A 1 407 ? -0.251 13.033 -11.828 1.00 95.06 407 THR A CA 1
ATOM 3095 C C . THR A 1 407 ? -1.187 14.228 -12.060 1.00 95.06 407 THR A C 1
ATOM 3097 O O . THR A 1 407 ? -0.706 15.344 -12.232 1.00 95.06 407 THR A O 1
ATOM 3100 N N . LYS A 1 408 ? -2.518 14.055 -12.059 1.00 95.75 408 LYS A N 1
ATOM 3101 C CA . LYS A 1 408 ? -3.458 15.199 -12.072 1.00 95.75 408 LYS A CA 1
ATOM 3102 C C . LYS A 1 408 ? -3.608 15.845 -10.696 1.00 95.75 408 LYS A C 1
ATOM 3104 O O . LYS A 1 408 ? -3.999 17.005 -10.620 1.00 95.75 408 LYS A O 1
ATOM 3109 N N . LEU A 1 409 ? -3.360 15.075 -9.639 1.00 93.81 409 LEU A N 1
ATOM 3110 C CA . LEU A 1 409 ? -3.466 15.501 -8.245 1.00 93.81 409 LEU A CA 1
ATOM 3111 C C . LEU A 1 409 ? -2.111 16.015 -7.731 1.00 93.81 409 LEU A C 1
ATOM 3113 O O . LEU A 1 409 ? -2.056 17.047 -7.074 1.00 93.81 409 LEU A O 1
ATOM 3117 N N . GLU A 1 410 ? -1.024 15.335 -8.101 1.00 94.00 410 GLU A N 1
ATOM 3118 C CA . GLU A 1 410 ? 0.365 15.694 -7.802 1.00 94.00 410 GLU A CA 1
ATOM 3119 C C . GLU A 1 410 ? 1.191 15.745 -9.107 1.00 94.00 410 GLU A C 1
ATOM 3121 O O . GLU A 1 410 ? 1.886 14.781 -9.445 1.00 94.00 410 GLU A O 1
ATOM 3126 N N . PRO A 1 411 ? 1.118 16.845 -9.882 1.00 93.31 411 PRO A N 1
ATOM 3127 C CA . PRO A 1 411 ? 1.801 16.956 -11.177 1.00 93.31 411 PRO A CA 1
ATOM 3128 C C . PRO A 1 411 ? 3.328 17.046 -11.072 1.00 93.31 411 PRO A C 1
ATOM 3130 O O . PRO A 1 411 ? 4.018 16.700 -12.029 1.00 93.31 411 PRO A O 1
ATOM 3133 N N . GLU A 1 412 ? 3.848 17.482 -9.924 1.00 93.25 412 GLU A N 1
ATOM 3134 C CA . GLU A 1 412 ? 5.283 17.633 -9.642 1.00 93.25 412 GLU A CA 1
ATOM 3135 C C . GLU A 1 412 ? 5.899 16.383 -8.984 1.00 93.25 412 GLU A C 1
ATOM 3137 O O . GLU A 1 412 ? 7.095 16.350 -8.710 1.00 93.25 412 GLU A O 1
ATOM 3142 N N . ASN A 1 413 ? 5.108 15.329 -8.744 1.00 90.06 413 ASN A N 1
ATOM 3143 C CA . ASN A 1 413 ? 5.614 14.082 -8.178 1.00 90.06 413 ASN A CA 1
ATOM 3144 C C . ASN A 1 413 ? 6.371 13.275 -9.251 1.00 90.06 413 ASN A C 1
ATOM 3146 O O . ASN A 1 413 ? 5.787 12.704 -10.177 1.00 90.06 413 ASN A O 1
ATOM 3150 N N . ILE A 1 414 ? 7.696 13.259 -9.106 1.00 91.25 414 ILE A N 1
ATOM 3151 C CA . ILE A 1 414 ? 8.664 12.675 -10.041 1.00 91.25 414 ILE A CA 1
ATOM 3152 C C . ILE A 1 414 ? 8.508 11.148 -10.149 1.00 91.25 414 ILE A C 1
ATOM 3154 O O . ILE A 1 414 ? 8.600 10.604 -11.253 1.00 91.25 414 ILE A O 1
ATOM 3158 N N . GLU A 1 415 ? 8.213 10.463 -9.037 1.00 88.81 415 GLU A N 1
ATOM 3159 C CA . GLU A 1 415 ? 8.035 9.002 -8.986 1.00 88.81 415 GLU A CA 1
ATOM 3160 C C . GLU A 1 415 ? 6.881 8.564 -9.897 1.00 88.81 415 GLU A C 1
ATOM 3162 O O . GLU A 1 415 ? 7.044 7.665 -10.721 1.00 88.81 415 GLU A O 1
ATOM 3167 N N . ASN A 1 416 ? 5.750 9.280 -9.848 1.00 91.94 416 ASN A N 1
ATOM 3168 C CA . ASN A 1 416 ? 4.590 8.990 -10.695 1.00 91.94 416 ASN A CA 1
ATOM 3169 C C . ASN A 1 416 ? 4.937 9.057 -12.198 1.00 91.94 416 ASN A C 1
ATOM 3171 O O . ASN A 1 416 ? 4.465 8.231 -12.979 1.00 91.94 416 ASN A O 1
ATOM 3175 N N . TRP A 1 417 ? 5.766 10.019 -12.627 1.00 95.56 417 TRP A N 1
ATOM 3176 C CA . TRP A 1 417 ? 6.201 10.131 -14.029 1.00 95.56 417 TRP A CA 1
ATOM 3177 C C . TRP A 1 417 ? 7.204 9.044 -14.430 1.00 95.56 417 TRP A C 1
ATOM 3179 O O . TRP A 1 417 ? 7.138 8.544 -15.559 1.00 95.56 417 TRP A O 1
ATOM 3189 N N . ASN A 1 418 ? 8.099 8.659 -13.516 1.00 94.00 418 ASN A N 1
ATOM 3190 C CA . ASN A 1 418 ? 9.017 7.542 -13.714 1.00 94.00 418 ASN A CA 1
ATOM 3191 C C . ASN A 1 418 ? 8.251 6.221 -13.898 1.00 94.00 418 ASN A C 1
ATOM 3193 O O . ASN A 1 418 ? 8.471 5.521 -14.886 1.00 94.00 418 ASN A O 1
ATOM 3197 N N . ASP A 1 419 ? 7.295 5.922 -13.019 1.00 94.31 419 ASP A N 1
ATOM 3198 C CA . ASP A 1 419 ? 6.512 4.684 -13.071 1.00 94.31 419 ASP A CA 1
ATOM 3199 C C . ASP A 1 419 ? 5.635 4.612 -14.328 1.00 94.31 419 ASP A C 1
ATOM 3201 O O . ASP A 1 419 ? 5.587 3.576 -14.994 1.00 94.31 419 ASP A O 1
ATOM 3205 N N . ILE A 1 420 ? 5.019 5.731 -14.742 1.00 97.31 420 ILE A N 1
ATOM 3206 C CA . ILE A 1 420 ? 4.320 5.810 -16.037 1.00 97.31 420 ILE A CA 1
ATOM 3207 C C . ILE A 1 420 ? 5.279 5.475 -17.186 1.00 97.31 420 ILE A C 1
ATOM 3209 O O . ILE A 1 420 ? 4.908 4.711 -18.076 1.00 97.31 420 ILE A O 1
ATOM 3213 N N . CYS A 1 421 ? 6.501 6.014 -17.183 1.00 97.00 421 CYS A N 1
ATOM 3214 C CA . CYS A 1 421 ? 7.487 5.730 -18.224 1.00 97.00 421 CYS A CA 1
ATOM 3215 C C . CYS A 1 421 ? 7.890 4.246 -18.262 1.00 97.00 421 CYS A C 1
ATOM 3217 O O . CYS A 1 421 ? 7.907 3.637 -19.337 1.00 97.00 421 CYS A O 1
ATOM 3219 N N . VAL A 1 422 ? 8.158 3.640 -17.101 1.00 95.94 422 VAL A N 1
ATOM 3220 C CA . VAL A 1 422 ? 8.489 2.211 -16.982 1.00 95.94 422 VAL A CA 1
ATOM 3221 C C . VAL A 1 422 ? 7.329 1.351 -17.487 1.00 95.94 422 VAL A C 1
ATOM 3223 O O . VAL A 1 422 ? 7.523 0.498 -18.354 1.00 95.94 422 VAL A O 1
ATOM 3226 N N . TYR A 1 423 ? 6.100 1.600 -17.033 1.00 96.69 423 TYR A N 1
ATOM 3227 C CA . TYR A 1 423 ? 4.945 0.789 -17.426 1.00 96.69 423 TYR A CA 1
ATOM 3228 C C . TYR A 1 423 ? 4.516 1.019 -18.882 1.00 96.69 423 TYR A C 1
ATOM 3230 O O . TYR A 1 423 ? 4.045 0.080 -19.522 1.00 96.69 423 TYR A O 1
ATOM 3238 N N . GLN A 1 424 ? 4.726 2.209 -19.458 1.00 97.75 424 GLN A N 1
ATOM 3239 C CA . GLN A 1 424 ? 4.579 2.435 -20.904 1.00 97.75 424 GLN A CA 1
ATOM 3240 C C . GLN A 1 424 ? 5.656 1.691 -21.706 1.00 97.75 424 GLN A C 1
ATOM 3242 O O . GLN A 1 424 ? 5.351 1.107 -22.745 1.00 97.75 424 GLN A O 1
ATOM 3247 N N . THR A 1 425 ? 6.894 1.635 -21.207 1.00 97.00 425 THR A N 1
ATOM 3248 C CA . THR A 1 425 ? 7.977 0.855 -21.826 1.00 97.00 425 THR A CA 1
ATOM 3249 C C . THR A 1 425 ? 7.646 -0.638 -21.830 1.00 97.00 425 THR A C 1
ATOM 3251 O O . THR A 1 425 ? 7.752 -1.288 -22.868 1.00 97.00 425 THR A O 1
ATOM 3254 N N . LEU A 1 426 ? 7.151 -1.179 -20.712 1.00 94.19 426 LEU A N 1
ATOM 3255 C CA . LEU A 1 426 ? 6.742 -2.586 -20.600 1.00 94.19 426 LEU A CA 1
ATOM 3256 C C . LEU A 1 426 ? 5.511 -2.952 -21.457 1.00 94.19 426 LEU A C 1
ATOM 3258 O O . LEU A 1 426 ? 5.330 -4.127 -21.771 1.00 94.19 426 LEU A O 1
ATOM 3262 N N . GLN A 1 427 ? 4.720 -1.967 -21.897 1.00 94.69 427 GLN A N 1
ATOM 3263 C CA . GLN A 1 427 ? 3.639 -2.131 -22.886 1.00 94.69 427 GLN A CA 1
ATOM 3264 C C . GLN A 1 427 ? 4.110 -2.095 -24.347 1.00 94.69 427 GLN A C 1
ATOM 3266 O O . GLN A 1 427 ? 3.307 -2.339 -25.244 1.00 94.69 427 GLN A O 1
ATOM 3271 N N . GLY A 1 428 ? 5.370 -1.740 -24.615 1.00 94.94 428 GLY A N 1
ATOM 3272 C CA . GLY A 1 428 ? 5.837 -1.439 -25.972 1.00 94.94 428 GLY A CA 1
ATOM 3273 C C . GLY A 1 428 ? 5.499 -0.021 -26.460 1.00 94.94 428 GLY A C 1
ATOM 3274 O O . GLY A 1 428 ? 5.754 0.316 -27.614 1.00 94.94 428 GLY A O 1
ATOM 3275 N N . ALA A 1 429 ? 4.942 0.843 -25.604 1.00 97.31 429 ALA A N 1
ATOM 3276 C CA . ALA A 1 429 ? 4.528 2.206 -25.946 1.00 97.31 429 ALA A CA 1
ATOM 3277 C C . ALA A 1 429 ? 5.705 3.204 -25.866 1.00 97.31 429 ALA A C 1
ATOM 3279 O O . ALA A 1 429 ? 5.635 4.224 -25.178 1.00 97.31 429 ALA A O 1
ATOM 3280 N N . PHE A 1 430 ? 6.808 2.907 -26.561 1.00 97.44 430 PHE A N 1
ATOM 3281 C CA . PHE A 1 430 ? 8.109 3.563 -26.363 1.00 97.44 430 PHE A CA 1
ATOM 3282 C C . PHE A 1 430 ? 8.083 5.093 -26.551 1.00 97.44 430 PHE A C 1
ATOM 3284 O O . PHE A 1 430 ? 8.632 5.818 -25.726 1.00 97.44 430 PHE A O 1
ATOM 3291 N N . THR A 1 431 ? 7.379 5.623 -27.557 1.00 96.44 431 THR A N 1
ATOM 3292 C CA . THR A 1 431 ? 7.249 7.083 -27.770 1.00 96.44 431 THR A CA 1
ATOM 3293 C C . THR A 1 431 ? 6.452 7.783 -26.657 1.00 96.44 431 THR A C 1
ATOM 3295 O O . THR A 1 431 ? 6.736 8.930 -26.299 1.00 96.44 431 THR A O 1
ATOM 3298 N N . ALA A 1 432 ? 5.468 7.097 -26.063 1.00 97.31 432 ALA A N 1
ATOM 3299 C CA . ALA A 1 432 ? 4.758 7.612 -24.894 1.00 97.31 432 ALA A CA 1
ATOM 3300 C C . ALA A 1 432 ? 5.680 7.605 -23.665 1.00 97.31 432 ALA A C 1
ATOM 3302 O O . ALA A 1 432 ? 5.773 8.620 -22.972 1.00 97.31 432 ALA A O 1
ATOM 3303 N N . ALA A 1 433 ? 6.437 6.519 -23.468 1.00 97.88 433 ALA A N 1
ATOM 3304 C CA . ALA A 1 433 ? 7.423 6.405 -22.397 1.00 97.88 433 ALA A CA 1
ATOM 3305 C C . ALA A 1 433 ? 8.476 7.523 -22.462 1.00 97.88 433 ALA A C 1
ATOM 3307 O O . ALA A 1 433 ? 8.699 8.192 -21.457 1.00 97.88 433 ALA A O 1
ATOM 3308 N N . GLN A 1 434 ? 9.035 7.816 -23.645 1.00 97.69 434 GLN A N 1
ATOM 3309 C CA . GLN A 1 434 ? 9.937 8.960 -23.856 1.00 97.69 434 GLN A CA 1
ATOM 3310 C C . GLN A 1 434 ? 9.329 10.269 -23.328 1.00 97.69 434 GLN A C 1
ATOM 3312 O O . GLN A 1 434 ? 9.991 11.018 -22.612 1.00 97.69 434 GLN A O 1
ATOM 3317 N N . SER A 1 435 ? 8.054 10.528 -23.632 1.00 96.75 435 SER A N 1
ATOM 3318 C CA . SER A 1 435 ? 7.347 11.740 -23.196 1.00 96.75 435 SER A CA 1
ATOM 3319 C C . SER A 1 435 ? 7.155 11.794 -21.674 1.00 96.75 435 SER A C 1
ATOM 3321 O O . SER A 1 435 ? 7.318 12.853 -21.068 1.00 96.75 435 SER A O 1
ATOM 3323 N N . SER A 1 436 ? 6.833 10.663 -21.043 1.00 95.94 436 SER A N 1
ATOM 3324 C CA . SER A 1 436 ? 6.614 10.567 -19.592 1.00 95.94 436 SER A CA 1
ATOM 3325 C C . SER A 1 436 ? 7.922 10.653 -18.802 1.00 95.94 436 SER A C 1
ATOM 3327 O O . SER A 1 436 ? 8.023 11.456 -17.877 1.00 95.94 436 SER A O 1
ATOM 3329 N N . CYS A 1 437 ? 8.961 9.924 -19.224 1.00 95.06 437 CYS A N 1
ATOM 3330 C CA . CYS A 1 437 ? 10.305 10.047 -18.659 1.00 95.06 437 CYS A CA 1
ATOM 3331 C C . CYS A 1 437 ? 10.843 11.469 -18.801 1.00 95.06 437 CYS A C 1
ATOM 3333 O O . CYS A 1 437 ? 11.464 11.990 -17.876 1.00 95.06 437 CYS A O 1
ATOM 3335 N N . ARG A 1 438 ? 10.591 12.119 -19.946 1.00 95.50 438 ARG A N 1
ATOM 3336 C CA . ARG A 1 438 ? 11.046 13.488 -20.171 1.00 95.50 438 ARG A CA 1
ATOM 3337 C C . ARG A 1 438 ? 10.409 14.475 -19.191 1.00 95.50 438 ARG A C 1
ATOM 3339 O O . ARG A 1 438 ? 11.128 15.320 -18.675 1.00 95.50 438 ARG A O 1
ATOM 3346 N N . LYS A 1 439 ? 9.119 14.323 -18.868 1.00 94.88 439 LYS A N 1
ATOM 3347 C CA . LYS A 1 439 ? 8.463 15.117 -17.813 1.00 94.88 439 LYS A CA 1
ATOM 3348 C C . LYS A 1 439 ? 9.099 14.909 -16.441 1.00 94.88 439 LYS A C 1
ATOM 3350 O O . LYS A 1 439 ? 9.379 15.894 -15.771 1.00 94.88 439 LYS A O 1
ATOM 3355 N N . GLY A 1 440 ? 9.360 13.660 -16.045 1.00 93.19 440 GLY A N 1
ATOM 3356 C CA . GLY A 1 440 ? 10.056 13.369 -14.785 1.00 93.19 440 GLY A CA 1
ATOM 3357 C C . GLY A 1 440 ? 11.445 14.016 -14.732 1.00 93.19 440 GLY A C 1
ATOM 3358 O O . GLY A 1 440 ? 11.788 14.664 -13.749 1.00 93.19 440 GLY A O 1
ATOM 3359 N N . TYR A 1 441 ? 12.208 13.917 -15.823 1.00 93.44 441 TYR A N 1
ATOM 3360 C CA . TYR A 1 441 ? 13.535 14.526 -15.955 1.00 93.44 441 TYR A CA 1
ATOM 3361 C C . TYR A 1 441 ? 13.519 16.067 -15.951 1.00 93.44 441 TYR A C 1
ATOM 3363 O O . TYR A 1 441 ? 14.432 16.695 -15.419 1.00 93.44 441 TYR A O 1
ATOM 3371 N N . ASP A 1 442 ? 12.508 16.692 -16.563 1.00 93.94 442 ASP A N 1
ATOM 3372 C CA . ASP A 1 442 ? 12.374 18.153 -16.577 1.00 93.94 442 ASP A CA 1
ATOM 3373 C C . ASP A 1 442 ? 11.946 18.710 -15.194 1.00 93.94 442 ASP A C 1
ATOM 3375 O O . ASP A 1 442 ? 12.141 19.900 -14.946 1.00 93.94 442 ASP A O 1
ATOM 3379 N N . LEU A 1 443 ? 11.416 17.867 -14.289 1.00 91.94 443 LEU A N 1
ATOM 3380 C CA . LEU A 1 443 ? 11.170 18.191 -12.872 1.00 91.94 443 LEU A CA 1
ATOM 3381 C C . LEU A 1 443 ? 12.439 18.037 -12.012 1.00 91.94 443 LEU A C 1
ATOM 3383 O O . LEU A 1 443 ? 12.764 18.939 -11.243 1.00 91.94 443 LEU A O 1
ATOM 3387 N N . ASP A 1 444 ? 13.170 16.926 -12.157 1.00 85.44 444 ASP A N 1
ATOM 3388 C CA . ASP A 1 444 ? 14.471 16.704 -11.511 1.00 85.44 444 ASP A CA 1
ATOM 3389 C C . ASP A 1 444 ? 15.450 15.994 -12.457 1.00 85.44 444 ASP A C 1
ATOM 3391 O O . ASP A 1 444 ? 15.257 14.850 -12.876 1.00 85.44 444 ASP A O 1
ATOM 3395 N N . ASN A 1 445 ? 16.548 16.687 -12.762 1.00 83.75 445 ASN A N 1
ATOM 3396 C CA . ASN A 1 445 ? 17.588 16.226 -13.675 1.00 83.75 445 ASN A CA 1
ATOM 3397 C C . ASN A 1 445 ? 18.797 15.571 -12.981 1.00 83.75 445 ASN A C 1
ATOM 3399 O O . ASN A 1 445 ? 19.759 15.240 -13.670 1.00 83.75 445 ASN A O 1
ATOM 3403 N N . GLN A 1 446 ? 18.779 15.375 -11.658 1.00 85.25 446 GLN A N 1
ATOM 3404 C CA . GLN A 1 446 ? 19.867 14.721 -10.912 1.00 85.25 446 GLN A CA 1
ATOM 3405 C C . GLN A 1 446 ? 19.631 13.217 -10.686 1.00 85.25 446 GLN A C 1
ATOM 3407 O O . GLN A 1 446 ? 20.538 12.499 -10.264 1.00 85.25 446 GLN A O 1
ATOM 3412 N N . GLN A 1 447 ? 18.440 12.704 -11.003 1.00 85.31 447 GLN A N 1
ATOM 3413 C CA . GLN A 1 447 ? 18.102 11.294 -10.808 1.00 85.31 447 GLN A CA 1
ATOM 3414 C C . GLN A 1 447 ? 18.510 10.434 -12.013 1.00 85.31 447 GLN A C 1
ATOM 3416 O O . GLN A 1 447 ? 17.854 10.421 -13.058 1.00 85.31 447 GLN A O 1
ATOM 3421 N N . TYR A 1 448 ? 19.580 9.648 -11.848 1.00 92.81 448 TYR A N 1
ATOM 3422 C CA . TYR A 1 448 ? 20.053 8.718 -12.881 1.00 92.81 448 TYR A CA 1
ATOM 3423 C C . TYR A 1 448 ? 18.986 7.718 -13.391 1.00 92.81 448 TYR A C 1
ATOM 3425 O O . TYR A 1 448 ? 19.020 7.439 -14.593 1.00 92.81 448 TYR A O 1
ATOM 3433 N N . PRO A 1 449 ? 18.021 7.202 -12.586 1.00 92.31 449 PRO A N 1
ATOM 3434 C CA . PRO A 1 449 ? 17.028 6.245 -13.081 1.00 92.31 449 PRO A CA 1
ATOM 3435 C C . PRO A 1 449 ? 16.145 6.823 -14.190 1.00 92.31 449 PRO A C 1
ATOM 3437 O O . PRO A 1 449 ? 15.876 6.138 -15.170 1.00 92.31 449 PRO A O 1
ATOM 3440 N N . LEU A 1 450 ? 15.776 8.106 -14.112 1.00 91.38 450 LEU A N 1
ATOM 3441 C CA . LEU A 1 450 ? 15.009 8.779 -15.164 1.00 91.38 450 LEU A CA 1
ATOM 3442 C C . LEU A 1 450 ? 15.803 8.933 -16.461 1.00 91.38 450 LEU A C 1
ATOM 3444 O O . LEU A 1 450 ? 15.257 8.734 -17.545 1.00 91.38 450 LEU A O 1
ATOM 3448 N N . MET A 1 451 ? 17.100 9.242 -16.369 1.00 95.69 451 MET A N 1
ATOM 3449 C CA . MET A 1 451 ? 17.972 9.296 -17.547 1.00 95.69 451 MET A CA 1
ATOM 3450 C C . MET A 1 451 ? 18.130 7.916 -18.197 1.00 95.69 451 MET A C 1
ATOM 3452 O O . MET A 1 451 ? 18.109 7.814 -19.422 1.00 95.69 451 MET A O 1
ATOM 3456 N N . VAL A 1 452 ? 18.261 6.859 -17.387 1.00 97.62 452 VAL A N 1
ATOM 3457 C CA . VAL A 1 452 ? 18.325 5.462 -17.845 1.00 97.62 452 VAL A CA 1
ATOM 3458 C C . VAL A 1 452 ? 17.008 5.046 -18.487 1.00 97.62 452 VAL A C 1
ATOM 3460 O O . VAL A 1 452 ? 17.023 4.530 -19.597 1.00 97.62 452 VAL A O 1
ATOM 3463 N N . ASN A 1 453 ? 15.866 5.330 -17.863 1.00 97.38 453 ASN A N 1
ATOM 3464 C CA . ASN A 1 453 ? 14.555 4.981 -18.404 1.00 97.38 453 ASN A CA 1
ATOM 3465 C C . ASN A 1 453 ? 14.241 5.757 -19.695 1.00 97.38 453 ASN A C 1
ATOM 3467 O O . ASN A 1 453 ? 13.691 5.188 -20.639 1.00 97.38 453 ASN A O 1
ATOM 3471 N N . LEU A 1 454 ? 14.682 7.015 -19.805 1.00 97.12 454 LEU A N 1
ATOM 3472 C CA . LEU A 1 454 ? 14.601 7.780 -21.050 1.00 97.12 454 LEU A CA 1
ATOM 3473 C C . LEU A 1 454 ? 15.515 7.189 -22.138 1.00 97.12 454 LEU A C 1
ATOM 3475 O O . LEU A 1 454 ? 15.094 7.056 -23.286 1.00 97.12 454 LEU A O 1
ATOM 3479 N N . ALA A 1 455 ? 16.736 6.776 -21.783 1.00 98.19 455 ALA A N 1
ATOM 3480 C CA . ALA A 1 455 ? 17.648 6.081 -22.691 1.00 98.19 455 ALA A CA 1
ATOM 3481 C C . ALA A 1 455 ? 17.081 4.729 -23.161 1.00 98.19 455 ALA A C 1
ATOM 3483 O O . ALA A 1 455 ? 17.122 4.440 -24.356 1.00 98.19 455 ALA A O 1
ATOM 3484 N N . ASN A 1 456 ? 16.498 3.942 -22.252 1.00 98.44 456 ASN A N 1
ATOM 3485 C CA . ASN A 1 456 ? 15.788 2.694 -22.531 1.00 98.44 456 ASN A CA 1
ATOM 3486 C C . ASN A 1 456 ? 14.650 2.944 -23.540 1.00 98.44 456 ASN A C 1
ATOM 3488 O O . ASN A 1 456 ? 14.568 2.260 -24.559 1.00 98.44 456 ASN A O 1
ATOM 3492 N N . ALA A 1 457 ? 13.818 3.968 -23.314 1.00 98.06 457 ALA A N 1
ATOM 3493 C CA . ALA A 1 457 ? 12.698 4.317 -24.190 1.00 98.06 457 ALA A CA 1
ATOM 3494 C C . ALA A 1 457 ? 13.133 4.834 -25.581 1.00 98.06 457 ALA A C 1
ATOM 3496 O O . ALA A 1 457 ? 12.462 4.556 -26.577 1.00 98.06 457 ALA A O 1
ATOM 3497 N N . TYR A 1 458 ? 14.261 5.547 -25.689 1.00 98.50 458 TYR A N 1
ATOM 3498 C CA . TYR A 1 458 ? 14.866 5.880 -26.988 1.00 98.50 458 TYR A CA 1
ATOM 3499 C C . TYR A 1 458 ? 15.448 4.646 -27.684 1.00 98.50 458 TYR A C 1
ATOM 3501 O O . TYR A 1 458 ? 15.179 4.427 -28.862 1.00 98.50 458 TYR A O 1
ATOM 3509 N N . LEU A 1 459 ? 16.186 3.800 -26.961 1.00 98.56 459 LEU A N 1
ATOM 3510 C CA . LEU A 1 459 ? 16.792 2.592 -27.520 1.00 98.56 459 LEU A CA 1
ATOM 3511 C C . LEU A 1 459 ? 15.724 1.662 -28.093 1.00 98.56 459 LEU A C 1
ATOM 3513 O O . LEU A 1 459 ? 15.858 1.204 -29.223 1.00 98.56 459 LEU A O 1
ATOM 3517 N N . LEU A 1 460 ? 14.651 1.423 -27.339 1.00 98.31 460 LEU A N 1
ATOM 3518 C CA . LEU A 1 460 ? 13.562 0.531 -27.730 1.00 98.31 460 LEU A CA 1
ATOM 3519 C C . LEU A 1 460 ? 12.761 1.060 -28.932 1.00 98.31 460 LEU A C 1
ATOM 3521 O O . LEU A 1 460 ? 12.359 0.271 -29.790 1.00 98.31 460 LEU A O 1
ATOM 3525 N N . ALA A 1 461 ? 12.632 2.384 -29.067 1.00 97.69 461 ALA A N 1
ATOM 3526 C CA . ALA A 1 461 ? 12.090 3.029 -30.266 1.00 97.69 461 ALA A CA 1
ATOM 3527 C C . ALA A 1 461 ? 13.012 2.940 -31.506 1.00 97.69 461 ALA A C 1
ATOM 3529 O O . ALA A 1 461 ? 12.555 3.209 -32.614 1.00 97.69 461 ALA A O 1
ATOM 3530 N N . GLY A 1 462 ? 14.278 2.531 -31.341 1.00 96.75 462 GLY A N 1
ATOM 3531 C CA . GLY A 1 462 ? 15.287 2.436 -32.407 1.00 96.75 462 GLY A CA 1
ATOM 3532 C C . GLY A 1 462 ? 16.278 3.608 -32.457 1.00 96.75 462 GLY A C 1
ATOM 3533 O O . GLY A 1 462 ? 17.206 3.600 -33.265 1.00 96.75 462 GLY A O 1
ATOM 3534 N N . ASP A 1 463 ? 16.147 4.598 -31.570 1.00 97.75 463 ASP A N 1
ATOM 3535 C CA . ASP A 1 463 ? 16.972 5.811 -31.530 1.00 97.75 463 ASP A CA 1
ATOM 3536 C C . ASP A 1 463 ? 18.291 5.595 -30.758 1.00 97.75 463 ASP A C 1
ATOM 3538 O O . ASP A 1 463 ? 18.629 6.329 -29.823 1.00 97.75 463 ASP A O 1
ATOM 3542 N N . TYR A 1 464 ? 19.068 4.576 -31.144 1.00 97.56 464 TYR A N 1
ATOM 3543 C CA . TYR A 1 464 ? 20.272 4.130 -30.423 1.00 97.56 464 TYR A CA 1
ATOM 3544 C C . TYR A 1 464 ? 21.274 5.256 -30.095 1.00 97.56 464 TYR A C 1
ATOM 3546 O O . TYR A 1 464 ? 21.871 5.279 -29.016 1.00 97.56 464 TYR A O 1
ATOM 3554 N N . ASN A 1 465 ? 21.464 6.211 -31.011 1.00 97.56 465 ASN A N 1
ATOM 3555 C CA . ASN A 1 465 ? 22.391 7.326 -30.799 1.00 97.56 465 ASN A CA 1
ATOM 3556 C C . ASN A 1 465 ? 21.910 8.273 -29.687 1.00 97.56 465 ASN A C 1
ATOM 3558 O O . ASN A 1 465 ? 22.714 8.677 -28.850 1.00 97.56 465 ASN A O 1
ATOM 3562 N N . ILE A 1 466 ? 20.605 8.567 -29.636 1.00 98.12 466 ILE A N 1
ATOM 3563 C CA . ILE A 1 466 ? 19.998 9.406 -28.591 1.00 98.12 466 ILE A CA 1
ATOM 3564 C C . ILE A 1 466 ? 20.029 8.662 -27.250 1.00 98.12 466 ILE A C 1
ATOM 3566 O O . ILE A 1 466 ? 20.363 9.248 -26.221 1.00 98.12 466 ILE A O 1
ATOM 3570 N N . ALA A 1 467 ? 19.777 7.349 -27.256 1.00 98.31 467 ALA A N 1
ATOM 3571 C CA . ALA A 1 467 ? 19.921 6.516 -26.065 1.00 98.31 467 ALA A CA 1
ATOM 3572 C C . ALA A 1 467 ? 21.340 6.586 -25.471 1.00 98.31 467 ALA A C 1
ATOM 3574 O O . ALA A 1 467 ? 21.490 6.795 -24.268 1.00 98.31 467 ALA A O 1
ATOM 3575 N N . LEU A 1 468 ? 22.390 6.496 -26.300 1.00 98.19 468 LEU A N 1
ATOM 3576 C CA . LEU A 1 468 ? 23.774 6.666 -25.839 1.00 98.19 468 LEU A CA 1
ATOM 3577 C C . LEU A 1 468 ? 24.055 8.049 -25.238 1.00 98.19 468 LEU A C 1
ATOM 3579 O O . LEU A 1 468 ? 24.827 8.139 -24.285 1.00 98.19 468 LEU A O 1
ATOM 3583 N N . GLU A 1 469 ? 23.461 9.126 -25.753 1.00 97.75 469 GLU A N 1
ATOM 3584 C CA . GLU A 1 469 ? 23.602 10.457 -25.145 1.00 97.75 469 GLU A CA 1
ATOM 3585 C C . GLU A 1 469 ? 22.985 10.521 -23.744 1.00 97.75 469 GLU A C 1
ATOM 3587 O O . GLU A 1 469 ? 23.572 11.122 -22.843 1.00 97.75 469 GLU A O 1
ATOM 3592 N N . TRP A 1 470 ? 21.844 9.865 -23.529 1.00 97.88 470 TRP A N 1
ATOM 3593 C CA . TRP A 1 470 ? 21.216 9.777 -22.210 1.00 97.88 470 TRP A CA 1
ATOM 3594 C C . TRP A 1 470 ? 21.976 8.857 -21.251 1.00 97.88 470 TRP A C 1
ATOM 3596 O O . TRP A 1 470 ? 22.236 9.264 -20.118 1.00 97.88 470 TRP A O 1
ATOM 3606 N N . TYR A 1 471 ? 22.450 7.691 -21.702 1.00 98.12 471 TYR A N 1
ATOM 3607 C CA . TYR A 1 471 ? 23.317 6.842 -20.879 1.00 98.12 471 TYR A CA 1
ATOM 3608 C C . TYR A 1 471 ? 24.620 7.558 -20.481 1.00 98.12 471 TYR A C 1
ATOM 3610 O O . TYR A 1 471 ? 25.055 7.428 -19.340 1.00 98.12 471 TYR A O 1
ATOM 3618 N N . ARG A 1 472 ? 25.220 8.378 -21.361 1.00 97.31 472 ARG A N 1
ATOM 3619 C CA . ARG A 1 472 ? 26.395 9.212 -21.022 1.00 97.31 472 ARG A CA 1
ATOM 3620 C C . ARG A 1 472 ? 26.128 10.215 -19.902 1.00 97.31 472 ARG A C 1
ATOM 3622 O O . ARG A 1 472 ? 27.031 10.459 -19.110 1.00 97.31 472 ARG A O 1
ATOM 3629 N N . LYS A 1 473 ? 24.921 10.785 -19.823 1.00 95.56 473 LYS A N 1
ATOM 3630 C CA . LYS A 1 473 ? 24.523 11.663 -18.709 1.00 95.56 473 LYS A CA 1
ATOM 3631 C C . LYS A 1 473 ? 24.273 10.871 -17.422 1.00 95.56 473 LYS A C 1
ATOM 3633 O O . LYS A 1 473 ? 24.597 11.358 -16.347 1.00 95.56 473 LYS A O 1
ATOM 3638 N N . ALA A 1 474 ? 23.737 9.654 -17.540 1.00 96.31 474 ALA A N 1
ATOM 3639 C CA . ALA A 1 474 ? 23.414 8.802 -16.399 1.00 96.31 474 ALA A CA 1
ATOM 3640 C C . ALA A 1 474 ? 24.652 8.195 -15.720 1.00 96.31 474 ALA A C 1
ATOM 3642 O O . ALA A 1 474 ? 24.720 8.171 -14.494 1.00 96.31 474 ALA A O 1
ATOM 3643 N N . VAL A 1 475 ? 25.630 7.704 -16.495 1.00 97.31 475 VAL A N 1
ATOM 3644 C CA . VAL A 1 475 ? 26.790 6.938 -15.988 1.00 97.31 475 VAL A CA 1
ATOM 3645 C C . VAL A 1 475 ? 27.548 7.620 -14.836 1.00 97.31 475 VAL A C 1
ATOM 3647 O O . VAL A 1 475 ? 27.847 6.917 -13.870 1.00 97.31 475 VAL A O 1
ATOM 3650 N N . PRO A 1 476 ? 27.832 8.940 -14.846 1.00 95.69 476 PRO A N 1
ATOM 3651 C CA . PRO A 1 476 ? 28.477 9.620 -13.718 1.00 95.69 476 PRO A CA 1
ATOM 3652 C C . PRO A 1 476 ? 27.673 9.599 -12.407 1.00 95.69 476 PRO A C 1
ATOM 3654 O O . PRO A 1 476 ? 28.260 9.720 -11.337 1.00 95.69 476 PRO A O 1
ATOM 3657 N N . LEU A 1 477 ? 26.348 9.435 -12.476 1.00 95.06 477 LEU A N 1
ATOM 3658 C CA . LEU A 1 477 ? 25.422 9.556 -11.341 1.00 95.06 477 LEU A CA 1
ATOM 3659 C C . LEU A 1 477 ? 24.994 8.206 -10.734 1.00 95.06 477 LEU A C 1
ATOM 3661 O O . LEU A 1 477 ? 24.339 8.179 -9.695 1.00 95.06 477 LEU A O 1
ATOM 3665 N N . ILE A 1 478 ? 25.353 7.076 -11.353 1.00 95.81 478 ILE A N 1
ATOM 3666 C CA . ILE A 1 478 ? 25.054 5.739 -10.810 1.00 95.81 478 ILE A CA 1
ATOM 3667 C C . ILE A 1 478 ? 25.896 5.525 -9.532 1.00 95.81 478 ILE A C 1
ATOM 3669 O O . ILE A 1 478 ? 27.116 5.672 -9.590 1.00 95.81 478 ILE A O 1
ATOM 3673 N N . PRO A 1 479 ? 25.336 5.166 -8.366 1.00 94.50 479 PRO A N 1
ATOM 3674 C CA . PRO A 1 479 ? 26.102 5.197 -7.117 1.00 94.50 479 PRO A CA 1
ATOM 3675 C C . PRO A 1 479 ? 27.159 4.086 -7.014 1.00 94.50 479 PRO A C 1
ATOM 3677 O O . PRO A 1 479 ? 28.246 4.328 -6.496 1.00 94.50 479 PRO A O 1
ATOM 3680 N N . SER A 1 480 ? 26.885 2.884 -7.530 1.00 95.38 480 SER A N 1
ATOM 3681 C CA . SER A 1 480 ? 27.773 1.725 -7.373 1.00 95.38 480 SER A CA 1
ATOM 3682 C C . SER A 1 480 ? 27.645 0.708 -8.514 1.00 95.38 480 SER A C 1
ATOM 3684 O O . SER A 1 480 ? 26.776 0.832 -9.383 1.00 95.38 480 SER A O 1
ATOM 3686 N N . ARG A 1 481 ? 28.525 -0.303 -8.523 1.00 93.94 481 ARG A N 1
ATOM 3687 C CA . ARG A 1 481 ? 28.489 -1.394 -9.509 1.00 93.94 481 ARG A CA 1
ATOM 3688 C C . ARG A 1 481 ? 27.230 -2.247 -9.340 1.00 93.94 481 ARG A C 1
ATOM 3690 O O . ARG A 1 481 ? 26.619 -2.635 -10.326 1.00 93.94 481 ARG A O 1
ATOM 3697 N N . GLU A 1 482 ? 26.799 -2.459 -8.104 1.00 93.44 482 GLU A N 1
ATOM 3698 C CA . GLU A 1 482 ? 25.574 -3.181 -7.761 1.00 93.44 482 GLU A CA 1
ATOM 3699 C C . GLU A 1 482 ? 24.339 -2.445 -8.304 1.00 93.44 482 GLU A C 1
ATOM 3701 O O . GLU A 1 482 ? 23.431 -3.081 -8.834 1.00 93.44 482 GLU A O 1
ATOM 3706 N N . ALA A 1 483 ? 24.320 -1.107 -8.253 1.00 91.81 483 ALA A N 1
ATOM 3707 C CA . ALA A 1 483 ? 23.250 -0.297 -8.844 1.00 91.81 483 ALA A CA 1
ATOM 3708 C C . ALA A 1 483 ? 23.248 -0.352 -10.386 1.00 91.81 483 ALA A C 1
ATOM 3710 O O . ALA A 1 483 ? 22.186 -0.423 -11.003 1.00 91.81 483 ALA A O 1
ATOM 3711 N N . LEU A 1 484 ? 24.428 -0.379 -11.019 1.00 95.69 484 LEU A N 1
ATOM 3712 C CA . LEU A 1 484 ? 24.561 -0.602 -12.463 1.00 95.69 484 LEU A CA 1
ATOM 3713 C C . LEU A 1 484 ? 24.039 -1.995 -12.876 1.00 95.69 484 LEU A C 1
ATOM 3715 O O . LEU A 1 484 ? 23.323 -2.123 -13.871 1.00 95.69 484 LEU A O 1
ATOM 3719 N N . GLU A 1 485 ? 24.419 -3.033 -12.129 1.00 92.75 485 GLU A N 1
ATOM 3720 C CA . GLU A 1 485 ? 24.089 -4.430 -12.424 1.00 92.75 485 GLU A CA 1
ATOM 3721 C C . GLU A 1 485 ? 22.613 -4.760 -12.156 1.00 92.75 485 GLU A C 1
ATOM 3723 O O . GLU A 1 485 ? 22.013 -5.477 -12.956 1.00 92.75 485 GLU A O 1
ATOM 3728 N N . SER A 1 486 ? 22.017 -4.212 -11.089 1.00 86.06 486 SER A N 1
ATOM 3729 C CA . SER A 1 486 ? 20.611 -4.447 -10.709 1.00 86.06 486 SER A CA 1
ATOM 3730 C C . SER A 1 486 ? 19.586 -3.572 -11.442 1.00 86.06 486 SER A C 1
ATOM 3732 O O . SER A 1 486 ? 18.429 -3.974 -11.526 1.00 86.06 486 SER A O 1
ATOM 3734 N N . GLY A 1 487 ? 19.992 -2.421 -11.991 1.00 92.94 487 GLY A N 1
ATOM 3735 C CA . GLY A 1 487 ? 19.150 -1.567 -12.837 1.00 92.94 487 GLY A CA 1
ATOM 3736 C C . GLY A 1 487 ? 19.535 -1.653 -14.323 1.00 92.94 487 GLY A C 1
ATOM 3737 O O . GLY A 1 487 ? 19.151 -2.615 -14.990 1.00 92.94 487 GLY A O 1
ATOM 3738 N N . PRO A 1 488 ? 20.324 -0.701 -14.868 1.00 96.00 488 PRO A N 1
ATOM 3739 C CA . PRO A 1 488 ? 20.539 -0.551 -16.314 1.00 96.00 488 PRO A CA 1
ATOM 3740 C C . PRO A 1 488 ? 20.961 -1.825 -17.065 1.00 96.00 488 PRO A C 1
ATOM 3742 O O . PRO A 1 488 ? 20.517 -2.069 -18.189 1.00 96.00 488 PRO A O 1
ATOM 3745 N N . LEU A 1 489 ? 21.837 -2.654 -16.483 1.00 97.38 489 LEU A N 1
ATOM 3746 C CA . LEU A 1 489 ? 22.305 -3.880 -17.145 1.00 97.38 489 LEU A CA 1
ATOM 3747 C C . LEU A 1 489 ? 21.313 -5.047 -17.030 1.00 97.38 489 LEU A C 1
ATOM 3749 O O . LEU A 1 489 ? 21.396 -5.968 -17.856 1.00 97.38 489 LEU A O 1
ATOM 3753 N N . ALA A 1 490 ? 20.415 -5.016 -16.039 1.00 96.06 490 ALA A N 1
ATOM 3754 C CA . ALA A 1 490 ? 19.313 -5.959 -15.874 1.00 96.06 490 ALA A CA 1
ATOM 3755 C C . ALA A 1 490 ? 18.160 -5.622 -16.830 1.00 96.06 490 ALA A C 1
ATOM 3757 O O . ALA A 1 490 ? 17.704 -6.515 -17.544 1.00 96.06 490 ALA A O 1
ATOM 3758 N N . ASP A 1 491 ? 17.778 -4.344 -16.944 1.00 96.44 491 ASP A N 1
ATOM 3759 C CA . ASP A 1 491 ? 16.769 -3.858 -17.900 1.00 96.44 491 ASP A CA 1
ATOM 3760 C C . ASP A 1 491 ? 17.098 -4.302 -19.330 1.00 96.44 491 ASP A C 1
ATOM 3762 O O . ASP A 1 491 ? 16.312 -4.980 -19.994 1.00 96.44 491 ASP A O 1
ATOM 3766 N N . LEU A 1 492 ? 18.322 -4.005 -19.783 1.00 98.19 492 LEU A N 1
ATOM 3767 C CA . LEU A 1 492 ? 18.800 -4.371 -21.116 1.00 98.19 492 LEU A CA 1
ATOM 3768 C C . LEU A 1 492 ? 18.848 -5.889 -21.341 1.00 98.19 492 LEU A C 1
ATOM 3770 O O . LEU A 1 492 ? 18.660 -6.345 -22.470 1.00 98.19 492 LEU A O 1
ATOM 3774 N N . ALA A 1 493 ? 19.086 -6.685 -20.294 1.00 97.00 493 ALA A N 1
ATOM 3775 C CA . ALA A 1 493 ? 18.992 -8.141 -20.379 1.00 97.00 493 ALA A CA 1
ATOM 3776 C C . ALA A 1 493 ? 17.527 -8.610 -20.477 1.00 97.00 493 ALA A C 1
ATOM 3778 O O . ALA A 1 493 ? 17.226 -9.505 -21.268 1.00 97.00 493 ALA A O 1
ATOM 3779 N N . GLY A 1 494 ? 16.611 -7.969 -19.745 1.00 96.00 494 GLY A N 1
ATOM 3780 C CA . GLY A 1 494 ? 15.169 -8.202 -19.825 1.00 96.00 494 GLY A CA 1
ATOM 3781 C C . GLY A 1 494 ? 14.578 -7.856 -21.195 1.00 96.00 494 GLY A C 1
ATOM 3782 O O . GLY A 1 494 ? 13.758 -8.611 -21.713 1.00 96.00 494 GLY A O 1
ATOM 3783 N N . PHE A 1 495 ? 15.036 -6.775 -21.832 1.00 97.94 495 PHE A N 1
ATOM 3784 C CA . PHE A 1 495 ? 14.633 -6.421 -23.198 1.00 97.94 495 PHE A CA 1
ATOM 3785 C C . PHE A 1 495 ? 15.142 -7.437 -24.228 1.00 97.94 495 PHE A C 1
ATOM 3787 O O . PHE A 1 495 ? 14.373 -7.870 -25.084 1.00 97.94 495 PHE A O 1
ATOM 3794 N N . VAL A 1 496 ? 16.390 -7.911 -24.092 1.00 97.94 496 VAL A N 1
ATOM 3795 C CA . VAL A 1 496 ? 16.915 -9.017 -24.916 1.00 97.94 496 VAL A CA 1
ATOM 3796 C C . VAL A 1 496 ? 16.077 -10.288 -24.744 1.00 97.94 496 VAL A C 1
ATOM 3798 O O . VAL A 1 496 ? 15.795 -10.952 -25.734 1.00 97.94 496 VAL A O 1
ATOM 3801 N N . ALA A 1 497 ? 15.640 -10.611 -23.524 1.00 96.81 497 ALA A N 1
ATOM 3802 C CA . ALA A 1 497 ? 14.779 -11.768 -23.254 1.00 96.81 497 ALA A CA 1
ATOM 3803 C C . ALA A 1 497 ? 13.337 -11.620 -23.789 1.00 96.81 497 ALA A C 1
ATOM 3805 O O . ALA A 1 497 ? 12.614 -12.610 -23.868 1.00 96.81 497 ALA A O 1
ATOM 3806 N N . LYS A 1 498 ? 12.920 -10.402 -24.164 1.00 95.38 498 LYS A N 1
ATOM 3807 C CA . LYS A 1 498 ? 11.652 -10.096 -24.853 1.00 95.38 498 LYS A CA 1
ATOM 3808 C C . LYS A 1 498 ? 11.809 -9.970 -26.379 1.00 95.38 498 LYS A C 1
ATOM 3810 O O . LYS A 1 498 ? 10.870 -9.543 -27.044 1.00 95.38 498 LYS A O 1
ATOM 3815 N N . ASP A 1 499 ? 12.989 -10.287 -26.920 1.00 97.81 499 ASP A N 1
ATOM 3816 C CA . ASP A 1 499 ? 13.385 -10.059 -28.319 1.00 97.81 499 ASP A CA 1
ATOM 3817 C C . ASP A 1 499 ? 13.291 -8.586 -28.781 1.00 97.81 499 ASP A C 1
ATOM 3819 O O . ASP A 1 499 ? 13.206 -8.280 -29.972 1.00 97.81 499 ASP A O 1
ATOM 3823 N N . TRP A 1 500 ? 13.359 -7.630 -27.848 1.00 97.62 500 TRP A N 1
ATOM 3824 C CA . TRP A 1 500 ? 13.302 -6.200 -28.153 1.00 97.62 500 TRP A CA 1
ATOM 3825 C C . TRP A 1 500 ? 14.699 -5.637 -28.431 1.00 97.62 500 TRP A C 1
ATOM 3827 O O . TRP A 1 500 ? 15.589 -5.732 -27.590 1.00 97.62 500 TRP A O 1
ATOM 3837 N N . GLN A 1 501 ? 14.888 -5.051 -29.622 1.00 97.62 501 GLN A N 1
ATOM 3838 C CA . GLN A 1 501 ? 16.116 -4.367 -30.073 1.00 97.62 501 GLN A CA 1
ATOM 3839 C C . GLN A 1 501 ? 17.426 -5.099 -29.719 1.00 97.62 501 GLN A C 1
ATOM 3841 O O . GLN A 1 501 ? 18.427 -4.489 -29.344 1.00 97.62 501 GLN A O 1
ATOM 3846 N N . VAL A 1 502 ? 17.434 -6.432 -29.848 1.00 98.19 502 VAL A N 1
ATOM 3847 C CA . VAL A 1 502 ? 18.446 -7.333 -29.262 1.00 98.19 502 VAL A CA 1
ATOM 3848 C C . VAL A 1 502 ? 19.897 -6.924 -29.550 1.00 98.19 502 VAL A C 1
ATOM 3850 O O . VAL A 1 502 ? 20.758 -7.055 -28.675 1.00 98.19 502 VAL A O 1
ATOM 3853 N N . ALA A 1 503 ? 20.191 -6.450 -30.764 1.00 98.12 503 ALA A N 1
ATOM 3854 C CA . ALA A 1 503 ? 21.541 -6.038 -31.151 1.00 98.12 503 ALA A CA 1
ATOM 3855 C C . ALA A 1 503 ? 21.983 -4.770 -30.399 1.00 98.12 503 ALA A C 1
ATOM 3857 O O . ALA A 1 503 ? 23.066 -4.736 -29.810 1.00 98.12 503 ALA A O 1
ATOM 3858 N N . ASP A 1 504 ? 21.111 -3.764 -30.363 1.00 98.19 504 ASP A N 1
ATOM 3859 C CA . ASP A 1 504 ? 21.358 -2.480 -29.719 1.00 98.19 504 ASP A CA 1
ATOM 3860 C C . ASP A 1 504 ? 21.316 -2.582 -28.192 1.00 98.19 504 ASP A C 1
ATOM 3862 O O . ASP A 1 504 ? 22.171 -1.994 -27.532 1.00 98.19 504 ASP A O 1
ATOM 3866 N N . CYS A 1 505 ? 20.444 -3.417 -27.614 1.00 98.44 505 CYS A N 1
ATOM 3867 C CA . CYS A 1 505 ? 20.474 -3.721 -26.181 1.00 98.44 505 CYS A CA 1
ATOM 3868 C C . CYS A 1 505 ? 21.814 -4.341 -25.757 1.00 98.44 505 CYS A C 1
ATOM 3870 O O . CYS A 1 505 ? 22.421 -3.895 -24.783 1.00 98.44 505 CYS A O 1
ATOM 3872 N N . LYS A 1 506 ? 22.329 -5.331 -26.505 1.00 98.31 506 LYS A N 1
ATOM 3873 C CA . LYS A 1 506 ? 23.645 -5.944 -26.231 1.00 98.31 506 LYS A CA 1
ATOM 3874 C C . LYS A 1 506 ? 24.785 -4.928 -26.345 1.00 98.31 506 LYS A C 1
ATOM 3876 O O . LYS A 1 506 ? 25.684 -4.918 -25.505 1.00 98.31 506 LYS A O 1
ATOM 3881 N N . LYS A 1 507 ? 24.729 -4.062 -27.358 1.00 98.25 507 LYS A N 1
ATOM 3882 C CA . LYS A 1 507 ? 25.722 -3.014 -27.624 1.00 98.25 507 LYS A CA 1
ATOM 3883 C C . LYS A 1 507 ? 25.717 -1.924 -26.542 1.00 98.25 507 LYS A C 1
ATOM 3885 O O . LYS A 1 507 ? 26.782 -1.580 -26.035 1.00 98.25 507 LYS A O 1
ATOM 3890 N N . ALA A 1 508 ? 24.539 -1.455 -26.125 1.00 98.31 508 ALA A N 1
ATOM 3891 C CA . ALA A 1 508 ? 24.376 -0.517 -25.014 1.00 98.31 508 ALA A CA 1
ATOM 3892 C C . ALA A 1 508 ? 24.837 -1.122 -23.681 1.00 98.31 508 ALA A C 1
ATOM 3894 O O . ALA A 1 508 ? 25.530 -0.453 -22.925 1.00 98.31 508 ALA A O 1
ATOM 3895 N N . ARG A 1 509 ? 24.530 -2.401 -23.419 1.00 98.06 509 ARG A N 1
ATOM 3896 C CA . ARG A 1 509 ? 24.932 -3.108 -22.190 1.00 98.06 509 ARG A CA 1
ATOM 3897 C C . ARG A 1 509 ? 26.454 -3.223 -22.072 1.00 98.06 509 ARG A C 1
ATOM 3899 O O . ARG A 1 509 ? 27.006 -2.963 -21.007 1.00 98.06 509 ARG A O 1
ATOM 3906 N N . ALA A 1 510 ? 27.135 -3.564 -23.168 1.00 97.88 510 ALA A N 1
ATOM 3907 C CA . ALA A 1 510 ? 28.597 -3.586 -23.221 1.00 97.88 510 ALA A CA 1
ATOM 3908 C C . ALA A 1 510 ? 29.201 -2.179 -23.053 1.00 97.88 510 ALA A C 1
ATOM 3910 O O . ALA A 1 510 ? 30.157 -2.007 -22.298 1.00 97.88 510 ALA A O 1
ATOM 3911 N N . TRP A 1 511 ? 28.616 -1.171 -23.711 1.00 98.19 511 TRP A N 1
ATOM 3912 C CA . TRP A 1 511 ? 29.059 0.219 -23.597 1.00 98.19 511 TRP A CA 1
ATOM 3913 C C . TRP A 1 511 ? 28.894 0.773 -22.174 1.00 98.19 511 TRP A C 1
ATOM 3915 O O . TRP A 1 511 ? 29.821 1.389 -21.662 1.00 98.19 511 TRP A O 1
ATOM 3925 N N . LEU A 1 512 ? 27.755 0.523 -21.518 1.00 97.88 512 LEU A N 1
ATOM 3926 C CA . LEU A 1 512 ? 27.470 0.963 -20.147 1.00 97.88 512 LEU A CA 1
ATOM 3927 C C . LEU A 1 512 ? 28.473 0.400 -19.143 1.00 97.88 512 LEU A C 1
ATOM 3929 O O . LEU A 1 512 ? 28.973 1.150 -18.310 1.00 97.88 512 LEU A O 1
ATOM 3933 N N . LEU A 1 513 ? 28.787 -0.897 -19.239 1.00 96.69 513 LEU A N 1
ATOM 3934 C CA . LEU A 1 513 ? 29.774 -1.534 -18.368 1.00 96.69 513 LEU A CA 1
ATOM 3935 C C . LEU A 1 513 ? 31.156 -0.888 -18.541 1.00 96.69 513 LEU A C 1
ATOM 3937 O O . LEU A 1 513 ? 31.749 -0.444 -17.562 1.00 96.69 513 LEU A O 1
ATOM 3941 N N . GLN A 1 514 ? 31.623 -0.747 -19.787 1.00 97.62 514 GLN A N 1
ATOM 3942 C CA . GLN A 1 514 ? 32.914 -0.121 -20.083 1.00 97.62 514 GLN A CA 1
ATOM 3943 C C . GLN A 1 514 ? 32.967 1.353 -19.647 1.00 97.62 514 GLN A C 1
ATOM 3945 O O . GLN A 1 514 ? 33.972 1.799 -19.102 1.00 97.62 514 GLN A O 1
ATOM 3950 N N . ALA A 1 515 ? 31.901 2.118 -19.892 1.00 97.50 515 ALA A N 1
ATOM 3951 C CA . ALA A 1 515 ? 31.825 3.529 -19.525 1.00 97.50 515 ALA A CA 1
ATOM 3952 C C . ALA A 1 515 ? 31.780 3.723 -18.004 1.00 97.50 515 ALA A C 1
ATOM 3954 O O . ALA A 1 515 ? 32.357 4.681 -17.499 1.00 97.50 515 ALA A O 1
ATOM 3955 N N . PHE A 1 516 ? 31.127 2.815 -17.273 1.00 97.19 516 PHE A N 1
ATOM 3956 C CA . PHE A 1 516 ? 31.094 2.845 -15.815 1.00 97.19 516 PHE A CA 1
ATOM 3957 C C . PHE A 1 516 ? 32.445 2.470 -15.192 1.00 97.19 516 PHE A C 1
ATOM 3959 O O . PHE A 1 516 ? 32.855 3.089 -14.217 1.00 97.19 516 PHE A O 1
ATOM 3966 N N . GLU A 1 517 ? 33.153 1.486 -15.751 1.00 94.69 517 GLU A N 1
ATOM 3967 C CA . GLU A 1 517 ? 34.491 1.086 -15.282 1.00 94.69 517 GLU A CA 1
ATOM 3968 C C . GLU A 1 517 ? 35.582 2.134 -15.591 1.00 94.69 517 GLU A C 1
ATOM 3970 O O . GLU A 1 517 ? 36.673 2.061 -15.030 1.00 94.69 517 GLU A O 1
ATOM 3975 N N . ALA A 1 518 ? 35.293 3.117 -16.453 1.00 94.75 518 ALA A N 1
ATOM 3976 C CA . ALA A 1 518 ? 36.220 4.163 -16.894 1.00 94.75 518 ALA A CA 1
ATOM 3977 C C . ALA A 1 518 ? 35.927 5.574 -16.330 1.00 94.75 518 ALA A C 1
ATOM 3979 O O . ALA A 1 518 ? 36.520 6.541 -16.815 1.00 94.75 518 ALA A O 1
ATOM 3980 N N . ARG A 1 519 ? 34.990 5.704 -15.381 1.00 88.75 519 ARG A N 1
ATOM 3981 C CA . ARG A 1 519 ? 34.492 6.993 -14.856 1.00 88.75 519 ARG A CA 1
ATOM 3982 C C . ARG A 1 519 ? 35.257 7.522 -13.639 1.00 88.75 519 ARG A C 1
ATOM 3984 O O . ARG A 1 519 ? 35.779 6.689 -12.866 1.00 88.75 519 ARG A O 1
#

Radius of gyration: 31.97 Å; chains: 1; bounding box: 81×71×82 Å